Protein AF-0000000068235869 (afdb_homodimer)

Organism: Aspergillus fumigatus (strain ATCC MYA-4609 / CBS 101355 / FGSC A1100 / Af293) (NCBI:txid330879)

pLDDT: mean 75.36, std 24.12, range [16.59, 98.31]

Secondary structure (DSSP, 8-state):
--------HHHHHHHHHHHHHHHHHHHHHHHHHHHH-S--SS----TTTSB-GGGTTT-TTHHHHGGG--SSHHHHHHHHHIIIIIIHHHHHHH-HHHHHHHHHHHHHHHHHHHHHHHHHHHHHTS-TTGGG--B--SHHHHHHHHHHHHHH-TTPEEEETTTTEEEEGGGHHHHHHHHHHHHHHHH--HHHHHHHHHHHHHHHHIIIIIPEEP-SSS--SSSS-EES---GGGSGGGGS-GGGHHHHHHHHHHHHHHHHHTTSSPPPPHHHHHHHHHHHHHHHHH----SS------SHHHHHHHHHHHHHHHHHHHHHHHHHHHHHHHHHHHTSGGGG-------------------------------/--------HHHHHHHHHHHHHHHHHHHHHHHHHHHH-S--SS----TTTSB-GGGTTT-TTHHHHGGG--SSHHHHHHHHHIIIIIIHHHHHHH-HHHHHHHHHHHHHHHHHHHHHHHHHHHHTTS-TTGGG--B--SHHHHHHHHHHHHHH-TTPEEEETTTTEEEEGGGHHHHHHHHHHHHHHHH--HHHHHHHHHHHHHHHHIIIIIPEEP-SSS--SSSS-EES---GGGSGGGGS-GGGHHHHHHHHHHHHHHHHHTTSSPPPPHHHHHHHHHHHHHHHHH----SS------SHHHHHHHHHHHHHHHHHHHHHHHHHHHHHHHHHHHTSGGGG-------------------------------

Solvent-accessible surface area (backbone atoms only — not comparable to full-atom values): 40740 Å² total; per-residue (Å²): 126,80,83,66,79,84,65,51,66,58,41,47,52,50,50,51,45,28,56,52,42,18,50,51,49,53,51,52,48,50,52,54,42,59,72,58,69,50,82,63,92,57,82,82,81,58,57,80,53,22,29,19,39,74,49,29,87,83,31,60,66,13,35,53,50,5,35,32,24,38,93,45,70,68,56,42,51,52,45,46,50,46,39,55,58,51,31,42,51,47,27,71,72,60,32,55,68,57,37,50,51,49,52,50,49,28,26,30,52,27,45,48,51,52,29,50,48,26,38,52,37,30,72,70,60,72,32,86,59,36,26,69,41,74,43,59,29,42,46,17,53,55,31,22,50,37,48,51,43,27,68,72,39,48,83,43,68,45,63,40,83,91,55,77,40,75,41,50,41,34,41,46,43,38,51,54,46,50,52,32,44,51,39,13,48,69,64,65,39,23,66,56,24,49,28,25,53,36,4,33,51,46,36,47,51,39,47,36,61,59,40,65,34,81,54,82,75,67,76,40,85,79,76,73,31,39,71,19,43,53,20,74,76,63,35,76,34,46,42,35,50,76,64,54,20,61,46,41,38,56,52,51,50,52,51,50,50,50,34,37,73,67,65,74,41,80,79,80,48,71,64,47,32,52,52,26,45,50,44,52,55,49,47,65,67,67,50,76,80,59,87,80,62,79,73,72,78,66,64,65,70,57,50,46,50,50,46,46,51,49,44,48,50,50,47,48,50,48,49,50,50,47,49,52,49,49,52,53,54,54,54,58,61,67,65,60,68,74,65,69,71,83,73,79,72,80,71,79,81,72,78,73,78,74,81,78,82,71,88,74,83,87,82,81,83,73,83,74,77,76,132,126,80,84,65,80,85,63,51,66,59,40,46,52,53,51,52,44,28,55,52,43,18,50,52,50,53,51,53,48,51,52,55,44,59,70,58,69,50,83,64,91,58,83,82,81,57,56,80,50,23,29,19,39,74,49,29,86,82,31,60,66,13,34,53,49,4,37,31,26,37,94,46,71,67,56,42,50,51,45,45,50,46,40,55,58,50,32,42,51,48,28,71,72,61,33,54,68,56,38,50,52,50,51,50,50,28,26,30,52,28,45,47,51,52,30,49,47,27,37,50,36,30,71,72,61,72,32,86,58,38,25,68,41,76,43,61,31,42,45,17,55,54,31,22,50,38,47,52,43,28,69,73,40,49,83,45,68,45,62,40,83,93,57,77,40,76,40,50,40,34,41,46,43,39,50,54,46,50,51,34,44,52,40,14,48,69,65,65,38,22,67,55,22,49,26,24,53,36,4,33,51,47,36,46,50,40,46,37,62,59,41,64,34,82,53,84,77,67,75,42,86,78,76,72,28,39,70,19,42,52,19,74,76,64,35,77,34,47,41,34,51,77,65,54,20,61,46,43,38,55,53,51,48,53,52,48,52,51,34,36,73,70,66,75,42,81,78,79,47,74,64,46,30,52,51,25,44,49,45,52,53,50,46,65,68,68,49,75,79,59,89,80,61,78,72,73,81,67,65,63,69,58,50,46,50,51,46,45,49,50,45,48,50,48,48,49,50,47,49,51,50,49,50,53,51,49,51,55,54,56,55,60,63,69,65,60,71,78,66,70,75,84,73,80,74,83,72,79,79,80,74,74,75,75,76,74,85,80,82,83,85,89,73,91,70,91,63,87,88,80,132

Nearest PDB structures (foldseek):
  6pjq-assembly1_A  TM=7.766E-01  e=9.725E-04  Escherichia coli
  3txt-assembly1_A  TM=6.258E-01  e=6.246E-04  Escherichia coli K-12
  4h1d-assembly1_A  TM=6.445E-01  e=9.258E-04  Escherichia coli K-12
  3b44-assembly1_A  TM=6.101E-01  e=1.127E-03  Escherichia coli
  2nrf-assembly1_B  TM=6.160E-01  e=1.372E-03  Escherichia coli

Sequence (742 aa):
MPYRINIPPATRTCLVSLVTLSLLYNIARWRQIDTRGKTPTTTPIVPYLTVVPSQFFFYPWTLLTATFVEQNIFTVLLNAATLFYGGKYLERAWGSREFAKFIVIIAVIPNLVVALVHLLCAAIGASSVSGLTQICGGISIQSSFLVAFKQLVPEHTVTIFKGLVKMRVKHFPALFLLLNTISGLVFGTQVAALLAWLGLLASWSYLRFYKRQPDLTGTSTDGQGIKGDASETFAFACLFPDVMQPPIAFVSDQIYTLLVALKICTPFSEEDIASGNQQVLARGEAGLPSLLSNQRGGGIRGIGKREEAERRRALALKALDQRLQAAAAGRVQSQSSTLSQPGSSHAHHATPTVSTGQNMLGETSYTPDHAMPYRINIPPATRTCLVSLVTLSLLYNIARWRQIDTRGKTPTTTPIVPYLTVVPSQFFFYPWTLLTATFVEQNIFTVLLNAATLFYGGKYLERAWGSREFAKFIVIIAVIPNLVVALVHLLCAAIGASSVSGLTQICGGISIQSSFLVAFKQLVPEHTVTIFKGLVKMRVKHFPALFLLLNTISGLVFGTQVAALLAWLGLLASWSYLRFYKRQPDLTGTSTDGQGIKGDASETFAFACLFPDVMQPPIAFVSDQIYTLLVALKICTPFSEEDIASGNQQVLARGEAGLPSLLSNQRGGGIRGIGKREEAERRRALALKALDQRLQAAAAGRVQSQSSTLSQPGSSHAHHATPTVSTGQNMLGETSYTPDHA

InterPro domains:
  IPR013861 TMEM115/Pdh1/Rbl19 [PF08551] (53-151)
  IPR013861 TMEM115/Pdh1/Rbl19 [PTHR13377] (4-3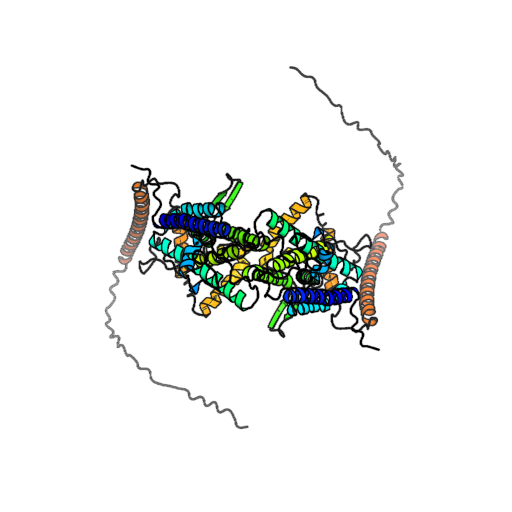42)
  IPR035952 Rhomboid-like superfamily [G3DSA:1.20.1540.10] (3-216)
  IPR035952 Rhomboid-like superfamily [SSF144091] (5-213)

Foldseek 3Di:
DPPPPPFPDLLVVLLVLLVVLQVVVQVVQVVVCVVVVDNPPDRDADVQQWPQLLCCVVRVCNLQSQQSHDPDPVLSVVLSVCSRLLVRQVCVQQNNVLSNVLSRQLRNQLSVVQSVVLVVCCVVVVDVCSRGDTAGYNLLVVLLSLLVCCLLAVADWDQPPNRPDTDTSLAVNVVSLVVLVVCCVPVVNVSSNSSNVRSNVRNLCCQAAADFDQQPPPPDPVNRGQGGALEPCSPPLNSHDPVRSPVVVVVVVVVVVVCVVVVNGDDDDPVRHVSNNVVNVSSVVVDRPPSPPPPPPVPDPVCVVCVVVVVVVVVVVVVVVVVVVVVVVVVVPPPPDPPDDPPDCPPPDCPVCPPDDDPPDDDPPPDDDDD/DPPPPPFDDLLVVLLVLLVVLQVVVQVVQVVVCVVVVDNPPDRDADVQQWPQLLCCVVRVCNLQSQQSHDPDPVLSVVLSVCSRLLVRQVCVQQNNVLSNVLSRQLRNQLSVVQSVVLVVCCVVVVDVCSRGDTAGYNLLVVLLSLLVCCLLAVADWDQPPPRPDTDTSLAVNVVSLVVQVVCCVPVVNVSSNSSNVRSNVRNLCCQAAADFDQQPPPPDPVNRGQGGALEPCSPPLNSHDPVRSPVVVVVVVVVVVVCVVVVVGDDDDPVRHVSNNVVNVSSVVVDRPPSPPPPPPVPDPVCVVCVVVVVVVVVVVVVVVVVVVVVVVVVVVPPPDPPDDPPDCPPPDPPPPPPPDDDDDDDDDPPPDDD

Radius of gyration: 39.33 Å; Cα contacts (8 Å, |Δi|>4): 833; chains: 2; bounding box: 109×103×125 Å

Structure (mmCIF, N/CA/C/O backbone):
data_AF-0000000068235869-model_v1
#
loop_
_entity.id
_entity.type
_entity.pdbx_description
1 polymer 'Rhomboid family protein, putative'
#
loop_
_atom_site.group_PDB
_atom_site.id
_atom_site.type_symbol
_atom_site.label_atom_id
_atom_site.label_alt_id
_atom_site.label_comp_id
_atom_site.label_asym_id
_atom_site.label_entity_id
_atom_site.label_seq_id
_atom_site.pdbx_PDB_ins_code
_atom_site.Cartn_x
_atom_site.Cartn_y
_atom_site.Cartn_z
_atom_site.occupancy
_atom_site.B_iso_or_equiv
_atom_site.auth_seq_id
_atom_site.auth_comp_id
_atom_site.auth_asym_id
_atom_site.auth_atom_id
_atom_site.pdbx_PDB_model_num
ATOM 1 N N . MET A 1 1 ? 9.312 -52.094 0.895 1 28.22 1 MET A N 1
ATOM 2 C CA . MET A 1 1 ? 8.953 -51.219 -0.201 1 28.22 1 MET A CA 1
ATOM 3 C C . MET A 1 1 ? 9.148 -49.75 0.202 1 28.22 1 MET A C 1
ATOM 5 O O . MET A 1 1 ? 8.68 -49.344 1.259 1 28.22 1 MET A O 1
ATOM 9 N N . PRO A 1 2 ? 10.266 -49.094 -0.033 1 35.91 2 PRO A N 1
ATOM 10 C CA . PRO A 1 2 ? 10.633 -47.812 0.596 1 35.91 2 PRO A CA 1
ATOM 11 C C . PRO A 1 2 ? 9.477 -46.812 0.617 1 35.91 2 PRO A C 1
ATOM 13 O O . PRO A 1 2 ? 8.578 -46.875 -0.22 1 35.91 2 PRO A O 1
ATOM 16 N N . TYR A 1 3 ? 8.984 -46.438 1.674 1 39.28 3 TYR A N 1
ATOM 17 C CA . TYR A 1 3 ? 8 -45.375 1.879 1 39.28 3 TYR A CA 1
ATOM 18 C C . TYR A 1 3 ? 8.188 -44.25 0.868 1 39.28 3 TYR A C 1
ATOM 20 O O . TYR A 1 3 ? 9.094 -43.438 1.018 1 39.28 3 TYR A O 1
ATOM 28 N N . ARG A 1 4 ? 8.352 -44.469 -0.423 1 44.19 4 ARG A N 1
ATOM 29 C CA . ARG A 1 4 ? 8.523 -43.469 -1.481 1 44.19 4 ARG A CA 1
ATOM 30 C C . ARG A 1 4 ? 7.578 -42.281 -1.289 1 44.19 4 ARG A C 1
ATOM 32 O O . ARG A 1 4 ? 6.359 -42.469 -1.244 1 44.19 4 ARG A O 1
ATOM 39 N N . ILE A 1 5 ? 7.867 -41.375 -0.402 1 55.62 5 ILE A N 1
ATOM 40 C CA . ILE A 1 5 ? 7.113 -40.125 -0.307 1 55.62 5 ILE A CA 1
ATOM 41 C C . ILE A 1 5 ? 6.582 -39.75 -1.684 1 55.62 5 ILE A C 1
ATOM 43 O O . ILE A 1 5 ? 7.355 -39.5 -2.609 1 55.62 5 ILE A O 1
ATOM 47 N N . ASN A 1 6 ? 5.602 -40.219 -2.223 1 72.94 6 ASN A N 1
ATOM 48 C CA . ASN A 1 6 ? 4.977 -40.094 -3.535 1 72.94 6 ASN A CA 1
ATOM 49 C C . ASN A 1 6 ? 4.699 -38.625 -3.877 1 72.94 6 ASN A C 1
ATOM 51 O O . ASN A 1 6 ? 3.568 -38.156 -3.73 1 72.94 6 ASN A O 1
ATOM 55 N N . ILE A 1 7 ? 5.785 -37.844 -4.023 1 85.69 7 ILE A N 1
ATOM 56 C CA . ILE A 1 7 ? 5.652 -36.469 -4.512 1 85.69 7 ILE A CA 1
ATOM 57 C C . ILE A 1 7 ? 5.547 -36.469 -6.035 1 85.69 7 ILE A C 1
ATOM 59 O O . ILE A 1 7 ? 6.387 -37.062 -6.719 1 85.69 7 ILE A O 1
ATOM 63 N N . PRO A 1 8 ? 4.531 -35.812 -6.473 1 91.12 8 PRO A N 1
ATOM 64 C CA . PRO A 1 8 ? 4.367 -35.75 -7.926 1 91.12 8 PRO A CA 1
ATOM 65 C C . PRO A 1 8 ? 5.578 -35.125 -8.625 1 91.12 8 PRO A C 1
ATOM 67 O O . PRO A 1 8 ? 6.328 -34.375 -8.008 1 91.12 8 PRO A O 1
ATOM 70 N N . PRO A 1 9 ? 5.805 -35.469 -9.82 1 93.56 9 PRO A N 1
ATOM 71 C CA . PRO A 1 9 ? 7.059 -35.156 -10.508 1 93.56 9 PRO A CA 1
ATOM 72 C C . PRO A 1 9 ? 7.273 -33.656 -10.656 1 93.56 9 PRO A C 1
ATOM 74 O O . PRO A 1 9 ? 8.398 -33.156 -10.492 1 93.56 9 PRO A O 1
ATOM 77 N N . ALA A 1 10 ? 6.242 -32.906 -11.117 1 95.19 10 ALA A N 1
ATOM 78 C CA . ALA A 1 10 ? 6.43 -31.469 -11.305 1 95.19 10 ALA A CA 1
ATOM 79 C C . ALA A 1 10 ? 6.781 -30.781 -9.984 1 95.19 10 ALA A C 1
ATOM 81 O O . ALA A 1 10 ? 7.625 -29.891 -9.953 1 95.19 10 ALA A O 1
ATOM 82 N N . THR A 1 11 ? 6.129 -31.172 -8.93 1 96.56 11 THR A N 1
ATOM 83 C CA . THR A 1 11 ? 6.418 -30.625 -7.609 1 96.56 11 THR A CA 1
ATOM 84 C C . THR A 1 11 ? 7.832 -30.984 -7.176 1 96.56 11 THR A C 1
ATOM 86 O O . THR A 1 11 ? 8.547 -30.156 -6.609 1 96.56 11 THR A O 1
ATOM 89 N N . ARG A 1 12 ? 8.266 -32.156 -7.457 1 96.5 12 ARG A N 1
ATOM 90 C CA . ARG A 1 12 ? 9.617 -32.594 -7.133 1 96.5 12 ARG A CA 1
ATOM 91 C C . ARG A 1 12 ? 10.664 -31.766 -7.871 1 96.5 12 ARG A C 1
ATOM 93 O O . ARG A 1 12 ? 11.664 -31.344 -7.285 1 96.5 12 ARG A O 1
ATOM 100 N N . THR A 1 13 ? 10.391 -31.531 -9.125 1 96.44 13 THR A N 1
ATOM 101 C CA . THR A 1 13 ? 11.305 -30.719 -9.922 1 96.44 13 THR A CA 1
ATOM 102 C C . THR A 1 13 ? 11.398 -29.312 -9.367 1 96.44 13 THR A C 1
ATOM 104 O O . THR A 1 13 ? 12.492 -28.734 -9.305 1 96.44 13 THR A O 1
ATOM 107 N N . CYS A 1 14 ? 10.312 -28.734 -8.984 1 97.31 14 CYS A N 1
ATOM 108 C CA . CYS A 1 14 ? 10.297 -27.391 -8.422 1 97.31 14 CYS A CA 1
ATOM 109 C C . CYS A 1 14 ? 11.055 -27.344 -7.102 1 97.31 14 CYS A C 1
ATOM 111 O O . CYS A 1 14 ? 11.812 -26.406 -6.848 1 97.31 14 CYS A O 1
ATOM 113 N N . LEU A 1 15 ? 10.891 -28.391 -6.289 1 97.31 15 LEU A N 1
ATOM 114 C CA . LEU A 1 15 ? 11.547 -28.453 -4.992 1 97.31 15 LEU A CA 1
ATOM 115 C C . LEU A 1 15 ? 13.055 -28.578 -5.152 1 97.31 15 LEU A C 1
ATOM 117 O O . LEU A 1 15 ? 13.82 -27.891 -4.48 1 97.31 15 LEU A O 1
ATOM 121 N N . VAL A 1 16 ? 13.461 -29.391 -6.047 1 96.88 16 VAL A N 1
ATOM 122 C CA . VAL A 1 16 ? 14.883 -29.594 -6.305 1 96.88 16 VAL A CA 1
ATOM 123 C C . VAL A 1 16 ? 15.484 -28.312 -6.867 1 96.88 16 VAL A C 1
ATOM 125 O O . VAL A 1 16 ? 16.594 -27.906 -6.48 1 96.88 16 VAL A O 1
ATOM 128 N N . SER A 1 17 ? 14.758 -27.688 -7.75 1 97.19 17 SER A N 1
ATOM 129 C CA . SER A 1 17 ? 15.227 -26.422 -8.32 1 97.19 17 SER A CA 1
ATOM 130 C C . SER A 1 17 ? 15.352 -25.344 -7.25 1 97.19 17 SER A C 1
ATOM 132 O O . SER A 1 17 ? 16.312 -24.578 -7.254 1 97.19 17 SER A O 1
ATOM 134 N N . LEU A 1 18 ? 14.43 -25.281 -6.352 1 97.75 18 LEU A N 1
ATOM 135 C CA . LEU A 1 18 ? 14.453 -24.297 -5.277 1 97.75 18 LEU A CA 1
ATOM 136 C C . LEU A 1 18 ? 15.688 -24.469 -4.398 1 97.75 18 LEU A C 1
ATOM 138 O O . LEU A 1 18 ? 16.406 -23.5 -4.148 1 97.75 18 LEU A O 1
ATOM 142 N N . VAL A 1 19 ? 15.977 -25.719 -4 1 96.62 19 VAL A N 1
ATOM 143 C CA . VAL A 1 19 ? 17.094 -26 -3.096 1 96.62 19 VAL A CA 1
ATOM 144 C C . VAL A 1 19 ? 18.422 -25.781 -3.818 1 96.62 19 VAL A C 1
ATOM 146 O O . VAL A 1 19 ? 19.312 -25.125 -3.289 1 96.62 19 VAL A O 1
ATOM 149 N N . THR A 1 20 ? 18.5 -26.219 -5.059 1 97 20 THR A N 1
ATOM 150 C CA . THR A 1 20 ? 19.75 -26.141 -5.816 1 97 20 THR A CA 1
ATOM 151 C C . THR A 1 20 ? 20.078 -24.688 -6.172 1 97 20 THR A C 1
ATOM 153 O O . THR A 1 20 ? 21.203 -24.234 -5.965 1 97 20 THR A O 1
ATOM 156 N N . LEU A 1 21 ? 19.094 -23.953 -6.637 1 96.69 21 LEU A N 1
ATOM 157 C CA . LEU A 1 21 ? 19.344 -22.578 -7.078 1 96.69 21 LEU A CA 1
ATOM 158 C C . LEU A 1 21 ? 19.578 -21.656 -5.891 1 96.69 21 LEU A C 1
ATOM 160 O O . LEU A 1 21 ? 20.391 -20.734 -5.965 1 96.69 21 LEU A O 1
ATOM 164 N N . SER A 1 22 ? 18.875 -21.922 -4.812 1 96.19 22 SER A N 1
ATOM 165 C CA . SER A 1 22 ? 19.109 -21.125 -3.609 1 96.19 22 SER A CA 1
ATOM 166 C C . SER A 1 22 ? 20.5 -21.375 -3.041 1 96.19 22 SER A C 1
ATOM 168 O O . SER A 1 22 ? 21.172 -20.453 -2.592 1 96.19 22 SER A O 1
ATOM 170 N N . LEU A 1 23 ? 20.922 -22.625 -3.105 1 94.88 23 LEU A N 1
ATOM 171 C CA . LEU A 1 23 ? 22.266 -22.953 -2.645 1 94.88 23 LEU A CA 1
ATOM 172 C C . LEU A 1 23 ? 23.328 -22.312 -3.537 1 94.88 23 LEU A C 1
ATOM 174 O O . LEU A 1 23 ? 24.312 -21.75 -3.041 1 94.88 23 LEU A O 1
ATOM 178 N N . LEU A 1 24 ? 23.125 -22.391 -4.812 1 93.75 24 LEU A N 1
ATOM 179 C CA . LEU A 1 24 ? 24.062 -21.812 -5.762 1 93.75 24 LEU A CA 1
ATOM 180 C C . LEU A 1 24 ? 24.172 -20.297 -5.559 1 93.75 24 LEU A C 1
ATOM 182 O O . LEU A 1 24 ? 25.266 -19.734 -5.629 1 93.75 24 LEU A O 1
ATOM 186 N N . TYR A 1 25 ? 23.109 -19.672 -5.324 1 92.81 25 TYR A N 1
ATOM 187 C CA . TYR A 1 25 ? 23.078 -18.234 -5.109 1 92.81 25 TYR A CA 1
ATOM 188 C C . TYR A 1 25 ? 23.875 -17.844 -3.857 1 92.81 25 TYR A C 1
ATOM 190 O O . TYR A 1 25 ? 24.672 -16.922 -3.881 1 92.81 25 TYR A O 1
ATOM 198 N N . ASN A 1 26 ? 23.656 -18.609 -2.775 1 89.62 26 ASN A N 1
ATOM 199 C CA . ASN A 1 26 ? 24.312 -18.281 -1.517 1 89.62 26 ASN A CA 1
ATOM 200 C C . ASN A 1 26 ? 25.812 -18.594 -1.563 1 89.62 26 ASN A C 1
ATOM 202 O O . ASN A 1 26 ? 26.609 -17.891 -0.945 1 89.62 26 ASN A O 1
ATOM 206 N N . ILE A 1 27 ? 26.188 -19.516 -2.336 1 89.19 27 ILE A N 1
ATOM 207 C CA . ILE A 1 27 ? 27.594 -19.812 -2.545 1 89.19 27 ILE A CA 1
ATOM 208 C C . ILE A 1 27 ? 28.25 -18.703 -3.365 1 89.19 27 ILE A C 1
ATOM 210 O O . ILE A 1 27 ? 29.359 -18.25 -3.049 1 89.19 27 ILE A O 1
ATOM 214 N N . ALA A 1 28 ? 27.547 -18.266 -4.395 1 87.88 28 ALA A N 1
ATOM 215 C CA . ALA A 1 28 ? 28.062 -17.172 -5.223 1 87.88 28 ALA A CA 1
ATOM 216 C C . ALA A 1 28 ? 28.203 -15.891 -4.418 1 87.88 28 ALA A C 1
ATOM 218 O O . ALA A 1 28 ? 29.188 -15.156 -4.574 1 87.88 28 ALA A O 1
ATOM 219 N N . ARG A 1 29 ? 27.281 -15.672 -3.619 1 84 29 ARG A N 1
ATOM 220 C CA . ARG A 1 29 ? 27.312 -14.492 -2.756 1 84 29 ARG A CA 1
ATOM 221 C C . ARG A 1 29 ? 28.484 -14.562 -1.776 1 84 29 ARG A C 1
ATOM 223 O O . ARG A 1 29 ? 29.172 -13.57 -1.561 1 84 29 ARG A O 1
ATOM 230 N N . TRP A 1 30 ? 28.688 -15.688 -1.188 1 82.44 30 TRP A N 1
ATOM 231 C CA . TRP A 1 30 ? 29.766 -15.898 -0.228 1 82.44 30 TRP A CA 1
ATOM 232 C C . TRP A 1 30 ? 31.125 -15.75 -0.9 1 82.44 30 TRP A C 1
ATOM 234 O O . TRP A 1 30 ? 32.062 -15.148 -0.335 1 82.44 30 TRP A O 1
ATOM 244 N N . ARG A 1 31 ? 31.266 -16.172 -2.049 1 80.56 31 ARG A N 1
ATOM 245 C CA . ARG A 1 31 ? 32.5 -16.078 -2.791 1 80.56 31 ARG A CA 1
ATOM 246 C C . ARG A 1 31 ? 32.844 -14.625 -3.121 1 80.56 31 ARG A C 1
ATOM 248 O O . ARG A 1 31 ? 34.031 -14.234 -3.107 1 80.56 31 ARG A O 1
ATOM 255 N N . GLN A 1 32 ? 31.844 -13.859 -3.414 1 78.56 32 GLN A N 1
ATOM 256 C CA . GLN A 1 32 ? 32.062 -12.453 -3.723 1 78.56 32 GLN A CA 1
ATOM 257 C C . GLN A 1 32 ? 32.469 -11.672 -2.479 1 78.56 32 GLN A C 1
ATOM 259 O O . GLN A 1 32 ? 33.281 -10.742 -2.559 1 78.56 32 GLN A O 1
ATOM 264 N N . ILE A 1 33 ? 31.969 -12.016 -1.383 1 70.88 33 ILE A N 1
ATOM 265 C CA . ILE A 1 33 ? 32.281 -11.328 -0.135 1 70.88 33 ILE A CA 1
ATOM 266 C C . ILE A 1 33 ? 33.719 -11.68 0.289 1 70.88 33 ILE A C 1
ATOM 268 O O . ILE A 1 33 ? 34.469 -10.82 0.764 1 70.88 33 ILE A O 1
ATOM 272 N N . ASP A 1 34 ? 34 -12.875 0.173 1 69.5 34 ASP A N 1
ATOM 273 C CA . ASP A 1 34 ? 35.344 -13.359 0.559 1 69.5 34 ASP A CA 1
ATOM 274 C C . ASP A 1 34 ? 36.406 -12.75 -0.327 1 69.5 34 ASP A C 1
ATOM 276 O O . ASP A 1 34 ? 37.5 -12.375 0.161 1 69.5 34 ASP A O 1
ATOM 280 N N . THR A 1 35 ? 36.188 -12.727 -1.493 1 59.88 35 THR A N 1
ATOM 281 C CA . THR A 1 35 ? 37.219 -12.227 -2.393 1 59.88 35 THR A CA 1
ATOM 282 C C . THR A 1 35 ? 37.438 -10.727 -2.178 1 59.88 35 THR A C 1
ATOM 284 O O . THR A 1 35 ? 38.531 -10.227 -2.365 1 59.88 35 THR A O 1
ATOM 287 N N . ARG A 1 36 ? 36.375 -10.164 -1.904 1 53.31 36 ARG A N 1
ATOM 288 C CA . ARG A 1 36 ? 36.594 -8.727 -1.816 1 53.31 36 ARG A CA 1
ATOM 289 C C . ARG A 1 36 ? 37.031 -8.328 -0.413 1 53.31 36 ARG A C 1
ATOM 291 O O . ARG A 1 36 ? 37.594 -7.246 -0.218 1 53.31 36 ARG A O 1
ATOM 298 N N . GLY A 1 37 ? 37.312 -9.203 0.458 1 48.59 37 GLY A N 1
ATOM 299 C CA . GLY A 1 37 ? 37.844 -8.945 1.793 1 48.59 37 GLY A CA 1
ATOM 300 C C . GLY A 1 37 ? 36.906 -8.062 2.619 1 48.59 37 GLY A C 1
ATOM 301 O O . GLY A 1 37 ? 37.031 -8.016 3.846 1 48.59 37 GLY A O 1
ATOM 302 N N . LYS A 1 38 ? 36.5 -6.828 2.088 1 47.16 38 LYS A N 1
ATOM 303 C CA . LYS A 1 38 ? 35.812 -5.812 2.863 1 47.16 38 LYS A CA 1
ATOM 304 C C . LYS A 1 38 ? 34.281 -5.949 2.707 1 47.16 38 LYS A C 1
ATOM 306 O O . LYS A 1 38 ? 33.812 -6.43 1.68 1 47.16 38 LYS A O 1
ATOM 311 N N . THR A 1 39 ? 33.562 -6.129 3.781 1 48.09 39 THR A N 1
ATOM 312 C CA . THR A 1 39 ? 32.125 -6.176 3.852 1 48.09 39 THR A CA 1
ATOM 313 C C . THR A 1 39 ? 31.5 -5.316 2.756 1 48.09 39 THR A C 1
ATOM 315 O O . THR A 1 39 ? 31.672 -4.098 2.74 1 48.09 39 THR A O 1
ATOM 318 N N . PRO A 1 40 ? 31.25 -5.895 1.63 1 48.75 40 PRO A N 1
ATOM 319 C CA . PRO A 1 40 ? 30.781 -5.074 0.513 1 48.75 40 PRO A CA 1
ATOM 320 C C . PRO A 1 40 ? 29.641 -4.129 0.915 1 48.75 40 PRO A C 1
ATOM 322 O O . PRO A 1 40 ? 28.828 -4.469 1.772 1 48.75 40 PRO A O 1
ATOM 325 N N . THR A 1 41 ? 29.844 -2.877 0.865 1 48.41 41 THR A N 1
ATOM 326 C CA . THR A 1 41 ? 28.891 -1.809 1.135 1 48.41 41 THR A CA 1
ATOM 327 C C . THR A 1 41 ? 27.594 -2.031 0.359 1 48.41 41 THR A C 1
ATOM 329 O O . THR A 1 41 ? 26.531 -1.529 0.747 1 48.41 41 THR A O 1
ATOM 332 N N . THR A 1 42 ? 27.75 -2.752 -0.838 1 54.25 42 THR A N 1
ATOM 333 C CA . THR A 1 42 ? 26.562 -2.932 -1.653 1 54.25 42 THR A CA 1
ATOM 334 C C . THR A 1 42 ? 26.203 -4.41 -1.793 1 54.25 42 THR A C 1
ATOM 336 O O . THR A 1 42 ? 27.094 -5.27 -1.719 1 54.25 42 THR A O 1
ATOM 339 N N . THR A 1 43 ? 25.078 -4.91 -1.529 1 59.31 43 THR A N 1
ATOM 340 C CA . THR A 1 43 ? 24.625 -6.289 -1.675 1 59.31 43 THR A CA 1
ATOM 341 C C . THR A 1 43 ? 25.078 -6.867 -3.01 1 59.31 43 THR A C 1
ATOM 343 O O . THR A 1 43 ? 24.875 -6.258 -4.062 1 59.31 43 THR A O 1
ATOM 346 N N . PRO A 1 44 ? 25.984 -7.852 -2.945 1 71 44 PRO A N 1
ATOM 347 C CA . PRO A 1 44 ? 26.469 -8.484 -4.18 1 71 44 PRO A CA 1
ATOM 348 C C . PRO A 1 44 ? 25.328 -8.898 -5.109 1 71 44 PRO A C 1
ATOM 350 O O . PRO A 1 44 ? 24.312 -9.414 -4.652 1 71 44 PRO A O 1
ATOM 353 N N . ILE A 1 45 ? 25.453 -8.508 -6.367 1 79.5 45 ILE A N 1
ATOM 354 C CA . ILE A 1 45 ? 24.469 -8.805 -7.395 1 79.5 45 ILE A CA 1
ATOM 355 C C . ILE A 1 45 ? 24.875 -10.055 -8.172 1 79.5 45 ILE A C 1
ATOM 357 O O . ILE A 1 45 ? 26.031 -10.18 -8.578 1 79.5 45 ILE A O 1
ATOM 361 N N . VAL A 1 46 ? 24.078 -11.055 -8.219 1 87.88 46 VAL A N 1
ATOM 362 C CA . VAL A 1 46 ? 24.281 -12.258 -9.016 1 87.88 46 VAL A CA 1
ATOM 363 C C . VAL A 1 46 ? 23.312 -12.273 -10.195 1 87.88 46 VAL A C 1
ATOM 365 O O . VAL A 1 46 ? 22.281 -12.953 -10.148 1 87.88 46 VAL A O 1
ATOM 368 N N . PRO A 1 47 ? 23.688 -11.703 -11.312 1 89.19 47 PRO A N 1
ATOM 369 C CA . PRO A 1 47 ? 22.75 -11.453 -12.398 1 89.19 47 PRO A CA 1
ATOM 370 C C . PRO A 1 47 ? 22.391 -12.727 -13.172 1 89.19 47 PRO A C 1
ATOM 372 O O . PRO A 1 47 ? 21.406 -12.742 -13.914 1 89.19 47 PRO A O 1
ATOM 375 N N . TYR A 1 48 ? 23.109 -13.805 -13.016 1 90.94 48 TYR A N 1
ATOM 376 C CA . TYR A 1 48 ? 22.812 -15.016 -13.773 1 90.94 48 TYR A CA 1
ATOM 377 C C . TYR A 1 48 ? 21.797 -15.883 -13.039 1 90.94 48 TYR A C 1
ATOM 379 O O . TYR A 1 48 ? 21.25 -16.828 -13.609 1 90.94 48 TYR A O 1
ATOM 387 N N . LEU A 1 49 ? 21.484 -15.508 -11.797 1 92.81 49 LEU A N 1
ATOM 388 C CA . LEU A 1 49 ? 20.516 -16.312 -11.039 1 92.81 49 LEU A CA 1
ATOM 389 C C . LEU A 1 49 ? 19.312 -15.469 -10.648 1 92.81 49 LEU A C 1
ATOM 391 O O . LEU A 1 49 ? 18.25 -16.016 -10.336 1 92.81 49 LEU A O 1
ATOM 395 N N . THR A 1 50 ? 19.484 -14.188 -10.602 1 94.12 50 THR A N 1
ATOM 396 C CA . THR A 1 50 ? 18.391 -13.273 -10.242 1 94.12 50 THR A CA 1
ATOM 397 C C . THR A 1 50 ? 18.094 -12.32 -11.391 1 94.12 50 THR A C 1
ATOM 399 O O . THR A 1 50 ? 18.922 -12.133 -12.281 1 94.12 50 THR A O 1
ATOM 402 N N . VAL A 1 51 ? 16.906 -11.812 -11.391 1 95.19 51 VAL A N 1
ATOM 403 C CA . VAL A 1 51 ? 16.531 -10.867 -12.438 1 95.19 51 VAL A CA 1
ATOM 404 C C . VAL A 1 51 ? 17.062 -9.477 -12.086 1 95.19 51 VAL A C 1
ATOM 406 O O . VAL A 1 51 ? 16.672 -8.906 -11.055 1 95.19 51 VAL A O 1
ATOM 409 N N . VAL A 1 52 ? 17.984 -9.055 -12.789 1 92.75 52 VAL A N 1
ATOM 410 C CA . VAL A 1 52 ? 18.469 -7.672 -12.719 1 92.75 52 VAL A CA 1
ATOM 411 C C . VAL A 1 52 ? 17.953 -6.891 -13.93 1 92.75 52 VAL A C 1
ATOM 413 O O . VAL A 1 52 ? 18.375 -7.145 -15.062 1 92.75 52 VAL A O 1
ATOM 416 N N . PRO A 1 53 ? 17.078 -5.973 -13.695 1 92.19 53 PRO A N 1
ATOM 417 C CA . PRO A 1 53 ? 16.359 -5.297 -14.789 1 92.19 53 PRO A CA 1
ATOM 418 C C . PRO A 1 53 ? 17.312 -4.781 -15.867 1 92.19 53 PRO A C 1
ATOM 420 O O . PRO A 1 53 ? 17.031 -4.926 -17.062 1 92.19 53 PRO A O 1
ATOM 423 N N . SER A 1 54 ? 18.422 -4.293 -15.578 1 88.69 54 SER A N 1
ATOM 424 C CA . SER A 1 54 ? 19.344 -3.725 -16.562 1 88.69 54 SER A CA 1
ATOM 425 C C . SER A 1 54 ? 20.062 -4.82 -17.328 1 88.69 54 SER A C 1
ATOM 427 O O . SER A 1 54 ? 20.578 -4.574 -18.438 1 88.69 54 SER A O 1
ATOM 429 N N . GLN A 1 55 ? 20.062 -6.062 -16.812 1 90.31 55 GLN A N 1
ATOM 430 C CA . GLN A 1 55 ? 20.875 -7.113 -17.438 1 90.31 55 GLN A CA 1
ATOM 431 C C . GLN A 1 55 ? 20 -8.305 -17.828 1 90.31 55 GLN A C 1
ATOM 433 O O . GLN A 1 55 ? 20.516 -9.352 -18.234 1 90.31 55 GLN A O 1
ATOM 438 N N . PHE A 1 56 ? 18.719 -8.148 -17.672 1 87.62 56 PHE A N 1
ATOM 439 C CA . PHE A 1 56 ? 17.906 -9.352 -17.844 1 87.62 56 PHE A CA 1
ATOM 440 C C . PHE A 1 56 ? 17.891 -9.773 -19.312 1 87.62 56 PHE A C 1
ATOM 442 O O . PHE A 1 56 ? 17.656 -10.945 -19.625 1 87.62 56 PHE A O 1
ATOM 449 N N . PHE A 1 57 ? 18.234 -8.859 -20.281 1 90.31 57 PHE A N 1
ATOM 450 C CA . PHE A 1 57 ? 18.297 -9.195 -21.688 1 90.31 57 PHE A CA 1
ATOM 451 C C . PHE A 1 57 ? 19.438 -10.164 -21.969 1 90.31 57 PHE A C 1
ATOM 453 O O . PHE A 1 57 ? 19.375 -10.961 -22.906 1 90.31 57 PHE A O 1
ATOM 460 N N . PHE A 1 58 ? 20.453 -10.141 -21.156 1 91.81 58 PHE A N 1
ATOM 461 C CA . PHE A 1 58 ? 21.609 -11.023 -21.312 1 91.81 58 PHE A CA 1
ATOM 462 C C . PHE A 1 58 ? 21.328 -12.391 -20.688 1 91.81 58 PHE A C 1
ATOM 464 O O . PHE A 1 58 ? 21.891 -13.398 -21.125 1 91.81 58 PHE A O 1
ATOM 471 N N . TYR A 1 59 ? 20.438 -12.352 -19.703 1 94.56 59 TYR A N 1
ATOM 472 C CA . TYR A 1 59 ? 20.125 -13.594 -19 1 94.56 59 TYR A CA 1
ATOM 473 C C . TYR A 1 59 ? 18.625 -13.797 -18.906 1 94.56 59 TYR A C 1
ATOM 475 O O . TYR A 1 59 ? 18.062 -13.812 -17.812 1 94.56 59 TYR A O 1
ATOM 483 N N . PRO A 1 60 ? 17.953 -14.117 -19.984 1 94.12 60 PRO A N 1
ATOM 484 C CA . PRO A 1 60 ? 16.484 -14.188 -20.016 1 94.12 60 PRO A CA 1
ATOM 485 C C . PRO A 1 60 ? 15.938 -15.375 -19.219 1 94.12 60 PRO A C 1
ATOM 487 O O . PRO A 1 60 ? 14.781 -15.359 -18.797 1 94.12 60 PRO A O 1
ATOM 490 N N . TRP A 1 61 ? 16.797 -16.422 -18.953 1 95.81 61 TRP A N 1
ATOM 491 C CA . TRP A 1 61 ? 16.328 -17.594 -18.219 1 95.81 61 TRP A CA 1
ATOM 492 C C . TRP A 1 61 ? 16.016 -17.25 -16.766 1 95.81 61 TRP A C 1
ATOM 494 O O . TRP A 1 61 ? 15.289 -17.969 -16.078 1 95.81 61 TRP A O 1
ATOM 504 N N . THR A 1 62 ? 16.531 -16.078 -16.359 1 96.38 62 THR A N 1
ATOM 505 C CA . THR A 1 62 ? 16.344 -15.672 -14.977 1 96.38 62 THR A CA 1
ATOM 506 C C . THR A 1 62 ? 14.875 -15.32 -14.719 1 96.38 62 THR A C 1
ATOM 508 O O . THR A 1 62 ? 14.43 -15.312 -13.57 1 96.38 62 THR A O 1
ATOM 511 N N . LEU A 1 63 ? 14.141 -15.07 -15.766 1 96.88 63 LEU A N 1
ATOM 512 C CA . LEU A 1 63 ? 12.719 -14.773 -15.609 1 96.88 63 LEU A CA 1
ATOM 513 C C . LEU A 1 63 ? 11.977 -15.961 -15.023 1 96.88 63 LEU A C 1
ATOM 515 O O . LEU A 1 63 ? 10.977 -15.789 -14.312 1 96.88 63 LEU A O 1
ATOM 519 N N . LEU A 1 64 ? 12.484 -17.109 -15.273 1 96.56 64 LEU A N 1
ATOM 520 C CA . LEU A 1 64 ? 11.875 -18.328 -14.75 1 96.56 64 LEU A CA 1
ATOM 521 C C . LEU A 1 64 ? 12.594 -18.797 -13.492 1 96.56 64 LEU A C 1
ATOM 523 O O . LEU A 1 64 ? 11.961 -19.078 -12.477 1 96.56 64 LEU A O 1
ATOM 527 N N . THR A 1 65 ? 13.914 -18.719 -13.445 1 95.88 65 THR A N 1
ATOM 528 C CA . THR A 1 65 ? 14.711 -19.359 -12.398 1 95.88 65 THR A CA 1
ATOM 529 C C . THR A 1 65 ? 14.734 -18.5 -11.141 1 95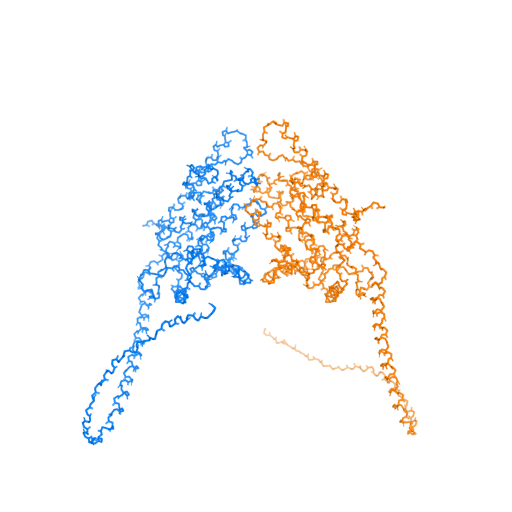.88 65 THR A C 1
ATOM 531 O O . THR A 1 65 ? 14.875 -19.016 -10.023 1 95.88 65 THR A O 1
ATOM 534 N N . ALA A 1 66 ? 14.531 -17.234 -11.32 1 96.75 66 ALA A N 1
ATOM 535 C CA . ALA A 1 66 ? 14.641 -16.312 -10.188 1 96.75 66 ALA A CA 1
ATOM 536 C C . ALA A 1 66 ? 13.578 -16.594 -9.133 1 96.75 66 ALA A C 1
ATOM 538 O O . ALA A 1 66 ? 13.781 -16.328 -7.949 1 96.75 66 ALA A O 1
ATOM 539 N N . THR A 1 67 ? 12.484 -17.141 -9.562 1 97.44 67 THR A N 1
ATOM 540 C CA . THR A 1 67 ? 11.383 -17.453 -8.656 1 97.44 67 THR A CA 1
ATOM 541 C C . THR A 1 67 ? 11.781 -18.562 -7.684 1 97.44 67 THR A C 1
ATOM 543 O O . THR A 1 67 ? 11.195 -18.703 -6.609 1 97.44 67 THR A O 1
ATOM 546 N N . PHE A 1 68 ? 12.867 -19.312 -7.996 1 97.56 68 PHE A N 1
ATOM 547 C CA . PHE A 1 68 ? 13.312 -20.438 -7.188 1 97.56 68 PHE A CA 1
ATOM 548 C C . PHE A 1 68 ? 14.602 -20.094 -6.457 1 97.56 68 PHE A C 1
ATOM 550 O O . PHE A 1 68 ? 15.312 -20.984 -5.996 1 97.56 68 PHE A O 1
ATOM 557 N N . VAL A 1 69 ? 14.93 -18.844 -6.402 1 96.56 69 VAL A N 1
ATOM 558 C CA . VAL A 1 69 ? 16.125 -18.391 -5.711 1 96.56 69 VAL A CA 1
ATOM 559 C C . VAL A 1 69 ? 15.75 -17.594 -4.465 1 96.56 69 VAL A C 1
ATOM 561 O O . VAL A 1 69 ? 15.062 -16.578 -4.555 1 96.56 69 VAL A O 1
ATOM 564 N N . GLU A 1 70 ? 16.141 -18.141 -3.314 1 95.06 70 GLU A N 1
ATOM 565 C CA . GLU A 1 70 ? 15.898 -17.469 -2.041 1 95.06 70 GLU A CA 1
ATOM 566 C C . GLU A 1 70 ? 17.203 -17 -1.403 1 95.06 70 GLU A C 1
ATOM 568 O O . GLU A 1 70 ? 18.25 -17.641 -1.562 1 95.06 70 GLU A O 1
ATOM 573 N N . GLN A 1 71 ? 17.094 -15.898 -0.755 1 87.69 71 GLN A N 1
ATOM 574 C CA . GLN A 1 71 ? 18.281 -15.258 -0.214 1 87.69 71 GLN A CA 1
ATOM 575 C C . GLN A 1 71 ? 18.578 -15.734 1.206 1 87.69 71 GLN A C 1
ATOM 577 O O . GLN A 1 71 ? 19.688 -15.594 1.698 1 87.69 71 GLN A O 1
ATOM 582 N N . ASN A 1 72 ? 17.594 -16.203 1.898 1 87.19 72 ASN A N 1
ATOM 583 C CA . ASN A 1 72 ? 17.781 -16.641 3.277 1 87.19 72 ASN A CA 1
ATOM 584 C C . ASN A 1 72 ? 17.125 -18 3.52 1 87.19 72 ASN A C 1
ATOM 586 O O . ASN A 1 72 ? 16.297 -18.438 2.723 1 87.19 72 ASN A O 1
ATOM 590 N N . ILE A 1 73 ? 17.562 -18.625 4.613 1 91.38 73 ILE A N 1
ATOM 591 C CA . ILE A 1 73 ? 17.141 -19.984 4.914 1 91.38 73 ILE A CA 1
ATOM 592 C C . ILE A 1 73 ? 15.672 -20 5.301 1 91.38 73 ILE A C 1
ATOM 594 O O . ILE A 1 73 ? 14.953 -20.969 4.996 1 91.38 73 ILE A O 1
ATOM 598 N N . PHE A 1 74 ? 15.211 -18.938 5.938 1 90.69 74 PHE A N 1
ATOM 599 C CA . PHE A 1 74 ? 13.812 -18.906 6.367 1 90.69 74 PHE A CA 1
ATOM 600 C C . PHE A 1 74 ? 12.883 -18.844 5.168 1 90.69 74 PHE A C 1
ATOM 602 O O . PHE A 1 74 ? 11.859 -19.531 5.141 1 90.69 74 PHE A O 1
ATOM 609 N N . THR A 1 75 ? 13.266 -18.078 4.203 1 93 75 THR A N 1
ATOM 610 C CA . THR A 1 75 ? 12.422 -17.969 3.018 1 93 75 THR A CA 1
ATOM 611 C C . THR A 1 75 ? 12.492 -19.25 2.184 1 93 75 THR A C 1
ATOM 613 O O . THR A 1 75 ? 11.523 -19.625 1.519 1 93 75 THR A O 1
ATOM 616 N N . VAL A 1 76 ? 13.602 -19.938 2.227 1 95.56 76 VAL A N 1
ATOM 617 C CA . VAL A 1 76 ? 13.719 -21.219 1.547 1 95.56 76 VAL A CA 1
ATOM 618 C C . VAL A 1 76 ? 12.742 -22.219 2.166 1 95.56 76 VAL A C 1
ATOM 620 O O . VAL A 1 76 ? 12.016 -22.922 1.448 1 95.56 76 VAL A O 1
ATOM 623 N N . LEU A 1 77 ? 12.75 -22.203 3.467 1 95.69 77 LEU A N 1
ATOM 624 C CA . LEU A 1 77 ? 11.891 -23.141 4.172 1 95.69 77 LEU A CA 1
ATOM 625 C C . LEU A 1 77 ? 10.422 -22.844 3.91 1 95.69 77 LEU A C 1
ATOM 627 O O . LEU A 1 77 ? 9.617 -23.766 3.701 1 95.69 77 LEU A O 1
ATOM 631 N N . LEU A 1 78 ? 10.125 -21.594 3.875 1 94.62 78 LEU A N 1
ATOM 632 C CA . LEU A 1 78 ? 8.742 -21.188 3.641 1 94.62 78 LEU A CA 1
ATOM 633 C C . LEU A 1 78 ? 8.305 -21.547 2.223 1 94.62 78 LEU A C 1
ATOM 635 O O . LEU A 1 78 ? 7.215 -22.094 2.023 1 94.62 78 LEU A O 1
ATOM 639 N N . ASN A 1 79 ? 9.133 -21.281 1.294 1 96.75 79 ASN A N 1
ATOM 640 C CA . ASN A 1 79 ? 8.805 -21.594 -0.093 1 96.75 79 ASN A CA 1
ATOM 641 C C . ASN A 1 79 ? 8.789 -23.094 -0.337 1 96.75 79 ASN A C 1
ATOM 643 O O . ASN A 1 79 ? 7.977 -23.594 -1.115 1 96.75 79 ASN A O 1
ATOM 647 N N . ALA A 1 80 ? 9.664 -23.781 0.347 1 96.94 80 ALA A N 1
ATOM 648 C CA . ALA A 1 80 ? 9.688 -25.234 0.238 1 96.94 80 ALA A CA 1
ATOM 649 C C . ALA A 1 80 ? 8.398 -25.844 0.793 1 96.94 80 ALA A C 1
ATOM 651 O O . ALA A 1 80 ? 7.824 -26.75 0.19 1 96.94 80 ALA A O 1
ATOM 652 N N . ALA A 1 81 ? 7.984 -25.297 1.872 1 95.56 81 ALA A N 1
ATOM 653 C CA . ALA A 1 81 ? 6.738 -25.781 2.469 1 95.56 81 ALA A CA 1
ATOM 654 C C . ALA A 1 81 ? 5.547 -25.5 1.555 1 95.56 81 ALA A C 1
ATOM 656 O O . ALA A 1 81 ? 4.676 -26.344 1.383 1 95.56 81 ALA A O 1
ATOM 657 N N . THR A 1 82 ? 5.547 -24.344 0.979 1 95.75 82 THR A N 1
ATOM 658 C CA . THR A 1 82 ? 4.473 -23.969 0.068 1 95.75 82 THR A CA 1
ATOM 659 C C . THR A 1 82 ? 4.445 -24.891 -1.148 1 95.75 82 THR A C 1
ATOM 661 O O . THR A 1 82 ? 3.383 -25.375 -1.536 1 95.75 82 THR A O 1
ATOM 664 N N . LEU A 1 83 ? 5.566 -25.141 -1.687 1 96.69 83 LEU A N 1
ATOM 665 C CA . LEU A 1 83 ? 5.66 -26 -2.861 1 96.69 83 LEU A CA 1
ATOM 666 C C . LEU A 1 83 ? 5.328 -27.453 -2.506 1 96.69 83 LEU A C 1
ATOM 668 O O . LEU A 1 83 ? 4.676 -28.141 -3.281 1 96.69 83 LEU A O 1
ATOM 672 N N . PHE A 1 84 ? 5.801 -27.812 -1.376 1 95.56 84 PHE A N 1
ATOM 673 C CA . PHE A 1 84 ? 5.582 -29.188 -0.979 1 95.56 84 PHE A CA 1
ATOM 674 C C . PHE A 1 84 ? 4.098 -29.469 -0.753 1 95.56 84 PHE A C 1
ATOM 676 O O . PHE A 1 84 ? 3.523 -30.359 -1.374 1 95.56 84 PHE A O 1
ATOM 683 N N . TYR A 1 85 ? 3.455 -28.656 0.1 1 92.06 85 TYR A N 1
ATOM 684 C CA . TYR A 1 85 ? 2.055 -28.891 0.433 1 92.06 85 TYR A CA 1
ATOM 685 C C . TYR A 1 85 ? 1.137 -28.375 -0.669 1 92.06 85 TYR A C 1
ATOM 687 O O . TYR A 1 85 ? 0.241 -29.094 -1.125 1 92.06 85 TYR A O 1
ATOM 695 N N . GLY A 1 86 ? 1.358 -27.219 -1.11 1 93.75 86 GLY A N 1
ATOM 696 C CA . GLY A 1 86 ? 0.513 -26.625 -2.135 1 93.75 86 GLY A CA 1
ATOM 697 C C . GLY A 1 86 ? 0.727 -27.234 -3.508 1 93.75 86 GLY A C 1
ATOM 698 O O . GLY A 1 86 ? -0.233 -27.484 -4.242 1 93.75 86 GLY A O 1
ATOM 699 N N . GLY A 1 87 ? 1.965 -27.422 -3.836 1 95.44 87 GLY A N 1
ATOM 700 C CA . GLY A 1 87 ? 2.27 -28.016 -5.129 1 95.44 87 GLY A CA 1
ATOM 701 C C . GLY A 1 87 ? 1.73 -29.422 -5.281 1 95.44 87 GLY A C 1
ATOM 702 O O . GLY A 1 87 ? 1.174 -29.766 -6.324 1 95.44 87 GLY A O 1
ATOM 703 N N . LYS A 1 88 ? 1.914 -30.172 -4.227 1 94.06 88 LYS A N 1
ATOM 704 C CA . LYS A 1 88 ? 1.396 -31.531 -4.238 1 94.06 88 LYS A CA 1
ATOM 705 C C . LYS A 1 88 ? -0.116 -31.547 -4.449 1 94.06 88 LYS A C 1
ATOM 707 O O . LYS A 1 88 ? -0.626 -32.281 -5.285 1 94.06 88 LYS A O 1
ATOM 712 N N . TYR A 1 89 ? -0.816 -30.703 -3.797 1 90.69 89 TYR A N 1
ATOM 713 C CA . TYR A 1 89 ? -2.27 -30.609 -3.875 1 90.69 89 TYR A CA 1
ATOM 714 C C . TYR A 1 89 ? -2.715 -30.156 -5.258 1 90.69 89 TYR A C 1
ATOM 716 O O . TYR A 1 89 ? -3.586 -30.781 -5.875 1 90.69 89 TYR A O 1
ATOM 724 N N . LEU A 1 90 ? -2.148 -29.156 -5.773 1 94.06 90 LEU A N 1
ATOM 725 C CA . LEU A 1 90 ? -2.557 -28.578 -7.047 1 94.06 90 LEU A CA 1
ATOM 726 C C . LEU A 1 90 ? -2.215 -29.516 -8.203 1 94.06 90 LEU A C 1
ATOM 728 O O . LEU A 1 90 ? -2.992 -29.656 -9.156 1 94.06 90 LEU A O 1
ATOM 732 N N . GLU A 1 91 ? -1.068 -30.156 -8.094 1 95.06 91 GLU A N 1
ATOM 733 C CA . GLU A 1 91 ? -0.681 -31.078 -9.156 1 95.06 91 GLU A CA 1
ATOM 734 C C . GLU A 1 91 ? -1.605 -32.281 -9.188 1 95.06 91 GLU A C 1
ATOM 736 O O . GLU A 1 91 ? -1.933 -32.812 -10.258 1 95.06 91 GLU A O 1
ATOM 741 N N . ARG A 1 92 ? -1.987 -32.75 -8.07 1 91 92 ARG A N 1
ATOM 742 C CA . ARG A 1 92 ? -2.922 -33.844 -8.008 1 91 92 ARG A CA 1
ATOM 743 C C . ARG A 1 92 ? -4.293 -33.438 -8.539 1 91 92 ARG A C 1
ATOM 745 O O . ARG A 1 92 ? -4.977 -34.25 -9.18 1 91 92 ARG A O 1
ATOM 752 N N . ALA A 1 93 ? -4.625 -32.281 -8.336 1 87.31 93 ALA A N 1
ATOM 753 C CA . ALA A 1 93 ? -5.934 -31.781 -8.758 1 87.31 93 ALA A CA 1
ATOM 754 C C . ALA A 1 93 ? -5.953 -31.5 -10.258 1 87.31 93 ALA A C 1
ATOM 756 O O . ALA A 1 93 ? -6.949 -31.75 -10.938 1 87.31 93 ALA A O 1
ATOM 757 N N . TRP A 1 94 ? -4.906 -30.938 -10.766 1 91 94 TRP A N 1
ATOM 758 C CA . TRP A 1 94 ? -4.914 -30.438 -12.133 1 91 94 TRP A CA 1
ATOM 759 C C . TRP A 1 94 ? -4.176 -31.391 -13.062 1 91 94 TRP A C 1
ATOM 761 O O . TRP A 1 94 ? -4.363 -31.344 -14.281 1 91 94 TRP A O 1
ATOM 771 N N . GLY A 1 95 ? -3.242 -32.188 -12.539 1 91.25 95 GLY A N 1
ATOM 772 C CA . GLY A 1 95 ? -2.301 -32.938 -13.359 1 91.25 95 GLY A CA 1
ATOM 773 C C . GLY A 1 95 ? -0.969 -32.219 -13.531 1 91.25 95 GLY A C 1
ATOM 774 O O . GLY A 1 95 ? -0.871 -31.016 -13.32 1 91.25 95 GLY A O 1
ATOM 775 N N . SER A 1 96 ? 0.056 -32.906 -13.969 1 94.44 96 SER A N 1
ATOM 776 C CA . SER A 1 96 ? 1.425 -32.375 -14.023 1 94.44 96 SER A CA 1
ATOM 777 C C . SER A 1 96 ? 1.586 -31.344 -15.133 1 94.44 96 SER A C 1
ATOM 779 O O . SER A 1 96 ? 2.281 -30.344 -14.953 1 94.44 96 SER A O 1
ATOM 781 N N . ARG A 1 97 ? 0.934 -31.547 -16.234 1 94.81 97 ARG A N 1
ATOM 782 C CA . ARG A 1 97 ? 1.099 -30.641 -17.359 1 94.81 97 ARG A CA 1
ATOM 783 C C . ARG A 1 97 ? 0.492 -29.281 -17.078 1 94.81 97 ARG A C 1
ATOM 785 O O . ARG A 1 97 ? 1.144 -28.25 -17.266 1 94.81 97 ARG A O 1
ATOM 792 N N . GLU A 1 98 ? -0.739 -29.281 -16.578 1 94.62 98 GLU A N 1
ATOM 793 C CA . GLU A 1 98 ? -1.412 -28.031 -16.266 1 94.62 98 GLU A CA 1
ATOM 794 C C . GLU A 1 98 ? -0.728 -27.297 -15.117 1 94.62 98 GLU A C 1
ATOM 796 O O . GLU A 1 98 ? -0.651 -26.062 -15.109 1 94.62 98 GLU A O 1
ATOM 801 N N . PHE A 1 99 ? -0.291 -28.078 -14.219 1 96.38 99 PHE A N 1
ATOM 802 C CA . PHE A 1 99 ? 0.421 -27.5 -13.086 1 96.38 99 PHE A CA 1
ATOM 803 C C . PHE A 1 99 ? 1.717 -26.844 -13.539 1 96.38 99 PHE A C 1
ATOM 805 O O . PHE A 1 99 ? 2.041 -25.734 -13.109 1 96.38 99 PHE A O 1
ATOM 812 N N . ALA A 1 100 ? 2.451 -27.484 -14.422 1 96.81 100 ALA A N 1
ATOM 813 C CA . ALA A 1 100 ? 3.701 -26.938 -14.938 1 96.81 100 ALA A CA 1
ATOM 814 C C . ALA A 1 100 ? 3.455 -25.641 -15.703 1 96.81 100 ALA A C 1
ATOM 816 O O . ALA A 1 100 ? 4.219 -24.672 -15.57 1 96.81 100 ALA A O 1
ATOM 817 N N . LYS A 1 101 ? 2.42 -25.625 -16.484 1 96.94 101 LYS A N 1
ATOM 818 C CA . LYS A 1 101 ? 2.061 -24.391 -17.188 1 96.94 101 LYS A CA 1
ATOM 819 C C . LYS A 1 101 ? 1.769 -23.266 -16.219 1 96.94 101 LYS A C 1
ATOM 821 O O . LYS A 1 101 ? 2.197 -22.125 -16.438 1 96.94 101 LYS A O 1
ATOM 826 N N . PHE A 1 102 ? 1.026 -23.656 -15.234 1 97.81 102 PHE A N 1
ATOM 827 C CA . PHE A 1 102 ? 0.667 -22.688 -14.211 1 97.81 102 PHE A CA 1
ATOM 828 C C . PHE A 1 102 ? 1.915 -22.109 -13.555 1 97.81 102 PHE A C 1
ATOM 830 O O . PHE A 1 102 ? 2.031 -20.891 -13.391 1 97.81 102 PHE A O 1
ATOM 837 N N . ILE A 1 103 ? 2.902 -22.891 -13.234 1 98.19 103 ILE A N 1
ATOM 838 C CA . ILE A 1 103 ? 4.137 -22.484 -12.578 1 98.19 103 ILE A CA 1
ATOM 839 C C . ILE A 1 103 ? 4.922 -21.547 -13.5 1 98.19 103 ILE A C 1
ATOM 841 O O . ILE A 1 103 ? 5.445 -20.531 -13.062 1 98.19 103 ILE A O 1
ATOM 845 N N . VAL A 1 104 ? 4.965 -21.875 -14.75 1 98 104 VAL A N 1
ATOM 846 C CA . VAL A 1 104 ? 5.699 -21.062 -15.711 1 98 104 VAL A CA 1
ATOM 847 C C . VAL A 1 104 ? 5.062 -19.688 -15.812 1 98 104 VAL A C 1
ATOM 849 O O . VAL A 1 104 ? 5.766 -18.672 -15.805 1 98 104 VAL A O 1
ATOM 852 N N . ILE A 1 105 ? 3.789 -19.609 -15.828 1 98.12 105 ILE A N 1
ATOM 853 C CA . ILE A 1 105 ? 3.053 -18.359 -15.984 1 98.12 105 ILE A CA 1
ATOM 854 C C . ILE A 1 105 ? 3.266 -17.484 -14.758 1 98.12 105 ILE A C 1
ATOM 856 O O . ILE A 1 105 ? 3.553 -16.281 -14.883 1 98.12 105 ILE A O 1
ATOM 860 N N . ILE A 1 106 ? 3.211 -18.078 -13.578 1 98.12 106 ILE A N 1
ATOM 861 C CA . ILE A 1 106 ? 3.248 -17.281 -12.352 1 98.12 106 ILE A CA 1
ATOM 862 C C . ILE A 1 106 ? 4.691 -16.922 -12.016 1 98.12 106 ILE A C 1
ATOM 864 O O . ILE A 1 106 ? 4.945 -16.078 -11.156 1 98.12 106 ILE A O 1
ATOM 868 N N . ALA A 1 107 ? 5.621 -17.578 -12.688 1 97.94 107 ALA A N 1
ATOM 869 C CA . ALA A 1 107 ? 7.027 -17.234 -12.508 1 97.94 107 ALA A CA 1
ATOM 870 C C . ALA A 1 107 ? 7.453 -16.141 -13.492 1 97.94 107 ALA A C 1
ATOM 872 O O . ALA A 1 107 ? 8.008 -15.117 -13.094 1 97.94 107 ALA A O 1
ATOM 873 N N . VAL A 1 108 ? 7.09 -16.266 -14.727 1 98.06 108 VAL A N 1
ATOM 874 C CA . VAL A 1 108 ? 7.629 -15.445 -15.812 1 98.06 108 VAL A CA 1
ATOM 875 C C . VAL A 1 108 ? 6.91 -14.102 -15.852 1 98.06 108 VAL A C 1
ATOM 877 O O . VAL A 1 108 ? 7.551 -13.047 -15.891 1 98.06 108 VAL A O 1
ATOM 880 N N . ILE A 1 109 ? 5.637 -14.086 -15.75 1 98.06 109 ILE A N 1
ATOM 881 C CA . ILE A 1 109 ? 4.867 -12.867 -15.977 1 98.06 109 ILE A CA 1
ATOM 882 C C . ILE A 1 109 ? 5.164 -11.852 -14.875 1 98.06 109 ILE A C 1
ATOM 884 O O . ILE A 1 109 ? 5.516 -10.703 -15.156 1 98.06 109 ILE A O 1
ATOM 888 N N . PRO A 1 110 ? 5.086 -12.258 -13.602 1 98.31 110 PRO A N 1
ATOM 889 C CA . PRO A 1 110 ? 5.379 -11.273 -12.555 1 98.31 110 PRO A CA 1
ATOM 890 C C . PRO A 1 110 ? 6.812 -10.75 -12.625 1 98.31 110 PRO A C 1
ATOM 892 O O . PRO A 1 110 ? 7.039 -9.547 -12.5 1 98.31 110 PRO A O 1
ATOM 895 N N . ASN A 1 111 ? 7.781 -11.633 -12.875 1 97.94 111 ASN A N 1
ATOM 896 C CA . ASN A 1 111 ? 9.18 -11.219 -12.969 1 97.94 111 ASN A CA 1
ATOM 897 C C . ASN A 1 111 ? 9.406 -10.266 -14.133 1 97.94 111 ASN A C 1
ATOM 899 O O . ASN A 1 111 ? 10.148 -9.297 -14.016 1 97.94 111 ASN A O 1
ATOM 903 N N . LEU A 1 112 ? 8.766 -10.531 -15.195 1 97.38 112 LEU A N 1
ATOM 904 C CA . LEU A 1 112 ? 8.906 -9.688 -16.375 1 97.38 112 LEU A CA 1
ATOM 905 C C . LEU A 1 112 ? 8.336 -8.297 -16.109 1 97.38 112 LEU A C 1
ATOM 907 O O . LEU A 1 112 ? 8.984 -7.289 -16.422 1 97.38 112 LEU A O 1
ATOM 911 N N . VAL A 1 113 ? 7.184 -8.266 -15.57 1 97.06 113 VAL A N 1
ATOM 912 C CA . VAL A 1 113 ? 6.516 -6.988 -15.328 1 97.06 113 VAL A CA 1
ATOM 913 C C . VAL A 1 113 ? 7.312 -6.172 -14.312 1 97.06 113 VAL A C 1
ATOM 915 O O . VAL A 1 113 ? 7.52 -4.973 -14.492 1 97.06 113 VAL A O 1
ATOM 918 N N . VAL A 1 114 ? 7.758 -6.785 -13.242 1 95.88 114 VAL A N 1
ATOM 919 C CA . VAL A 1 114 ? 8.523 -6.074 -12.219 1 95.88 114 VAL A CA 1
ATOM 920 C C . VAL A 1 114 ? 9.828 -5.551 -12.828 1 95.88 114 VAL A C 1
ATOM 922 O O . VAL A 1 114 ? 10.242 -4.426 -12.539 1 95.88 114 VAL A O 1
ATOM 925 N N . ALA A 1 115 ? 10.461 -6.359 -13.648 1 94.56 115 ALA A N 1
ATOM 926 C CA . ALA A 1 115 ? 11.688 -5.934 -14.32 1 94.56 115 ALA A CA 1
ATOM 927 C C . ALA A 1 115 ? 11.445 -4.711 -15.195 1 94.56 115 ALA A C 1
ATOM 929 O O . ALA A 1 115 ? 12.227 -3.76 -15.18 1 94.56 115 ALA A O 1
ATOM 930 N N . LEU A 1 116 ? 10.398 -4.711 -15.898 1 93.88 116 LEU A N 1
ATOM 931 C CA . LEU A 1 116 ? 10.07 -3.598 -16.781 1 93.88 116 LEU A CA 1
ATOM 932 C C . LEU A 1 116 ? 9.75 -2.34 -15.984 1 93.88 116 LEU A C 1
ATOM 934 O O . LEU A 1 116 ? 10.133 -1.236 -16.375 1 93.88 116 LEU A O 1
ATOM 938 N N . VAL A 1 117 ? 9.039 -2.564 -14.898 1 92.44 117 VAL A N 1
ATOM 939 C CA . VAL A 1 117 ? 8.703 -1.43 -14.047 1 92.44 117 VAL A CA 1
ATOM 940 C C . VAL A 1 117 ? 9.977 -0.796 -13.5 1 92.44 117 VAL A C 1
ATOM 942 O O . VAL A 1 117 ? 10.133 0.427 -13.523 1 92.44 117 VAL A O 1
ATOM 945 N N . HIS A 1 118 ? 10.914 -1.551 -13.031 1 91.19 118 HIS A N 1
ATOM 946 C CA . HIS A 1 118 ? 12.156 -1.026 -12.477 1 91.19 118 HIS A CA 1
ATOM 947 C C . HIS A 1 118 ? 13.031 -0.42 -13.57 1 91.19 118 HIS A C 1
ATOM 949 O O . HIS A 1 118 ? 13.766 0.542 -13.32 1 91.19 118 HIS A O 1
ATOM 955 N N . LEU A 1 119 ? 12.953 -0.965 -14.758 1 89.88 119 LEU A N 1
ATOM 956 C CA . LEU A 1 119 ? 13.68 -0.393 -15.883 1 89.88 119 LEU A CA 1
ATOM 957 C C . LEU A 1 119 ? 13.125 0.977 -16.25 1 89.88 119 LEU A C 1
ATOM 959 O O . LEU A 1 119 ? 13.883 1.907 -16.531 1 89.88 119 LEU A O 1
ATOM 963 N N . LEU A 1 120 ? 11.844 1.056 -16.25 1 88.12 120 LEU A N 1
ATOM 964 C CA . LEU A 1 120 ? 11.195 2.326 -16.547 1 88.12 120 LEU A CA 1
ATOM 965 C C . LEU A 1 120 ? 11.508 3.365 -15.477 1 88.12 120 LEU A C 1
ATOM 967 O O . LEU A 1 120 ? 11.742 4.535 -15.789 1 88.12 120 LEU A O 1
ATOM 971 N N . CYS A 1 121 ? 11.492 2.895 -14.258 1 84.62 121 CYS A N 1
ATOM 972 C CA . CYS A 1 121 ? 11.828 3.795 -13.156 1 84.62 121 CYS A CA 1
ATOM 973 C C . CYS A 1 121 ? 13.266 4.293 -13.281 1 84.62 121 CYS A C 1
ATOM 975 O O . CYS A 1 121 ? 13.547 5.461 -13.008 1 84.62 121 CYS A O 1
ATOM 977 N N . ALA A 1 122 ? 14.156 3.436 -13.672 1 81.75 122 ALA A N 1
ATOM 978 C CA . ALA A 1 122 ? 15.555 3.818 -13.891 1 81.75 122 ALA A CA 1
ATOM 979 C C . ALA A 1 122 ? 15.672 4.805 -15.047 1 81.75 122 ALA A C 1
ATOM 981 O O . ALA A 1 122 ? 16.469 5.75 -14.984 1 81.75 122 ALA A O 1
ATOM 982 N N . ALA A 1 123 ? 14.875 4.684 -15.984 1 81.88 123 ALA A N 1
ATOM 983 C CA . ALA A 1 123 ? 14.93 5.523 -17.188 1 81.88 123 ALA A CA 1
ATOM 984 C C . ALA A 1 123 ? 14.43 6.934 -16.891 1 81.88 123 ALA A C 1
ATOM 986 O O . ALA A 1 123 ? 14.945 7.91 -17.438 1 81.88 123 ALA A O 1
ATOM 987 N N . ILE A 1 124 ? 13.484 7.023 -15.969 1 76.38 124 ILE A N 1
ATOM 988 C CA . ILE A 1 124 ? 12.914 8.336 -15.672 1 76.38 124 ILE A CA 1
ATOM 989 C C . ILE A 1 124 ? 13.695 9.008 -14.555 1 76.38 124 ILE A C 1
ATOM 991 O O . ILE A 1 124 ? 13.445 10.164 -14.219 1 76.38 124 ILE A O 1
ATOM 995 N N . GLY A 1 125 ? 14.742 8.375 -14.094 1 65.69 125 GLY A N 1
ATOM 996 C CA . GLY A 1 125 ? 15.617 8.984 -13.109 1 65.69 125 GLY A CA 1
ATOM 997 C C . GLY A 1 125 ? 15.062 8.922 -11.703 1 65.69 125 GLY A C 1
ATOM 998 O O . GLY A 1 125 ? 15.461 9.703 -10.836 1 65.69 125 GLY A O 1
ATOM 999 N N . ALA A 1 126 ? 14.086 8.172 -11.469 1 58.16 126 ALA A N 1
ATOM 1000 C CA . ALA A 1 126 ? 13.484 8.109 -10.141 1 58.16 126 ALA A CA 1
ATOM 1001 C C . ALA A 1 126 ? 14.469 7.543 -9.117 1 58.16 126 ALA A C 1
ATOM 1003 O O . ALA A 1 126 ? 14.508 7.988 -7.969 1 58.16 126 ALA A O 1
ATOM 1004 N N . SER A 1 127 ? 15.195 6.555 -9.477 1 61.44 127 SER A N 1
ATOM 1005 C CA . SER A 1 127 ? 16.219 5.961 -8.617 1 61.44 127 SER A CA 1
ATOM 1006 C C . SER A 1 127 ? 17.344 5.348 -9.438 1 61.44 127 SER A C 1
ATOM 1008 O O . SER A 1 127 ? 17.094 4.578 -10.367 1 61.44 127 SER A O 1
ATOM 1010 N N . SER A 1 128 ? 18.453 5.848 -9.344 1 60.44 128 SER A N 1
ATOM 1011 C CA . SER A 1 128 ? 19.578 5.324 -10.094 1 60.44 128 SER A CA 1
ATOM 1012 C C . SER A 1 128 ? 19.844 3.863 -9.742 1 60.44 128 SER A C 1
ATOM 1014 O O . SER A 1 128 ? 20.422 3.121 -10.547 1 60.44 128 SER A O 1
ATOM 1016 N N . VAL A 1 129 ? 19.25 3.502 -8.664 1 68.25 129 VAL A N 1
ATOM 1017 C CA . VAL A 1 129 ? 19.578 2.166 -8.188 1 68.25 129 VAL A CA 1
ATOM 1018 C C . VAL A 1 129 ? 18.469 1.185 -8.562 1 68.25 129 VAL A C 1
ATOM 1020 O O . VAL A 1 129 ? 18.656 -0.031 -8.453 1 68.25 129 VAL A O 1
ATOM 1023 N N . SER A 1 130 ? 17.484 1.731 -9.289 1 76.31 130 SER A N 1
ATOM 1024 C CA . SER A 1 130 ? 16.328 0.877 -9.594 1 76.31 130 SER A CA 1
ATOM 1025 C C . SER A 1 130 ? 16.688 -0.171 -10.648 1 76.31 130 SER A C 1
ATOM 1027 O O . SER A 1 130 ? 16.172 -1.29 -10.617 1 76.31 130 SER A O 1
ATOM 1029 N N . GLY A 1 131 ? 17.641 0.125 -11.461 1 79 131 GLY A N 1
ATOM 1030 C CA . GLY A 1 131 ? 18.031 -0.796 -12.516 1 79 131 GLY A CA 1
ATOM 1031 C C . GLY A 1 131 ? 18.875 -1.954 -12.008 1 79 131 GLY A C 1
ATOM 1032 O O . GLY A 1 131 ? 19.016 -2.971 -12.688 1 79 131 GLY A O 1
ATOM 1033 N N . LEU A 1 132 ? 19.391 -1.824 -10.805 1 81.25 132 LEU A N 1
ATOM 1034 C CA . LEU A 1 132 ? 20.297 -2.84 -10.281 1 81.25 132 LEU A CA 1
ATOM 1035 C C . LEU A 1 132 ? 19.625 -3.633 -9.164 1 81.25 132 LEU A C 1
ATOM 1037 O O . LEU A 1 132 ? 20.266 -4.453 -8.508 1 81.25 132 LEU A O 1
ATOM 1041 N N . THR A 1 133 ? 18.375 -3.398 -9.047 1 85.62 133 THR A N 1
ATOM 1042 C CA . THR A 1 133 ? 17.641 -4.137 -8.031 1 85.62 133 THR A CA 1
ATOM 1043 C C . THR A 1 133 ? 17.547 -5.617 -8.398 1 85.62 133 THR A C 1
ATOM 1045 O O . THR A 1 133 ? 17.359 -5.961 -9.57 1 85.62 133 THR A O 1
ATOM 1048 N N . GLN A 1 134 ? 17.781 -6.457 -7.449 1 89.81 134 GLN A N 1
ATOM 1049 C CA . GLN A 1 134 ? 17.703 -7.895 -7.684 1 89.81 134 GLN A CA 1
ATOM 1050 C C . GLN A 1 134 ? 16.312 -8.445 -7.367 1 89.81 134 GLN A C 1
ATOM 1052 O O . GLN A 1 134 ? 15.812 -8.258 -6.258 1 89.81 134 GLN A O 1
ATOM 1057 N N . ILE A 1 135 ? 15.758 -9.031 -8.359 1 94.31 135 ILE A N 1
ATOM 1058 C CA . ILE A 1 135 ? 14.422 -9.609 -8.219 1 94.31 135 ILE A CA 1
ATOM 1059 C C . ILE A 1 135 ? 14.523 -11.125 -8.109 1 94.31 135 ILE A C 1
ATOM 1061 O O . ILE A 1 135 ? 15.023 -11.789 -9.023 1 94.31 135 ILE A O 1
ATOM 1065 N N . CYS A 1 136 ? 14.117 -11.656 -6.988 1 94 136 CYS A N 1
ATOM 1066 C CA . CYS A 1 136 ? 14.109 -13.094 -6.785 1 94 136 CYS A CA 1
ATOM 1067 C C . CYS A 1 136 ? 13.164 -13.477 -5.652 1 94 136 CYS A C 1
ATOM 1069 O O . CYS A 1 136 ? 12.625 -12.609 -4.965 1 94 136 CYS A O 1
ATOM 1071 N N . GLY A 1 137 ? 12.852 -14.75 -5.547 1 94.5 137 GLY A N 1
ATOM 1072 C CA . GLY A 1 137 ? 12.023 -15.242 -4.461 1 94.5 137 GLY A CA 1
ATOM 1073 C C . GLY A 1 137 ? 10.719 -15.859 -4.938 1 94.5 137 GLY A C 1
ATOM 1074 O O . GLY A 1 137 ? 10.25 -15.562 -6.043 1 94.5 137 GLY A O 1
ATOM 1075 N N . GLY A 1 138 ? 10.148 -16.562 -4.074 1 96.44 138 GLY A N 1
ATOM 1076 C CA . GLY A 1 138 ? 8.953 -17.328 -4.43 1 96.44 138 GLY A CA 1
ATOM 1077 C C . GLY A 1 138 ? 7.672 -16.688 -3.938 1 96.44 138 GLY A C 1
ATOM 1078 O O . GLY A 1 138 ? 6.68 -17.375 -3.693 1 96.44 138 GLY A O 1
ATOM 1079 N N . ILE A 1 139 ? 7.664 -15.398 -3.744 1 97.56 139 ILE A N 1
ATOM 1080 C CA . ILE A 1 139 ? 6.473 -14.719 -3.25 1 97.56 139 ILE A CA 1
ATOM 1081 C C . ILE A 1 139 ? 5.344 -14.844 -4.27 1 97.56 139 ILE A C 1
ATOM 1083 O O . ILE A 1 139 ? 4.176 -14.992 -3.896 1 97.56 139 ILE A O 1
ATOM 1087 N N . SER A 1 140 ? 5.715 -14.773 -5.527 1 98 140 SER A N 1
ATOM 1088 C CA . SER A 1 140 ? 4.719 -14.945 -6.582 1 98 140 SER A CA 1
ATOM 1089 C C . SER A 1 140 ? 4.055 -16.312 -6.504 1 98 140 SER A C 1
ATOM 1091 O O . SER A 1 140 ? 2.846 -16.438 -6.703 1 98 140 SER A O 1
ATOM 1093 N N . ILE A 1 141 ? 4.812 -17.328 -6.207 1 98.06 141 ILE A N 1
ATOM 1094 C CA . ILE A 1 141 ? 4.281 -18.688 -6.062 1 98.06 141 ILE A CA 1
ATOM 1095 C C . ILE A 1 141 ? 3.309 -18.734 -4.883 1 98.06 141 ILE A C 1
ATOM 1097 O O . ILE A 1 141 ? 2.207 -19.281 -5 1 98.06 141 ILE A O 1
ATOM 1101 N N . GLN A 1 142 ? 3.699 -18.125 -3.824 1 97.56 142 GLN A N 1
ATOM 1102 C CA . GLN A 1 142 ? 2.885 -18.141 -2.613 1 97.56 142 GLN A CA 1
ATOM 1103 C C . GLN A 1 142 ? 1.543 -17.453 -2.842 1 97.56 142 GLN A C 1
ATOM 1105 O O . GLN A 1 142 ? 0.492 -18 -2.502 1 97.56 142 GLN A O 1
ATOM 1110 N N . SER A 1 143 ? 1.644 -16.312 -3.42 1 97.75 143 SER A N 1
ATOM 1111 C CA . SER A 1 143 ? 0.405 -15.586 -3.68 1 97.75 143 SER A CA 1
ATOM 1112 C C . SER A 1 143 ? -0.475 -16.328 -4.676 1 97.75 143 SER A C 1
ATOM 1114 O O . SER A 1 143 ? -1.693 -16.406 -4.508 1 97.75 143 SER A O 1
ATOM 1116 N N . SER A 1 144 ? 0.081 -16.891 -5.676 1 98.31 144 SER A N 1
ATOM 1117 C CA . SER A 1 144 ? -0.648 -17.578 -6.73 1 98.31 144 SER A CA 1
ATOM 1118 C C . SER A 1 144 ? -1.293 -18.859 -6.199 1 98.31 144 SER A C 1
ATOM 1120 O O . SER A 1 144 ? -2.412 -19.203 -6.586 1 98.31 144 SER A O 1
ATOM 1122 N N . PHE A 1 145 ? -0.588 -19.562 -5.355 1 97.44 145 PHE A N 1
ATOM 1123 C CA . PHE A 1 145 ? -1.13 -20.797 -4.777 1 97.44 145 PHE A CA 1
ATOM 1124 C C . PHE A 1 145 ? -2.355 -20.484 -3.922 1 97.44 145 PHE A C 1
ATOM 1126 O O . PHE A 1 145 ? -3.314 -21.266 -3.906 1 97.44 145 PHE A O 1
ATOM 1133 N N . LEU A 1 146 ? -2.316 -19.375 -3.252 1 95.5 146 LEU A N 1
ATOM 1134 C CA . LEU A 1 146 ? -3.465 -18.984 -2.443 1 95.5 146 LEU A CA 1
ATOM 1135 C C . LEU A 1 146 ? -4.688 -18.734 -3.318 1 95.5 146 LEU A C 1
ATOM 1137 O O . LEU A 1 146 ? -5.809 -19.094 -2.943 1 95.5 146 LEU A O 1
ATOM 1141 N N . VAL A 1 147 ? -4.457 -18.141 -4.461 1 96.19 147 VAL A N 1
ATOM 1142 C CA . VAL A 1 147 ? -5.543 -17.891 -5.402 1 96.19 147 VAL A CA 1
ATOM 1143 C C . VAL A 1 147 ? -6.094 -19.219 -5.914 1 96.19 147 VAL A C 1
ATOM 1145 O O . VAL A 1 147 ? -7.312 -19.406 -6.004 1 96.19 147 VAL A O 1
ATOM 1148 N N . ALA A 1 148 ? -5.227 -20.094 -6.227 1 95 148 ALA A N 1
ATOM 1149 C CA . ALA A 1 148 ? -5.645 -21.406 -6.711 1 95 148 ALA A CA 1
ATOM 1150 C C . ALA A 1 148 ? -6.434 -22.156 -5.645 1 95 148 ALA A C 1
ATOM 1152 O O . ALA A 1 148 ? -7.438 -22.812 -5.949 1 95 148 ALA A O 1
ATOM 1153 N N . PHE A 1 149 ? -6.031 -22.031 -4.465 1 91.56 149 PHE A N 1
ATOM 1154 C CA . PHE A 1 149 ? -6.734 -22.688 -3.365 1 91.56 149 PHE A CA 1
ATOM 1155 C C . PHE A 1 149 ? -8.125 -22.094 -3.18 1 91.56 149 PHE A C 1
ATOM 1157 O O . PHE A 1 149 ? -9.086 -22.812 -2.896 1 91.56 149 PHE A O 1
ATOM 1164 N N . LYS A 1 150 ? -8.164 -20.875 -3.273 1 90.69 150 LYS A N 1
ATOM 1165 C CA . LYS A 1 150 ? -9.461 -20.219 -3.16 1 90.69 150 LYS A CA 1
ATOM 1166 C C . LYS A 1 150 ? -10.414 -20.703 -4.246 1 90.69 150 LYS A C 1
ATOM 1168 O O . LYS A 1 150 ? -11.617 -20.844 -4.008 1 90.69 150 LYS A O 1
ATOM 1173 N N . GLN A 1 151 ? -9.906 -20.891 -5.402 1 90 151 GLN A N 1
ATOM 1174 C CA . GLN A 1 151 ? -10.734 -21.391 -6.496 1 90 151 GLN A CA 1
ATOM 1175 C C . GLN A 1 151 ? -11.234 -22.797 -6.211 1 90 151 GLN A C 1
ATOM 1177 O O . GLN A 1 151 ? -12.406 -23.109 -6.453 1 90 151 GLN A O 1
ATOM 1182 N N . LEU A 1 152 ? -10.398 -23.625 -5.66 1 86.12 152 LEU A N 1
ATOM 1183 C CA . LEU A 1 152 ? -10.703 -25.047 -5.508 1 86.12 152 LEU A CA 1
ATOM 1184 C C . LEU A 1 152 ? -11.516 -25.297 -4.242 1 86.12 152 LEU A C 1
ATOM 1186 O O . LEU A 1 152 ? -12.398 -26.156 -4.227 1 86.12 152 LEU A O 1
ATOM 1190 N N . VAL A 1 153 ? -11.148 -24.484 -3.186 1 80.06 153 VAL A N 1
ATOM 1191 C CA . VAL A 1 153 ? -11.82 -24.719 -1.908 1 80.06 153 VAL A CA 1
ATOM 1192 C C . VAL A 1 153 ? -12.25 -23.391 -1.295 1 80.06 153 VAL A C 1
ATOM 1194 O O . VAL A 1 153 ? -11.781 -23.016 -0.216 1 80.06 153 VAL A O 1
ATOM 1197 N N . PRO A 1 154 ? -13.227 -22.766 -1.838 1 74.19 154 PRO A N 1
ATOM 1198 C CA . PRO A 1 154 ? -13.594 -21.438 -1.358 1 74.19 154 PRO A CA 1
ATOM 1199 C C . PRO A 1 154 ? -14.211 -21.453 0.038 1 74.19 154 PRO A C 1
ATOM 1201 O O . PRO A 1 154 ? -14.078 -20.484 0.792 1 74.19 154 PRO A O 1
ATOM 1204 N N . GLU A 1 155 ? -14.836 -22.547 0.405 1 73.81 155 GLU A N 1
ATOM 1205 C CA . GLU A 1 155 ? -15.578 -22.547 1.659 1 73.81 155 GLU A CA 1
ATOM 1206 C C . GLU A 1 155 ? -14.836 -23.328 2.74 1 73.81 155 GLU A C 1
ATOM 1208 O O . GLU A 1 155 ? -15.344 -23.484 3.854 1 73.81 155 GLU A O 1
ATOM 1213 N N . HIS A 1 156 ? -13.641 -23.672 2.479 1 75.12 156 HIS A N 1
ATOM 1214 C CA . HIS A 1 156 ? -12.891 -24.422 3.48 1 75.12 156 HIS A CA 1
ATOM 1215 C C . HIS A 1 156 ? -12.344 -23.5 4.566 1 75.12 156 HIS A C 1
ATOM 1217 O O . HIS A 1 156 ? -11.852 -22.406 4.266 1 75.12 156 HIS A O 1
ATOM 1223 N N . THR A 1 157 ? -12.664 -23.875 5.777 1 76.25 157 THR A N 1
ATOM 1224 C CA . THR A 1 157 ? -12.188 -23.109 6.918 1 76.25 157 THR A CA 1
ATOM 1225 C C . THR A 1 157 ? -10.945 -23.75 7.523 1 76.25 157 THR A C 1
ATOM 1227 O O . THR A 1 157 ? -10.891 -24.984 7.664 1 76.25 157 THR A O 1
ATOM 1230 N N . VAL A 1 158 ? -9.914 -22.984 7.672 1 71.94 158 VAL A N 1
ATOM 1231 C CA . VAL A 1 158 ? -8.688 -23.484 8.289 1 71.94 158 VAL A CA 1
ATOM 1232 C C . VAL A 1 158 ? -8.586 -22.969 9.727 1 71.94 158 VAL A C 1
ATOM 1234 O O . VAL A 1 158 ? -8.906 -21.812 10.008 1 71.94 158 VAL A O 1
ATOM 1237 N N . THR A 1 159 ? -8.414 -23.891 10.594 1 69.44 159 THR A N 1
ATOM 1238 C CA . THR A 1 159 ? -8.188 -23.531 11.984 1 69.44 159 THR A CA 1
ATOM 1239 C C . THR A 1 159 ? -6.699 -23.359 12.266 1 69.44 159 THR A C 1
ATOM 1241 O O . THR A 1 159 ? -5.902 -24.25 11.984 1 69.44 159 THR A O 1
ATOM 1244 N N . ILE A 1 160 ? -6.34 -22.156 12.508 1 62.84 160 ILE A N 1
ATOM 1245 C CA . ILE A 1 160 ? -4.945 -21.875 12.828 1 62.84 160 ILE A CA 1
ATOM 1246 C C . ILE A 1 160 ? -4.773 -21.797 14.344 1 62.84 160 ILE A C 1
ATOM 1248 O O . ILE A 1 160 ? -5.664 -21.328 15.055 1 62.84 160 ILE A O 1
ATOM 1252 N N . PHE A 1 161 ? -3.502 -22.125 14.75 1 58.34 161 PHE A N 1
ATOM 1253 C CA . PHE A 1 161 ? -3.1 -22.047 16.156 1 58.34 161 PHE A CA 1
ATOM 1254 C C . PHE A 1 161 ? -4.039 -22.875 17.031 1 58.34 161 PHE A C 1
ATOM 1256 O O . PHE A 1 161 ? -4.531 -22.391 18.047 1 58.34 161 PHE A O 1
ATOM 1263 N N . LYS A 1 162 ? -4.281 -24.094 16.672 1 58.53 162 LYS A N 1
ATOM 1264 C CA . LYS A 1 162 ? -5.035 -25.078 17.438 1 58.53 162 LYS A CA 1
ATOM 1265 C C . LYS A 1 162 ? -6.465 -24.609 17.688 1 58.53 162 LYS A C 1
ATOM 1267 O O . LYS A 1 162 ? -6.984 -24.734 18.797 1 58.53 162 LYS A O 1
ATOM 1272 N N . GLY A 1 163 ? -6.922 -23.797 16.75 1 59.69 163 GLY A N 1
ATOM 1273 C CA . GLY A 1 163 ? -8.344 -23.516 16.844 1 59.69 163 GLY A CA 1
ATOM 1274 C C . GLY A 1 163 ? -8.641 -22.109 17.297 1 59.69 163 GLY A C 1
ATOM 1275 O O . GLY A 1 163 ? -9.805 -21.703 17.391 1 59.69 163 GLY A O 1
ATOM 1276 N N . LEU A 1 164 ? -7.648 -21.359 17.609 1 58.94 164 LEU A N 1
ATOM 1277 C CA . LEU A 1 164 ? -7.898 -20.031 18.156 1 58.94 164 LEU A CA 1
ATOM 1278 C C . LEU A 1 164 ? -8.414 -19.094 17.062 1 58.94 164 LEU A C 1
ATOM 1280 O O . LEU A 1 164 ? -9.25 -18.219 17.328 1 58.94 164 LEU A O 1
ATOM 1284 N N . VAL A 1 165 ? -7.902 -19.438 15.836 1 62.28 165 VAL A N 1
ATOM 1285 C CA . VAL A 1 165 ? -8.359 -18.547 14.773 1 62.28 165 VAL A CA 1
ATOM 1286 C C . VAL A 1 165 ? -8.945 -19.375 13.625 1 62.28 165 VAL A C 1
ATOM 1288 O O . VAL A 1 165 ? -8.258 -20.219 13.055 1 62.28 165 VAL A O 1
ATOM 1291 N N . LYS A 1 166 ? -10.195 -19.312 13.492 1 70.44 166 LYS A N 1
ATOM 1292 C CA . LYS A 1 166 ? -10.875 -19.922 12.352 1 70.44 166 LYS A CA 1
ATOM 1293 C C . LYS A 1 166 ? -11.016 -18.922 11.203 1 70.44 166 LYS A C 1
ATOM 1295 O O . LYS A 1 166 ? -11.602 -17.859 11.367 1 70.44 166 LYS A O 1
ATOM 1300 N N . MET A 1 167 ? -10.18 -19.203 10.227 1 73.62 167 MET A N 1
ATOM 1301 C CA . MET A 1 167 ? -10.273 -18.297 9.078 1 73.62 167 MET A CA 1
ATOM 1302 C C . MET A 1 167 ? -10.617 -19.062 7.812 1 73.62 167 MET A C 1
ATOM 1304 O O . MET A 1 167 ? -10.109 -20.172 7.594 1 73.62 167 MET A O 1
ATOM 1308 N N . ARG A 1 168 ? -11.477 -18.438 7.105 1 77.81 168 ARG A N 1
ATOM 1309 C CA . ARG A 1 168 ? -11.828 -19.016 5.812 1 77.81 168 ARG A CA 1
ATOM 1310 C C . ARG A 1 168 ? -10.727 -18.781 4.785 1 77.81 168 ARG A C 1
ATOM 1312 O O . ARG A 1 168 ? -10.055 -17.75 4.82 1 77.81 168 ARG A O 1
ATOM 1319 N N . VAL A 1 169 ? -10.492 -19.75 3.936 1 78.19 169 VAL A N 1
ATOM 1320 C CA . VAL A 1 169 ? -9.445 -19.734 2.92 1 78.19 169 VAL A CA 1
ATOM 1321 C C . VAL A 1 169 ? -9.617 -18.516 2.008 1 78.19 169 VAL A C 1
ATOM 1323 O O . VAL A 1 169 ? -8.648 -18 1.461 1 78.19 169 VAL A O 1
ATOM 1326 N N . LYS A 1 170 ? -10.82 -18.047 1.986 1 79 170 LYS A N 1
ATOM 1327 C CA . LYS A 1 170 ? -11.117 -16.969 1.038 1 79 170 LYS A CA 1
ATOM 1328 C C . LYS A 1 170 ? -10.461 -15.664 1.461 1 79 170 LYS A C 1
ATOM 1330 O O . LYS A 1 170 ? -10.305 -14.75 0.648 1 79 170 LYS A O 1
ATOM 1335 N N . HIS A 1 171 ? -9.977 -15.578 2.68 1 84.06 171 HIS A N 1
ATOM 1336 C CA . HIS A 1 171 ? -9.391 -14.336 3.166 1 84.06 171 HIS A CA 1
ATOM 1337 C C . HIS A 1 171 ? -7.867 -14.375 3.072 1 84.06 171 HIS A C 1
ATOM 1339 O O . HIS A 1 171 ? -7.203 -13.344 3.24 1 84.06 171 HIS A O 1
ATOM 1345 N N . PHE A 1 172 ? -7.344 -15.461 2.674 1 89.12 172 PHE A N 1
ATOM 1346 C CA . PHE A 1 172 ? -5.898 -15.641 2.744 1 89.12 172 PHE A CA 1
ATOM 1347 C C . PHE A 1 172 ? -5.191 -14.797 1.693 1 89.12 172 PHE A C 1
ATOM 1349 O O . PHE A 1 172 ? -4.207 -14.117 1.992 1 89.12 172 PHE A O 1
ATOM 1356 N N . PRO A 1 173 ? -5.762 -14.844 0.49 1 92.5 173 PRO A N 1
ATOM 1357 C CA . PRO A 1 173 ? -5.09 -14.023 -0.52 1 92.5 173 PRO A CA 1
ATOM 1358 C C . PRO A 1 173 ? -5.039 -12.547 -0.143 1 92.5 173 PRO A C 1
ATOM 1360 O O . PRO A 1 173 ? -3.994 -11.906 -0.274 1 92.5 173 PRO A O 1
ATOM 1363 N N . ALA A 1 174 ? -6.105 -12.039 0.387 1 92.75 174 ALA A N 1
ATOM 1364 C CA . ALA A 1 174 ? -6.176 -10.633 0.775 1 92.75 174 ALA A CA 1
ATOM 1365 C C . ALA A 1 174 ? -5.219 -10.328 1.925 1 92.75 174 ALA A C 1
ATOM 1367 O O . ALA A 1 174 ? -4.539 -9.305 1.926 1 92.75 174 ALA A O 1
ATOM 1368 N N . LEU A 1 175 ? -5.223 -11.172 2.873 1 92 175 LEU A N 1
ATOM 1369 C CA . LEU A 1 175 ? -4.34 -11 4.023 1 92 175 LEU A CA 1
ATOM 1370 C C . LEU A 1 175 ? -2.875 -11.031 3.592 1 92 175 LEU A C 1
ATOM 1372 O O . LEU A 1 175 ? -2.066 -10.234 4.07 1 92 175 LEU A O 1
ATOM 1376 N N . PHE A 1 176 ? -2.562 -11.977 2.771 1 95.75 176 PHE A N 1
ATOM 1377 C CA . PHE A 1 176 ? -1.203 -12.102 2.256 1 95.75 176 PHE A CA 1
ATOM 1378 C C . PHE A 1 176 ? -0.783 -10.836 1.522 1 95.75 176 PHE A C 1
ATOM 1380 O O . PHE A 1 176 ? 0.336 -10.352 1.702 1 95.75 176 PHE A O 1
ATOM 1387 N N . LEU A 1 177 ? -1.657 -10.266 0.693 1 95.75 177 LEU A N 1
ATOM 1388 C CA . LEU A 1 177 ? -1.381 -9.031 -0.031 1 95.75 177 LEU A CA 1
ATOM 1389 C C . LEU A 1 177 ? -1.18 -7.871 0.935 1 95.75 177 LEU A C 1
ATOM 1391 O O . LEU A 1 177 ? -0.262 -7.066 0.761 1 95.75 177 LEU A O 1
ATOM 1395 N N . LEU A 1 178 ? -2.025 -7.797 1.913 1 93.44 178 LEU A N 1
ATOM 1396 C CA . LEU A 1 178 ? -1.959 -6.719 2.893 1 93.44 178 LEU A CA 1
ATOM 1397 C C . LEU A 1 178 ? -0.64 -6.762 3.658 1 93.44 178 LEU A C 1
ATOM 1399 O O . LEU A 1 178 ? 0.025 -5.734 3.814 1 93.44 178 LEU A O 1
ATOM 1403 N N . LEU A 1 179 ? -0.257 -7.918 4.039 1 94.38 179 LEU A N 1
ATOM 1404 C CA . LEU A 1 179 ? 0.964 -8.078 4.824 1 94.38 179 LEU A CA 1
ATOM 1405 C C . LEU A 1 179 ? 2.193 -7.723 3.99 1 94.38 179 LEU A C 1
ATOM 1407 O O . LEU A 1 179 ? 3.117 -7.07 4.484 1 94.38 179 LEU A O 1
ATOM 1411 N N . ASN A 1 180 ? 2.174 -8.164 2.758 1 95.38 180 ASN A N 1
ATOM 1412 C CA . ASN A 1 180 ? 3.309 -7.844 1.901 1 95.38 180 ASN A CA 1
ATOM 1413 C C . ASN A 1 180 ? 3.352 -6.355 1.561 1 95.38 180 ASN A C 1
ATOM 1415 O O . ASN A 1 180 ? 4.43 -5.777 1.414 1 95.38 180 ASN A O 1
ATOM 1419 N N . THR A 1 181 ? 2.197 -5.746 1.419 1 94.38 181 THR A N 1
ATOM 1420 C CA . THR A 1 181 ? 2.141 -4.316 1.149 1 94.38 181 THR A CA 1
ATOM 1421 C C . THR A 1 181 ? 2.676 -3.52 2.336 1 94.38 181 THR A C 1
ATOM 1423 O O . THR A 1 181 ? 3.484 -2.605 2.164 1 94.38 181 THR A O 1
ATOM 1426 N N . ILE A 1 182 ? 2.262 -3.854 3.518 1 91.75 182 ILE A N 1
ATOM 1427 C CA . ILE A 1 182 ? 2.734 -3.184 4.723 1 91.75 182 ILE A CA 1
ATOM 1428 C C . ILE A 1 182 ? 4.238 -3.396 4.875 1 91.75 182 ILE A C 1
ATOM 1430 O O . ILE A 1 182 ? 4.977 -2.461 5.195 1 91.75 182 ILE A O 1
ATOM 1434 N N . SER A 1 183 ? 4.637 -4.609 4.59 1 90.81 183 SER A N 1
ATOM 1435 C CA . SER A 1 183 ? 6.059 -4.914 4.68 1 90.81 183 SER A CA 1
ATOM 1436 C C . SER A 1 183 ? 6.867 -4.082 3.688 1 90.81 183 SER A C 1
ATOM 1438 O O . SER A 1 183 ? 7.961 -3.617 4.008 1 90.81 183 SER A O 1
ATOM 1440 N N . GLY A 1 184 ? 6.273 -3.951 2.475 1 89.81 184 GLY A N 1
ATOM 1441 C CA . GLY A 1 184 ? 6.93 -3.127 1.472 1 89.81 184 GLY A CA 1
ATOM 1442 C C . GLY A 1 184 ? 7.074 -1.677 1.892 1 89.81 184 GLY A C 1
ATOM 1443 O O . GLY A 1 184 ? 8.117 -1.06 1.664 1 89.81 184 GLY A O 1
ATOM 1444 N N . LEU A 1 185 ? 6.156 -1.198 2.576 1 87.5 185 LEU A N 1
ATOM 1445 C CA . LEU A 1 185 ? 6.141 0.203 2.979 1 87.5 185 LEU A CA 1
ATOM 1446 C C . LEU A 1 185 ? 7.008 0.424 4.215 1 87.5 185 LEU A C 1
ATOM 1448 O O . LEU A 1 185 ? 7.707 1.436 4.312 1 87.5 185 LEU A O 1
ATOM 1452 N N . VAL A 1 186 ? 7.012 -0.526 5.086 1 84.75 186 VAL A N 1
ATOM 1453 C CA . VAL A 1 186 ? 7.664 -0.341 6.379 1 84.75 186 VAL A CA 1
ATOM 1454 C C . VAL A 1 186 ? 9.117 -0.787 6.297 1 84.75 186 VAL A C 1
ATOM 1456 O O . VAL A 1 186 ? 10.016 -0.099 6.789 1 84.75 186 VAL A O 1
ATOM 1459 N N . PHE A 1 187 ? 9.344 -1.871 5.539 1 83.56 187 PHE A N 1
ATOM 1460 C CA . PHE A 1 187 ? 10.68 -2.457 5.559 1 83.56 187 PHE A CA 1
ATOM 1461 C C . PHE A 1 187 ? 11.406 -2.205 4.238 1 83.56 187 PHE A C 1
ATOM 1463 O O . PHE A 1 187 ? 12.57 -2.562 4.09 1 83.56 187 PHE A O 1
ATOM 1470 N N . GLY A 1 188 ? 10.719 -1.714 3.346 1 81.94 188 GLY A N 1
ATOM 1471 C CA . GLY A 1 188 ? 11.352 -1.45 2.064 1 81.94 188 GLY A CA 1
ATOM 1472 C C . GLY A 1 188 ? 11.422 -2.674 1.171 1 81.94 188 GLY A C 1
ATOM 1473 O O . GLY A 1 188 ? 12.359 -2.816 0.378 1 81.94 188 GLY A O 1
ATOM 1474 N N . THR A 1 189 ? 10.547 -3.631 1.381 1 88.56 189 THR A N 1
ATOM 1475 C CA . THR A 1 189 ? 10.461 -4.82 0.539 1 88.56 189 THR A CA 1
ATOM 1476 C C . THR A 1 189 ? 9.43 -4.629 -0.568 1 88.56 189 THR A C 1
ATOM 1478 O O . THR A 1 189 ? 8.516 -5.441 -0.716 1 88.56 189 THR A O 1
ATOM 1481 N N . GLN A 1 190 ? 9.672 -3.629 -1.348 1 89.62 190 GLN A N 1
ATOM 1482 C CA . GLN A 1 190 ? 8.688 -3.285 -2.371 1 89.62 190 GLN A CA 1
ATOM 1483 C C . GLN A 1 190 ? 8.664 -4.328 -3.484 1 89.62 190 GLN A C 1
ATOM 1485 O O . GLN A 1 190 ? 7.621 -4.578 -4.09 1 89.62 190 GLN A O 1
ATOM 1490 N N . VAL A 1 191 ? 9.789 -4.965 -3.771 1 92.19 191 VAL A N 1
ATOM 1491 C CA . VAL A 1 191 ? 9.844 -5.984 -4.812 1 92.19 191 VAL A CA 1
ATOM 1492 C C . VAL A 1 191 ? 8.938 -7.156 -4.441 1 92.19 191 VAL A C 1
ATOM 1494 O O . VAL A 1 191 ? 8.148 -7.625 -5.266 1 92.19 191 VAL A O 1
ATOM 1497 N N . ALA A 1 192 ? 9.078 -7.559 -3.193 1 93.94 192 ALA A N 1
ATOM 1498 C CA . ALA A 1 192 ? 8.227 -8.648 -2.715 1 93.94 192 ALA A CA 1
ATOM 1499 C C . ALA A 1 192 ? 6.754 -8.273 -2.803 1 93.94 192 ALA A C 1
ATOM 1501 O O . ALA A 1 192 ? 5.918 -9.094 -3.195 1 93.94 192 ALA A O 1
ATOM 1502 N N . ALA A 1 193 ? 6.52 -7.074 -2.443 1 95.75 193 ALA A N 1
ATOM 1503 C CA . ALA A 1 193 ? 5.133 -6.609 -2.502 1 95.75 193 ALA A CA 1
ATOM 1504 C C . ALA A 1 193 ? 4.613 -6.617 -3.936 1 95.75 193 ALA A C 1
ATOM 1506 O O . ALA A 1 193 ? 3.488 -7.051 -4.191 1 95.75 193 ALA A O 1
ATOM 1507 N N . LEU A 1 194 ? 5.371 -6.152 -4.832 1 96.44 194 LEU A N 1
ATOM 1508 C CA . LEU A 1 194 ? 4.969 -6.133 -6.234 1 96.44 194 LEU A CA 1
ATOM 1509 C C . LEU A 1 194 ? 4.777 -7.547 -6.77 1 96.44 194 LEU A C 1
ATOM 1511 O O . LEU A 1 194 ? 3.816 -7.816 -7.492 1 96.44 194 LEU A O 1
ATOM 1515 N N . LEU A 1 195 ? 5.676 -8.398 -6.391 1 97.81 195 LEU A N 1
ATOM 1516 C CA . LEU A 1 195 ? 5.57 -9.781 -6.836 1 97.81 195 LEU A CA 1
ATOM 1517 C C . LEU A 1 195 ? 4.312 -10.438 -6.277 1 97.81 195 LEU A C 1
ATOM 1519 O O . LEU A 1 195 ? 3.688 -11.266 -6.945 1 97.81 195 LEU A O 1
ATOM 1523 N N . ALA A 1 196 ? 3.969 -10.094 -5.055 1 97.94 196 ALA A N 1
ATOM 1524 C CA . ALA A 1 196 ? 2.75 -10.641 -4.461 1 97.94 196 ALA A CA 1
ATOM 1525 C C . ALA A 1 196 ? 1.518 -10.219 -5.258 1 97.94 196 ALA A C 1
ATOM 1527 O O . ALA A 1 196 ? 0.677 -11.047 -5.598 1 97.94 196 ALA A O 1
ATOM 1528 N N . TRP A 1 197 ? 1.45 -8.945 -5.551 1 97.5 197 TRP A N 1
ATOM 1529 C CA . TRP A 1 197 ? 0.308 -8.422 -6.293 1 97.5 197 TRP A CA 1
ATOM 1530 C C . TRP A 1 197 ? 0.275 -8.992 -7.707 1 97.5 197 TRP A C 1
ATOM 1532 O O . TRP A 1 197 ? -0.779 -9.406 -8.195 1 97.5 197 TRP A O 1
ATOM 1542 N N . LEU A 1 198 ? 1.369 -9.016 -8.359 1 97.88 198 LEU A N 1
ATOM 1543 C CA . LEU A 1 198 ? 1.429 -9.477 -9.742 1 97.88 198 LEU A CA 1
ATOM 1544 C C . LEU A 1 198 ? 1.228 -10.984 -9.82 1 97.88 198 LEU A C 1
ATOM 1546 O O . LEU A 1 198 ? 0.654 -11.492 -10.797 1 97.88 198 LEU A O 1
ATOM 1550 N N . GLY A 1 199 ? 1.747 -11.68 -8.805 1 98.25 199 GLY A N 1
ATOM 1551 C CA . GLY A 1 199 ? 1.465 -13.102 -8.75 1 98.25 199 GLY A CA 1
ATOM 1552 C C . GLY A 1 199 ? -0.016 -13.414 -8.641 1 98.25 199 GLY A C 1
ATOM 1553 O O . GLY A 1 199 ? -0.522 -14.305 -9.328 1 98.25 199 GLY A O 1
ATOM 1554 N N . LEU A 1 200 ? -0.634 -12.672 -7.781 1 98.06 200 LEU A N 1
ATOM 1555 C CA . LEU A 1 200 ? -2.072 -12.852 -7.621 1 98.06 200 LEU A CA 1
ATOM 1556 C C . LEU A 1 200 ? -2.811 -12.539 -8.914 1 98.06 200 LEU A C 1
ATOM 1558 O O . LEU A 1 200 ? -3.67 -13.305 -9.352 1 98.06 200 LEU A O 1
ATOM 1562 N N . LEU A 1 201 ? -2.457 -11.469 -9.578 1 97.31 201 LEU A N 1
ATOM 1563 C CA . LEU A 1 201 ? -3.135 -11.023 -10.789 1 97.31 201 LEU A CA 1
ATOM 1564 C C . LEU A 1 201 ? -2.891 -12 -11.938 1 97.31 201 LEU A C 1
ATOM 1566 O O . LEU A 1 201 ? -3.812 -12.336 -12.68 1 97.31 201 LEU A O 1
ATOM 1570 N N . ALA A 1 202 ? -1.698 -12.445 -12.031 1 97.94 202 ALA A N 1
ATOM 1571 C CA . ALA A 1 202 ? -1.36 -13.383 -13.109 1 97.94 202 ALA A CA 1
ATOM 1572 C C . ALA A 1 202 ? -2.084 -14.711 -12.922 1 97.94 202 ALA A C 1
ATOM 1574 O O . ALA A 1 202 ? -2.654 -15.25 -13.875 1 97.94 202 ALA A O 1
ATOM 1575 N N . SER A 1 203 ? -2.016 -15.195 -11.711 1 98.19 203 SER A N 1
ATOM 1576 C CA . SER A 1 203 ? -2.668 -16.484 -11.461 1 98.19 203 SER A CA 1
ATOM 1577 C C . SER A 1 203 ? -4.18 -16.359 -11.602 1 98.19 203 SER A C 1
ATOM 1579 O O . SER A 1 203 ? -4.816 -17.219 -12.219 1 98.19 203 SER A O 1
ATOM 1581 N N . TRP A 1 204 ? -4.77 -15.312 -11.047 1 97.25 204 TRP A N 1
ATOM 1582 C CA . TRP A 1 204 ? -6.215 -15.117 -11.148 1 97.25 204 TRP A CA 1
ATOM 1583 C C . TRP A 1 204 ? -6.648 -14.984 -12.602 1 97.25 204 TRP A C 1
ATOM 1585 O O . TRP A 1 204 ? -7.633 -15.594 -13.016 1 97.25 204 TRP A O 1
ATOM 1595 N N . SER A 1 205 ? -5.953 -14.188 -13.359 1 96.25 205 SER A N 1
ATOM 1596 C CA . SER A 1 205 ? -6.293 -13.984 -14.766 1 96.25 205 SER A CA 1
ATOM 1597 C C . SER A 1 205 ? -6.191 -15.281 -15.555 1 96.25 205 SER A C 1
ATOM 1599 O O . SER A 1 205 ? -7.051 -15.578 -16.391 1 96.25 205 SER A O 1
ATOM 1601 N N . TYR A 1 206 ? -5.188 -16.016 -15.305 1 96.88 206 TYR A N 1
ATOM 1602 C CA . TYR A 1 206 ? -4.996 -17.266 -16.016 1 96.88 206 TYR A CA 1
ATOM 1603 C C . TYR A 1 206 ? -6.102 -18.266 -15.68 1 96.88 206 TYR A C 1
ATOM 1605 O O . TYR A 1 206 ? -6.668 -18.891 -16.578 1 96.88 206 TYR A O 1
ATOM 1613 N N . LEU A 1 207 ? -6.406 -18.375 -14.391 1 95.25 207 LEU A N 1
ATOM 1614 C CA . LEU A 1 207 ? -7.406 -19.344 -13.945 1 95.25 207 LEU A CA 1
ATOM 1615 C C . LEU A 1 207 ? -8.805 -18.891 -14.359 1 95.25 207 LEU A C 1
ATOM 1617 O O . LEU A 1 207 ? -9.656 -19.734 -14.672 1 95.25 207 LEU A O 1
ATOM 1621 N N . ARG A 1 208 ? -9 -17.656 -14.336 1 94.19 208 ARG A N 1
ATOM 1622 C CA . ARG A 1 208 ? -10.336 -17.125 -14.602 1 94.19 208 ARG A CA 1
ATOM 1623 C C . ARG A 1 208 ? -10.656 -17.156 -16.094 1 94.19 208 ARG A C 1
ATOM 1625 O O . ARG A 1 208 ? -11.781 -17.469 -16.484 1 94.19 208 ARG A O 1
ATOM 1632 N N . PHE A 1 209 ? -9.648 -16.984 -16.938 1 93.31 209 PHE A N 1
ATOM 1633 C CA . PHE A 1 209 ? -10 -16.75 -18.344 1 93.31 209 PHE A CA 1
ATOM 1634 C C . PHE A 1 209 ? -9.359 -17.781 -19.25 1 93.31 209 PHE A C 1
ATOM 1636 O O . PHE A 1 209 ? -9.82 -18.016 -20.359 1 93.31 209 PHE A O 1
ATOM 1643 N N . TYR A 1 210 ? -8.312 -18.484 -18.844 1 92.56 210 TYR A N 1
ATOM 1644 C CA . TYR A 1 210 ? -7.547 -19.219 -19.844 1 92.56 210 TYR A CA 1
ATOM 1645 C C . TYR A 1 210 ? -7.516 -20.703 -19.516 1 92.56 210 TYR A C 1
ATOM 1647 O O . TYR A 1 210 ? -7.672 -21.547 -20.406 1 92.56 210 TYR A O 1
ATOM 1655 N N . LYS A 1 211 ? -7.355 -21.047 -18.281 1 92.12 211 LYS A N 1
ATOM 1656 C CA . LYS A 1 211 ? -7.184 -22.453 -17.938 1 92.12 211 LYS A CA 1
ATOM 1657 C C . LYS A 1 211 ? -8.461 -23.25 -18.203 1 92.12 211 LYS A C 1
ATOM 1659 O O . LYS A 1 211 ? -9.562 -22.797 -17.875 1 92.12 211 LYS A O 1
ATOM 1664 N N . ARG A 1 212 ? -8.281 -24.359 -18.75 1 87.44 212 ARG A N 1
ATOM 1665 C CA . ARG A 1 212 ? -9.406 -25.25 -19.031 1 87.44 212 ARG A CA 1
ATOM 1666 C C . ARG A 1 212 ? -9.695 -26.156 -17.844 1 87.44 212 ARG A C 1
ATOM 1668 O O . ARG A 1 212 ? -8.773 -26.734 -17.25 1 87.44 212 ARG A O 1
ATOM 1675 N N . GLN A 1 213 ? -10.938 -26.109 -17.469 1 81.44 213 GLN A N 1
ATOM 1676 C CA . GLN A 1 213 ? -11.359 -26.922 -16.344 1 81.44 213 GLN A CA 1
ATOM 1677 C C . GLN A 1 213 ? -12.109 -28.172 -16.812 1 81.44 213 GLN A C 1
ATOM 1679 O O . GLN A 1 213 ? -12.781 -28.141 -17.844 1 81.44 213 GLN A O 1
ATOM 1684 N N . PRO A 1 214 ? -11.805 -29.234 -16.078 1 76.19 214 PRO A N 1
ATOM 1685 C CA . PRO A 1 214 ? -12.555 -30.438 -16.438 1 76.19 214 PRO A CA 1
ATOM 1686 C C . PRO A 1 214 ? -14.062 -30.281 -16.234 1 76.19 214 PRO A C 1
ATOM 1688 O O . PRO A 1 214 ? -14.492 -29.578 -15.32 1 76.19 214 PRO A O 1
ATOM 1691 N N . ASP A 1 215 ? -14.773 -30.703 -17.203 1 70.5 215 ASP A N 1
ATOM 1692 C CA . ASP A 1 215 ? -16.219 -30.609 -17.125 1 70.5 215 ASP A CA 1
ATOM 1693 C C . ASP A 1 215 ? -16.797 -31.672 -16.188 1 70.5 215 ASP A C 1
ATOM 1695 O O . ASP A 1 215 ? -16.875 -32.844 -16.547 1 70.5 215 ASP A O 1
ATOM 1699 N N . LEU A 1 216 ? -17.109 -31.266 -15.008 1 67.44 216 LEU A N 1
ATOM 1700 C CA . LEU A 1 216 ? -17.641 -32.188 -14.008 1 67.44 216 LEU A CA 1
ATOM 1701 C C . LEU A 1 216 ? -19.141 -32.375 -14.188 1 67.44 216 LEU A C 1
ATOM 1703 O O . LEU A 1 216 ? -19.703 -33.375 -13.711 1 67.44 216 LEU A O 1
ATOM 1707 N N . THR A 1 217 ? -19.797 -31.438 -14.805 1 66.56 217 THR A N 1
ATOM 1708 C CA . THR A 1 217 ? -21.25 -31.469 -14.898 1 66.56 217 THR A CA 1
ATOM 1709 C C . THR A 1 217 ? -21.703 -31.906 -16.281 1 66.56 217 THR A C 1
ATOM 1711 O O . THR A 1 217 ? -22.891 -32.156 -16.516 1 66.56 217 THR A O 1
ATOM 1714 N N . GLY A 1 218 ? -20.766 -32.25 -17.125 1 63.38 218 GLY A N 1
ATOM 1715 C CA . GLY A 1 218 ? -21.109 -32.688 -18.469 1 63.38 218 GLY A CA 1
ATOM 1716 C C . GLY A 1 218 ? -21.734 -31.609 -19.328 1 63.38 218 GLY A C 1
ATOM 1717 O O . GLY A 1 218 ? -22.406 -31.906 -20.312 1 63.38 218 GLY A O 1
ATOM 1718 N N . THR A 1 219 ? -21.688 -30.406 -18.969 1 56.97 219 THR A N 1
ATOM 1719 C CA . THR A 1 219 ? -22.375 -29.328 -19.688 1 56.97 219 THR A CA 1
ATOM 1720 C C . THR A 1 219 ? -21.5 -28.812 -20.828 1 56.97 219 THR A C 1
ATOM 1722 O O . THR A 1 219 ? -21.969 -28.016 -21.641 1 56.97 219 THR A O 1
ATOM 1725 N N . SER A 1 220 ? -20.266 -29.312 -20.859 1 59.47 220 SER A N 1
ATOM 1726 C CA . SER A 1 220 ? -19.422 -28.781 -21.938 1 59.47 220 SER A CA 1
ATOM 1727 C C . SER A 1 220 ? -19.797 -29.391 -23.281 1 59.47 220 SER A C 1
ATOM 1729 O O . SER A 1 220 ? -20.078 -30.594 -23.375 1 59.47 220 SER A O 1
ATOM 1731 N N . THR A 1 221 ? -20.156 -28.562 -24.219 1 54.38 221 THR A N 1
ATOM 1732 C CA . THR A 1 221 ? -20.547 -28.984 -25.562 1 54.38 221 THR A CA 1
ATOM 1733 C C . THR A 1 221 ? -19.359 -29.578 -26.312 1 54.38 221 THR A C 1
ATOM 1735 O O . THR A 1 221 ? -19.547 -30.453 -27.172 1 54.38 221 THR A O 1
ATOM 1738 N N . ASP A 1 222 ? -18.188 -29.125 -26.062 1 54.94 222 ASP A N 1
ATOM 1739 C CA . ASP A 1 222 ? -17.109 -29.531 -26.969 1 54.94 222 ASP A CA 1
ATOM 1740 C C . ASP A 1 222 ? -16.203 -30.562 -26.297 1 54.94 222 ASP A C 1
ATOM 1742 O O . ASP A 1 222 ? -15.188 -30.984 -26.859 1 54.94 222 ASP A O 1
ATOM 1746 N N . GLY A 1 223 ? -16.641 -31.203 -25.25 1 57.31 223 GLY A N 1
ATOM 1747 C CA . GLY A 1 223 ? -15.906 -32.281 -24.609 1 57.31 223 GLY A CA 1
ATOM 1748 C C . GLY A 1 223 ? -14.586 -31.828 -24.016 1 57.31 223 GLY A C 1
ATOM 1749 O O . GLY A 1 223 ? -13.914 -32.594 -23.312 1 57.31 223 GLY A O 1
ATOM 1750 N N . GLN A 1 224 ? -14.039 -30.672 -24.453 1 63.19 224 GLN A N 1
ATOM 1751 C CA . GLN A 1 224 ? -12.695 -30.266 -24.047 1 63.19 224 GLN A CA 1
ATOM 1752 C C . GLN A 1 224 ? -12.734 -29.453 -22.766 1 63.19 224 GLN A C 1
ATOM 1754 O O . GLN A 1 224 ? -11.703 -28.938 -22.312 1 63.19 224 GLN A O 1
ATOM 1759 N N . GLY A 1 225 ? -13.758 -29.484 -22.031 1 68.62 225 GLY A N 1
ATOM 1760 C CA . GLY A 1 225 ? -13.852 -28.766 -20.766 1 68.62 225 GLY A CA 1
ATOM 1761 C C . GLY A 1 225 ? -14.234 -27.312 -20.922 1 68.62 225 GLY A C 1
ATOM 1762 O O . GLY A 1 225 ? -14.516 -26.859 -22.031 1 68.62 225 GLY A O 1
ATOM 1763 N N . ILE A 1 226 ? -14.5 -26.672 -19.906 1 78.19 226 ILE A N 1
ATOM 1764 C CA . ILE A 1 226 ? -14.93 -25.281 -19.875 1 78.19 226 ILE A CA 1
ATOM 1765 C C . ILE A 1 226 ? -13.711 -24.375 -19.688 1 78.19 226 ILE A C 1
ATOM 1767 O O . ILE A 1 226 ? -12.891 -24.594 -18.797 1 78.19 226 ILE A O 1
ATOM 1771 N N . LYS A 1 227 ? -13.555 -23.516 -20.703 1 85.69 227 LYS A N 1
ATOM 1772 C CA . LYS A 1 227 ? -12.438 -22.578 -20.625 1 85.69 227 LYS A CA 1
ATOM 1773 C C . LYS A 1 227 ? -12.688 -21.516 -19.547 1 85.69 227 LYS A C 1
ATOM 1775 O O . LYS A 1 227 ? -13.719 -20.828 -19.578 1 85.69 227 LYS A O 1
ATOM 1780 N N . GLY A 1 228 ? -11.734 -21.453 -18.609 1 89.06 228 GLY A N 1
ATOM 1781 C CA . GLY A 1 228 ? -11.828 -20.422 -17.578 1 89.06 228 GLY A CA 1
ATOM 1782 C C . GLY A 1 228 ? -12.836 -20.766 -16.5 1 89.06 228 GLY A C 1
ATOM 1783 O O . GLY A 1 228 ? -13.375 -21.875 -16.469 1 89.06 228 GLY A O 1
ATOM 1784 N N . ASP A 1 229 ? -12.938 -19.906 -15.562 1 90.44 229 ASP A N 1
ATOM 1785 C CA . ASP A 1 229 ? -13.875 -20.016 -14.445 1 90.44 229 ASP A CA 1
ATOM 1786 C C . ASP A 1 229 ? -14.75 -18.766 -14.352 1 90.44 229 ASP A C 1
ATOM 1788 O O . ASP A 1 229 ? -14.336 -17.766 -13.758 1 90.44 229 ASP A O 1
ATOM 1792 N N . ALA A 1 230 ? -15.961 -18.875 -14.82 1 89.75 230 ALA A N 1
ATOM 1793 C CA . ALA A 1 230 ? -16.859 -17.734 -14.867 1 89.75 230 ALA A CA 1
ATOM 1794 C C . ALA A 1 230 ? -17.75 -17.688 -13.625 1 89.75 230 ALA A C 1
ATOM 1796 O O . ALA A 1 230 ? -18.734 -16.938 -13.586 1 89.75 230 ALA A O 1
ATOM 1797 N N . SER A 1 231 ? -17.391 -18.422 -12.656 1 89.88 231 SER A N 1
ATOM 1798 C CA . SER A 1 231 ? -18.219 -18.469 -11.453 1 89.88 231 SER A CA 1
ATOM 1799 C C . SER A 1 231 ? -18.203 -17.125 -10.719 1 89.88 231 SER A C 1
ATOM 1801 O O . SER A 1 231 ? -17.188 -16.422 -10.727 1 89.88 231 SER A O 1
ATOM 1803 N N . GLU A 1 232 ? -19.234 -16.812 -10.023 1 88.75 232 GLU A N 1
ATOM 1804 C CA . GLU A 1 232 ? -19.359 -15.562 -9.281 1 88.75 232 GLU A CA 1
ATOM 1805 C C . GLU A 1 232 ? -18.469 -15.578 -8.031 1 88.75 232 GLU A C 1
ATOM 1807 O O . GLU A 1 232 ? -18 -14.523 -7.59 1 88.75 232 GLU A O 1
ATOM 1812 N N . THR A 1 233 ? -18.234 -16.703 -7.551 1 87.12 233 THR A N 1
ATOM 1813 C CA . THR A 1 233 ? -17.453 -16.812 -6.324 1 87.12 233 THR A CA 1
ATOM 1814 C C . THR A 1 233 ? -15.969 -16.594 -6.609 1 87.12 233 THR A C 1
ATOM 1816 O O . THR A 1 233 ? -15.18 -16.375 -5.688 1 87.12 233 THR A O 1
ATOM 1819 N N . PHE A 1 234 ? -15.602 -16.656 -7.926 1 92 234 PHE A N 1
ATOM 1820 C CA . PHE A 1 234 ? -14.195 -16.484 -8.289 1 92 234 PHE A CA 1
ATOM 1821 C C . PHE A 1 234 ? -13.969 -15.156 -8.992 1 92 234 PHE A C 1
ATOM 1823 O O . PHE A 1 234 ? -12.961 -14.977 -9.672 1 92 234 PHE A O 1
ATOM 1830 N N . ALA A 1 235 ? -15 -14.305 -8.836 1 92.19 235 ALA A N 1
ATOM 1831 C CA . ALA A 1 235 ? -14.781 -12.93 -9.289 1 92.19 235 ALA A CA 1
ATOM 1832 C C . ALA A 1 235 ? -13.664 -12.266 -8.5 1 92.19 235 ALA A C 1
ATOM 1834 O O . ALA A 1 235 ? -13.391 -12.641 -7.355 1 92.19 235 ALA A O 1
ATOM 1835 N N . PHE A 1 236 ? -13.023 -11.289 -9.086 1 94.31 236 PHE A N 1
ATOM 1836 C CA . PHE A 1 236 ? -11.852 -10.672 -8.469 1 94.31 236 PHE A CA 1
ATOM 1837 C C . PHE A 1 236 ? -12.188 -10.125 -7.09 1 94.31 236 PHE A C 1
ATOM 1839 O O . PHE A 1 236 ? -11.414 -10.289 -6.145 1 94.31 236 PHE A O 1
ATOM 1846 N N . ALA A 1 237 ? -13.297 -9.492 -6.953 1 92.19 237 ALA A N 1
ATOM 1847 C CA . ALA A 1 237 ? -13.703 -8.875 -5.695 1 92.19 237 ALA A CA 1
ATOM 1848 C C . ALA A 1 237 ? -13.867 -9.922 -4.598 1 92.19 237 ALA A C 1
ATOM 1850 O O . ALA A 1 237 ? -13.688 -9.625 -3.412 1 92.19 237 ALA A O 1
ATOM 1851 N N . CYS A 1 238 ? -14.07 -11.148 -5.016 1 90.69 238 CYS A N 1
ATOM 1852 C CA . CYS A 1 238 ? -14.344 -12.203 -4.047 1 90.69 238 CYS A CA 1
ATOM 1853 C C . CYS A 1 238 ? -13.055 -12.727 -3.432 1 90.69 238 CYS A C 1
ATOM 1855 O O . CYS A 1 238 ? -13.086 -13.516 -2.484 1 90.69 238 CYS A O 1
ATOM 1857 N N . LEU A 1 239 ? -11.945 -12.273 -3.936 1 91.75 239 LEU A N 1
ATOM 1858 C CA . LEU A 1 239 ? -10.656 -12.609 -3.328 1 91.75 239 LEU A CA 1
ATOM 1859 C C . LEU A 1 239 ? -10.453 -11.828 -2.033 1 91.75 239 LEU A C 1
ATOM 1861 O O . LEU A 1 239 ? -9.516 -12.109 -1.28 1 91.75 239 LEU A O 1
ATOM 1865 N N . PHE A 1 240 ? -11.289 -10.891 -1.759 1 90.25 240 PHE A N 1
ATOM 1866 C CA . PHE A 1 240 ? -11.18 -10.008 -0.604 1 90.25 240 PHE A CA 1
ATOM 1867 C C . PHE A 1 240 ? -12.352 -10.211 0.347 1 90.25 240 PHE A C 1
ATOM 1869 O O . PHE A 1 240 ? -13.383 -10.766 -0.042 1 90.25 240 PHE A O 1
ATOM 1876 N N . PRO A 1 241 ? -12.172 -9.742 1.538 1 85.69 241 PRO A N 1
ATOM 1877 C CA . PRO A 1 241 ? -13.266 -9.891 2.496 1 85.69 241 PRO A CA 1
ATOM 1878 C C . PRO A 1 241 ? -14.523 -9.141 2.07 1 85.69 241 PRO A C 1
ATOM 1880 O O . PRO A 1 241 ? -14.445 -8.172 1.308 1 85.69 241 PRO A O 1
ATOM 1883 N N . ASP A 1 242 ? -15.609 -9.555 2.566 1 84.88 242 ASP A N 1
ATOM 1884 C CA . ASP A 1 242 ? -16.922 -9.07 2.158 1 84.88 242 ASP A CA 1
ATOM 1885 C C . ASP A 1 242 ? -17.031 -7.555 2.316 1 84.88 242 ASP A C 1
ATOM 1887 O O . ASP A 1 242 ? -17.562 -6.867 1.442 1 84.88 242 ASP A O 1
ATOM 1891 N N . VAL A 1 243 ? -16.516 -7.125 3.355 1 82.06 243 VAL A N 1
ATOM 1892 C CA . VAL A 1 243 ? -16.641 -5.707 3.682 1 82.06 243 VAL A CA 1
ATOM 1893 C C . VAL A 1 243 ? -15.891 -4.871 2.648 1 82.06 243 VAL A C 1
ATOM 1895 O O . VAL A 1 243 ? -16.25 -3.719 2.391 1 82.06 243 VAL A O 1
ATOM 1898 N N . MET A 1 244 ? -14.906 -5.445 1.937 1 86.94 244 MET A N 1
ATOM 1899 C CA . MET A 1 244 ? -14.055 -4.703 1.013 1 86.94 244 MET A CA 1
ATOM 1900 C C . MET A 1 244 ? -14.508 -4.902 -0.429 1 86.94 244 MET A C 1
ATOM 1902 O O . MET A 1 244 ? -14.016 -4.234 -1.339 1 86.94 244 MET A O 1
ATOM 1906 N N . GLN A 1 245 ? -15.438 -5.723 -0.68 1 89.38 245 GLN A N 1
ATOM 1907 C CA . GLN A 1 245 ? -15.75 -6.172 -2.031 1 89.38 245 GLN A CA 1
ATOM 1908 C C . GLN A 1 245 ? -16.438 -5.066 -2.832 1 89.38 245 GLN A C 1
ATOM 1910 O O . GLN A 1 245 ? -16.141 -4.871 -4.012 1 89.38 245 GLN A O 1
ATOM 1915 N N . PRO A 1 246 ? -17.234 -4.289 -2.166 1 87.44 246 PRO A N 1
ATOM 1916 C CA . PRO A 1 246 ? -17.984 -3.334 -2.992 1 87.44 246 PRO A CA 1
ATOM 1917 C C . PRO A 1 246 ? -17.078 -2.324 -3.691 1 87.44 246 PRO A C 1
ATOM 1919 O O . PRO A 1 246 ? -17.141 -2.164 -4.91 1 87.44 246 PRO A O 1
ATOM 1922 N N . PRO A 1 247 ? -16.172 -1.704 -3.016 1 84.12 247 PRO A N 1
ATOM 1923 C CA . PRO A 1 247 ? -15.305 -0.778 -3.734 1 84.12 247 PRO A CA 1
ATOM 1924 C C . PRO A 1 247 ? -14.398 -1.484 -4.746 1 84.12 247 PRO A C 1
ATOM 1926 O O . PRO A 1 247 ? -14.109 -0.932 -5.809 1 84.12 247 PRO A O 1
ATOM 1929 N N . ILE A 1 248 ? -14.016 -2.586 -4.422 1 90 248 ILE A N 1
ATOM 1930 C CA . ILE A 1 248 ? -13.148 -3.346 -5.316 1 90 248 ILE A CA 1
ATOM 1931 C C . ILE A 1 248 ? -13.93 -3.775 -6.555 1 90 248 ILE A C 1
ATOM 1933 O O . ILE A 1 248 ? -13.414 -3.736 -7.672 1 90 248 ILE A O 1
ATOM 1937 N N . ALA A 1 249 ? -15.125 -4.203 -6.332 1 91.69 249 ALA A N 1
ATOM 1938 C CA . ALA A 1 249 ? -15.984 -4.605 -7.445 1 91.69 249 ALA A CA 1
ATOM 1939 C C . ALA A 1 249 ? -16.219 -3.438 -8.398 1 91.69 249 ALA A C 1
ATOM 1941 O O . ALA A 1 249 ? -16.234 -3.619 -9.617 1 91.69 249 ALA A O 1
ATOM 1942 N N . PHE A 1 250 ? -16.375 -2.291 -7.766 1 87.44 250 PHE A N 1
ATOM 1943 C CA . PHE A 1 250 ? -16.609 -1.102 -8.578 1 87.44 250 PHE A CA 1
ATOM 1944 C C . PHE A 1 250 ? -15.422 -0.859 -9.516 1 87.44 250 PHE A C 1
ATOM 1946 O O . PHE A 1 250 ? -15.609 -0.656 -10.719 1 87.44 250 PHE A O 1
ATOM 1953 N N . VAL A 1 251 ? -14.273 -0.929 -9 1 87.81 251 VAL A N 1
ATOM 1954 C CA . VAL A 1 251 ? -13.07 -0.656 -9.773 1 87.81 251 VAL A CA 1
ATOM 1955 C C . VAL A 1 251 ? -12.82 -1.795 -10.766 1 87.81 251 VAL A C 1
ATOM 1957 O O . VAL A 1 251 ? -12.539 -1.556 -11.938 1 87.81 251 VAL A O 1
ATOM 1960 N N . SER A 1 252 ? -12.914 -3.045 -10.328 1 92.25 252 SER A N 1
ATOM 1961 C CA . SER A 1 252 ? -12.633 -4.199 -11.172 1 92.25 252 SER A CA 1
ATOM 1962 C C . SER A 1 252 ? -13.617 -4.297 -12.328 1 92.25 252 SER A C 1
ATOM 1964 O O . SER A 1 252 ? -13.25 -4.695 -13.43 1 92.25 252 SER A O 1
ATOM 1966 N N . ASP A 1 253 ? -14.82 -3.912 -12.039 1 91 253 ASP A N 1
ATOM 1967 C CA . ASP A 1 253 ? -15.828 -3.938 -13.094 1 91 253 ASP A CA 1
ATOM 1968 C C . ASP A 1 253 ? -15.508 -2.91 -14.18 1 91 253 ASP A C 1
ATOM 1970 O O . ASP A 1 253 ? -15.734 -3.166 -15.359 1 91 253 ASP A O 1
ATOM 1974 N N . GLN A 1 254 ? -15.016 -1.747 -13.805 1 90.12 254 GLN A N 1
ATOM 1975 C CA . GLN A 1 254 ? -14.625 -0.733 -14.781 1 90.12 254 GLN A CA 1
ATOM 1976 C C . GLN A 1 254 ? -13.461 -1.218 -15.633 1 90.12 254 GLN A C 1
ATOM 1978 O O . GLN A 1 254 ? -13.438 -0.996 -16.844 1 90.12 254 GLN A O 1
ATOM 1983 N N . ILE A 1 255 ? -12.555 -1.854 -15.008 1 91.69 255 ILE A N 1
ATOM 1984 C CA . ILE A 1 255 ? -11.398 -2.391 -15.719 1 91.69 255 ILE A CA 1
ATOM 1985 C C . ILE A 1 255 ? -11.852 -3.486 -16.688 1 91.69 255 ILE A C 1
ATOM 1987 O O . ILE A 1 255 ? -11.414 -3.533 -17.828 1 91.69 255 ILE A O 1
ATOM 1991 N N . TYR A 1 256 ? -12.695 -4.34 -16.203 1 91.88 256 TYR A N 1
ATOM 1992 C CA . TYR A 1 256 ? -13.227 -5.418 -17.031 1 91.88 256 TYR A CA 1
ATOM 1993 C C . TYR A 1 256 ? -13.961 -4.863 -18.25 1 91.88 256 TYR A C 1
ATOM 1995 O O . TYR A 1 256 ? -13.742 -5.324 -19.375 1 91.88 256 TYR A O 1
ATOM 2003 N N . THR A 1 257 ? -14.797 -3.855 -18.031 1 92.38 257 THR A N 1
ATOM 2004 C CA . THR A 1 257 ? -15.555 -3.227 -19.109 1 92.38 257 THR A CA 1
ATOM 2005 C C . THR A 1 257 ? -14.609 -2.594 -20.125 1 92.38 257 THR A C 1
ATOM 2007 O O . THR A 1 257 ? -14.844 -2.684 -21.328 1 92.38 257 THR A O 1
ATOM 2010 N N . LEU A 1 258 ? -13.578 -1.99 -19.641 1 92.31 258 LEU A N 1
ATOM 2011 C CA . LEU A 1 258 ? -12.586 -1.379 -20.516 1 92.31 258 LEU A CA 1
ATOM 2012 C C . LEU A 1 258 ? -11.867 -2.439 -21.344 1 92.31 258 LEU A C 1
ATOM 2014 O O . LEU A 1 258 ? -11.633 -2.25 -22.531 1 92.31 258 LEU A O 1
ATOM 2018 N N . LEU A 1 259 ? -11.523 -3.525 -20.719 1 92.75 259 LEU A N 1
ATOM 2019 C CA . LEU A 1 259 ? -10.805 -4.598 -21.406 1 92.75 259 LEU A CA 1
ATOM 2020 C C . LEU A 1 259 ? -11.695 -5.258 -22.453 1 92.75 259 LEU A C 1
ATOM 2022 O O . LEU A 1 259 ? -11.219 -5.648 -23.516 1 92.75 259 LEU A O 1
ATOM 2026 N N . VAL A 1 260 ? -12.977 -5.367 -22.172 1 91.94 260 VAL A N 1
ATOM 2027 C CA . VAL A 1 260 ? -13.938 -5.926 -23.125 1 91.94 260 VAL A CA 1
ATOM 2028 C C . VAL A 1 260 ? -14.117 -4.969 -24.312 1 91.94 260 VAL A C 1
ATOM 2030 O O . VAL A 1 260 ? -14.172 -5.398 -25.453 1 91.94 260 VAL A O 1
ATOM 2033 N N . ALA A 1 261 ? -14.156 -3.711 -23.984 1 93.38 261 ALA A N 1
ATOM 2034 C CA . ALA A 1 261 ? -14.312 -2.693 -25.016 1 93.38 261 ALA A CA 1
ATOM 2035 C C . ALA A 1 261 ? -13.117 -2.682 -25.969 1 93.38 261 ALA A C 1
ATOM 2037 O O . ALA A 1 261 ? -13.266 -2.453 -27.172 1 93.38 261 ALA A O 1
ATOM 2038 N N . LEU A 1 262 ? -11.961 -2.963 -25.391 1 93.94 262 LEU A N 1
ATOM 2039 C CA . LEU A 1 262 ? -10.734 -2.99 -26.172 1 93.94 262 LEU A CA 1
ATOM 2040 C C . LEU A 1 262 ? -10.547 -4.348 -26.844 1 93.94 262 LEU A C 1
ATOM 2042 O O . LEU A 1 262 ? -9.523 -4.594 -27.484 1 93.94 262 LEU A O 1
ATOM 2046 N N . LYS A 1 263 ? -11.398 -5.301 -26.609 1 92.44 263 LYS A N 1
ATOM 2047 C CA . LYS A 1 263 ? -11.43 -6.629 -27.219 1 92.44 263 LYS A CA 1
ATOM 2048 C C . LYS A 1 263 ? -10.25 -7.477 -26.75 1 92.44 263 LYS A C 1
ATOM 2050 O O . LYS A 1 263 ? -9.711 -8.273 -27.516 1 92.44 263 LYS A O 1
ATOM 2055 N N . ILE A 1 264 ? -9.82 -7.121 -25.578 1 89.38 264 ILE A N 1
ATOM 2056 C CA . ILE A 1 264 ? -8.766 -7.918 -24.969 1 89.38 264 ILE A CA 1
ATOM 2057 C C . ILE A 1 264 ? -9.375 -9.117 -24.234 1 89.38 264 ILE A C 1
ATOM 2059 O O . ILE A 1 264 ? -8.82 -10.211 -24.266 1 89.38 264 ILE A O 1
ATOM 2063 N N . CYS A 1 265 ? -10.531 -8.859 -23.656 1 88.25 265 CYS A N 1
ATOM 2064 C CA . CYS A 1 265 ? -11.242 -9.914 -22.938 1 88.25 265 CYS A CA 1
ATOM 2065 C C . CYS A 1 265 ? -12.609 -10.172 -23.547 1 88.25 265 CYS A C 1
ATOM 2067 O O . CYS A 1 265 ? -13.305 -9.227 -23.938 1 88.25 265 CYS A O 1
ATOM 2069 N N . THR A 1 266 ? -12.969 -11.406 -23.75 1 88.44 266 THR A N 1
ATOM 2070 C CA . THR A 1 266 ? -14.305 -11.805 -24.188 1 88.44 266 THR A CA 1
ATOM 2071 C C . THR A 1 266 ? -15.25 -11.953 -23 1 88.44 266 THR A C 1
ATOM 2073 O O . THR A 1 266 ? -14.93 -12.633 -22.031 1 88.44 266 THR A O 1
ATOM 2076 N N . PRO A 1 267 ? -16.344 -11.195 -23.094 1 89.69 267 PRO A N 1
ATOM 2077 C CA . PRO A 1 267 ? -17.266 -11.289 -21.969 1 89.69 267 PRO A CA 1
ATOM 2078 C C . PRO A 1 267 ? -17.844 -12.688 -21.781 1 89.69 267 PRO A C 1
ATOM 2080 O O . PRO A 1 267 ? -18.031 -13.414 -22.766 1 89.69 267 PRO A O 1
ATOM 2083 N N . PHE A 1 268 ? -18.094 -13 -20.547 1 89.75 268 PHE A N 1
ATOM 2084 C CA . PHE A 1 268 ? -18.703 -14.281 -20.219 1 89.75 268 PHE A CA 1
ATOM 2085 C C . PHE A 1 268 ? -20.188 -14.281 -20.578 1 89.75 268 PHE A C 1
ATOM 2087 O O . PHE A 1 268 ? -20.891 -13.305 -20.328 1 89.75 268 PHE A O 1
ATOM 2094 N N . SER A 1 269 ? -20.594 -15.344 -21.219 1 87.69 269 SER A N 1
ATOM 2095 C CA . SER A 1 269 ? -22.016 -15.516 -21.5 1 87.69 269 SER A CA 1
ATOM 2096 C C . SER A 1 269 ? -22.781 -15.938 -20.25 1 87.69 269 SER A C 1
ATOM 2098 O O . SER A 1 269 ? -22.172 -16.359 -19.25 1 87.69 269 SER A O 1
ATOM 2100 N N . GLU A 1 270 ? -24.031 -15.734 -20.266 1 88.88 270 GLU A N 1
ATOM 2101 C CA . GLU A 1 270 ? -24.859 -16.156 -19.156 1 88.88 270 GLU A CA 1
ATOM 2102 C C . GLU A 1 270 ? -24.781 -17.672 -18.938 1 88.88 270 GLU A C 1
ATOM 2104 O O . GLU A 1 270 ? -24.844 -18.156 -17.812 1 88.88 270 GLU A O 1
ATOM 2109 N N . GLU A 1 271 ? -24.594 -18.344 -20.031 1 85.31 271 GLU A N 1
ATOM 2110 C CA . GLU A 1 271 ? -24.453 -19.797 -19.938 1 85.31 271 GLU A CA 1
ATOM 2111 C C . GLU A 1 271 ? -23.125 -20.172 -19.281 1 85.31 271 GLU A C 1
ATOM 2113 O O . GLU A 1 271 ? -23.078 -21.125 -18.516 1 85.31 271 GLU A O 1
ATOM 2118 N N . ASP A 1 272 ? -22.156 -19.375 -19.578 1 85.81 272 ASP A N 1
ATOM 2119 C CA . ASP A 1 272 ? -20.844 -19.625 -18.969 1 85.81 272 ASP A CA 1
ATOM 2120 C C . ASP A 1 272 ? -20.906 -19.438 -17.453 1 85.81 272 ASP A C 1
ATOM 2122 O O . ASP A 1 272 ? -20.344 -20.234 -16.703 1 85.81 272 ASP A O 1
ATOM 2126 N N . ILE A 1 273 ? -21.609 -18.469 -17.062 1 89.38 273 ILE A N 1
ATOM 2127 C CA . ILE A 1 273 ? -21.734 -18.141 -15.641 1 89.38 273 ILE A CA 1
ATOM 2128 C C . ILE A 1 273 ? -22.516 -19.234 -14.922 1 89.38 273 ILE A C 1
ATOM 2130 O O . ILE A 1 273 ? -22.125 -19.688 -13.844 1 89.38 273 ILE A O 1
ATOM 2134 N N . ALA A 1 274 ? -23.547 -19.688 -15.555 1 87.06 274 ALA A N 1
ATOM 2135 C CA . ALA A 1 274 ? -24.375 -20.734 -14.969 1 87.06 274 ALA A CA 1
ATOM 2136 C C . ALA A 1 274 ? -23.578 -22.047 -14.852 1 87.06 274 ALA A C 1
ATOM 2138 O O . ALA A 1 274 ? -23.625 -22.703 -13.82 1 87.06 274 ALA A O 1
ATOM 2139 N N . SER A 1 275 ? -22.938 -22.281 -15.93 1 84.19 275 SER A N 1
ATOM 2140 C CA . SER A 1 275 ? -22.125 -23.5 -15.914 1 84.19 275 SER A CA 1
ATOM 2141 C C . SER A 1 275 ? -21 -23.406 -14.875 1 84.19 275 SER A C 1
ATOM 2143 O O . SER A 1 275 ? -20.688 -24.391 -14.219 1 84.19 275 SER A O 1
ATOM 2145 N N . GLY A 1 276 ? -20.422 -22.25 -14.766 1 84.81 276 GLY A N 1
ATOM 2146 C CA . GLY A 1 276 ? -19.375 -22.031 -13.773 1 84.81 276 GLY A CA 1
ATOM 2147 C C . GLY A 1 276 ? -19.875 -22.203 -12.344 1 84.81 276 GLY A C 1
ATOM 2148 O O . GLY A 1 276 ? -19.188 -22.812 -11.523 1 84.81 276 GLY A O 1
ATOM 2149 N N . ASN A 1 277 ? -20.984 -21.719 -12.094 1 86.38 277 ASN A N 1
ATOM 2150 C CA . ASN A 1 277 ? -21.562 -21.844 -10.758 1 86.38 277 ASN A CA 1
ATOM 2151 C C . ASN A 1 277 ? -21.906 -23.297 -10.43 1 86.38 277 ASN A C 1
ATOM 2153 O O . ASN A 1 277 ? -21.766 -23.734 -9.289 1 86.38 277 ASN A O 1
ATOM 2157 N N . GLN A 1 278 ? -22.328 -23.984 -11.453 1 83.62 278 GLN A N 1
ATOM 2158 C CA . GLN A 1 278 ? -22.625 -25.406 -11.266 1 83.62 278 GLN A CA 1
ATOM 2159 C C . GLN A 1 278 ? -21.359 -26.219 -10.992 1 83.62 278 GLN A C 1
ATOM 2161 O O . GLN A 1 278 ? -21.391 -27.156 -10.211 1 83.62 278 GLN A O 1
ATOM 2166 N N . GLN A 1 279 ? -20.359 -25.828 -11.641 1 82.31 279 GLN A N 1
ATOM 2167 C CA . GLN A 1 279 ? -19.078 -26.5 -11.445 1 82.31 279 GLN A CA 1
ATOM 2168 C C . GLN A 1 279 ? -18.578 -26.312 -10.016 1 82.31 279 GLN A C 1
ATOM 2170 O O . GLN A 1 279 ? -17.984 -27.234 -9.438 1 82.31 279 GLN A O 1
ATOM 2175 N N . VAL A 1 280 ? -18.797 -25.188 -9.445 1 82.19 280 VAL A N 1
ATOM 2176 C CA . VAL A 1 280 ? -18.375 -24.906 -8.078 1 82.19 280 VAL A CA 1
ATOM 2177 C C . VAL A 1 280 ? -19.141 -25.812 -7.109 1 82.19 280 VAL A C 1
ATOM 2179 O O . VAL A 1 280 ? -18.562 -26.344 -6.16 1 82.19 280 VAL A O 1
ATOM 2182 N N . LEU A 1 281 ? -20.375 -25.938 -7.375 1 80.81 281 LEU A N 1
ATOM 2183 C CA . LEU A 1 281 ? -21.203 -26.797 -6.535 1 80.81 281 LEU A CA 1
ATOM 2184 C C . LEU A 1 281 ? -20.766 -28.25 -6.648 1 80.81 281 LEU A C 1
ATOM 2186 O O . LEU A 1 281 ? -20.719 -28.969 -5.648 1 80.81 281 LEU A O 1
ATOM 2190 N N . ALA A 1 282 ? -20.438 -28.625 -7.84 1 78.88 282 ALA A N 1
ATOM 2191 C CA . ALA A 1 282 ? -20 -29.984 -8.086 1 78.88 282 ALA A CA 1
ATOM 2192 C C . ALA A 1 282 ? -18.672 -30.281 -7.387 1 78.88 282 ALA A C 1
ATOM 2194 O O . ALA A 1 282 ? -18.469 -31.375 -6.863 1 78.88 282 ALA A O 1
ATOM 2195 N N . ARG A 1 283 ? -17.781 -29.375 -7.371 1 77.25 283 ARG A N 1
ATOM 2196 C CA . ARG A 1 283 ? -16.5 -29.516 -6.715 1 77.25 283 ARG A CA 1
ATOM 2197 C C . ARG A 1 283 ? -16.656 -29.625 -5.203 1 77.25 283 ARG A C 1
ATOM 2199 O O . ARG A 1 283 ? -15.922 -30.375 -4.547 1 77.25 283 ARG A O 1
ATOM 2206 N N . GLY A 1 284 ? -17.516 -28.828 -4.695 1 73.19 284 GLY A N 1
ATOM 2207 C CA . GLY A 1 284 ? -17.797 -28.891 -3.27 1 73.19 284 GLY A CA 1
ATOM 2208 C C . GLY A 1 284 ? -18.328 -30.25 -2.834 1 73.19 284 GLY A C 1
ATOM 2209 O O . GLY A 1 284 ? -18 -30.734 -1.749 1 73.19 284 GLY A O 1
ATOM 2210 N N . GLU A 1 285 ? -19.016 -30.828 -3.676 1 68.25 285 GLU A N 1
ATOM 2211 C CA . GLU A 1 285 ? -19.609 -32.125 -3.381 1 68.25 285 GLU A CA 1
ATOM 2212 C C . GLU A 1 285 ? -18.578 -33.25 -3.561 1 68.25 285 GLU A C 1
ATOM 2214 O O . GLU A 1 285 ? -18.641 -34.281 -2.873 1 68.25 285 GLU A O 1
ATOM 2219 N N . ALA A 1 286 ? -17.75 -33.156 -4.555 1 63.44 286 ALA A N 1
ATOM 2220 C CA . ALA A 1 286 ? -16.75 -34.156 -4.848 1 63.44 286 ALA A CA 1
ATOM 2221 C C . ALA A 1 286 ? -15.711 -34.25 -3.732 1 63.44 286 ALA A C 1
ATOM 2223 O O . ALA A 1 286 ? -15.086 -35.281 -3.533 1 63.44 286 ALA A O 1
ATOM 2224 N N . GLY A 1 287 ? -15.742 -33.562 -2.732 1 56.72 287 GLY A N 1
ATOM 2225 C CA . GLY A 1 287 ? -14.828 -33.594 -1.601 1 56.72 287 GLY A CA 1
ATOM 2226 C C . GLY A 1 287 ? -13.406 -33.25 -1.978 1 56.72 287 GLY A C 1
ATOM 2227 O O . GLY A 1 287 ? -13.055 -33.219 -3.158 1 56.72 287 GLY A O 1
ATOM 2228 N N . LEU A 1 288 ? -12.586 -32.562 -1.103 1 55 288 LEU A N 1
ATOM 2229 C CA . LEU A 1 288 ? -11.188 -32.188 -1.28 1 55 288 LEU A CA 1
ATOM 2230 C C . LEU A 1 288 ? -10.297 -33.438 -1.344 1 55 288 LEU A C 1
ATOM 2232 O O . LEU A 1 288 ? -10.492 -34.375 -0.587 1 55 288 LEU A O 1
ATOM 2236 N N . PRO A 1 289 ? -9.586 -33.781 -2.473 1 48.25 289 PRO A N 1
ATOM 2237 C CA . PRO A 1 289 ? -8.609 -34.844 -2.35 1 48.25 289 PRO A CA 1
ATOM 2238 C C . PRO A 1 289 ? -7.812 -34.781 -1.052 1 48.25 289 PRO A C 1
ATOM 2240 O O . PRO A 1 289 ? -7.535 -33.688 -0.552 1 48.25 289 PRO A O 1
ATOM 2243 N N . SER A 1 290 ? -8.141 -35.625 -0.071 1 45.5 290 SER A N 1
ATOM 2244 C CA . SER A 1 290 ? -7.465 -35.656 1.222 1 45.5 290 SER A CA 1
ATOM 2245 C C . SER A 1 290 ? -5.973 -35.375 1.066 1 45.5 290 SER A C 1
ATOM 2247 O O . SER A 1 290 ? -5.305 -36 0.245 1 45.5 290 SER A O 1
ATOM 2249 N N . LEU A 1 291 ? -5.5 -34.156 1.359 1 44.62 291 LEU A N 1
ATOM 2250 C CA . LEU A 1 291 ? -4.082 -33.844 1.387 1 44.62 291 LEU A CA 1
ATOM 2251 C C . LEU A 1 291 ? -3.26 -35.031 1.891 1 44.62 291 LEU A C 1
ATOM 2253 O O . LEU A 1 291 ? -2.156 -35.25 1.4 1 44.62 291 LEU A O 1
ATOM 2257 N N . LEU A 1 292 ? -3.643 -35.625 3.209 1 37.47 292 LEU A N 1
ATOM 2258 C CA . LEU A 1 292 ? -2.857 -36.594 3.965 1 37.47 292 LEU A CA 1
ATOM 2259 C C . LEU A 1 292 ? -3.176 -38 3.52 1 37.47 292 LEU A C 1
ATOM 2261 O O . LEU A 1 292 ? -2.541 -38.969 3.975 1 37.47 292 LEU A O 1
ATOM 2265 N N . SER A 1 293 ? -4.41 -38.344 3.064 1 35.19 293 SER A N 1
ATOM 2266 C CA . SER A 1 293 ? -4.715 -39.781 2.959 1 35.19 293 SER A CA 1
ATOM 2267 C C . SER A 1 293 ? -4.086 -40.375 1.711 1 35.19 293 SER A C 1
ATOM 2269 O O . SER A 1 293 ? -4.379 -39.969 0.591 1 35.19 293 SER A O 1
ATOM 2271 N N . ASN A 1 294 ? -2.879 -40.781 1.679 1 33.09 294 ASN A N 1
ATOM 2272 C CA . ASN A 1 294 ? -2.254 -41.75 0.782 1 33.09 294 ASN A CA 1
ATOM 2273 C C . ASN A 1 294 ? -3.189 -42.906 0.471 1 33.09 294 ASN A C 1
ATOM 2275 O O . ASN A 1 294 ? -2.748 -43.969 -0.008 1 33.09 294 ASN A O 1
ATOM 2279 N N . GLN A 1 295 ? -4.34 -43.156 1.228 1 32.41 295 GLN A N 1
ATOM 2280 C CA . GLN A 1 295 ? -4.965 -44.469 0.993 1 32.41 295 GLN A CA 1
ATOM 2281 C C . GLN A 1 295 ? -5.617 -44.5 -0.385 1 32.41 295 GLN A C 1
ATOM 2283 O O . GLN A 1 295 ? -6.586 -43.781 -0.649 1 32.41 295 GLN A O 1
ATOM 2288 N N . ARG A 1 296 ? -5.043 -44.969 -1.437 1 34.09 296 ARG A N 1
ATOM 2289 C CA . ARG A 1 296 ? -5.445 -45.562 -2.715 1 34.09 296 ARG A CA 1
ATOM 2290 C C . ARG A 1 296 ? -6.648 -46.469 -2.543 1 34.09 296 ARG A C 1
ATOM 2292 O O . ARG A 1 296 ? -6.805 -47.438 -3.291 1 34.09 296 ARG A O 1
ATOM 2299 N N . GLY A 1 297 ? -7.305 -46.688 -1.365 1 31.31 297 GLY A N 1
ATOM 2300 C CA . GLY A 1 297 ? -8.414 -47.594 -1.642 1 31.31 297 GLY A CA 1
ATOM 2301 C C . GLY A 1 297 ? -9.398 -47.031 -2.648 1 31.31 297 GLY A C 1
ATOM 2302 O O . GLY A 1 297 ? -10.172 -46.125 -2.33 1 31.31 297 GLY A O 1
ATOM 2303 N N . GLY A 1 298 ? -9.086 -46.812 -3.893 1 33.28 298 GLY A N 1
ATOM 2304 C CA . GLY A 1 298 ? -9.75 -46.531 -5.152 1 33.28 298 GLY A CA 1
ATOM 2305 C C . GLY A 1 298 ? -11.18 -47.031 -5.211 1 33.28 298 GLY A C 1
ATOM 2306 O O . GLY A 1 298 ? -11.93 -46.688 -6.129 1 33.28 298 GLY A O 1
ATOM 2307 N N . GLY A 1 299 ? -11.453 -48.344 -4.883 1 32.5 299 GLY A N 1
ATOM 2308 C CA . GLY A 1 299 ? -12.508 -49.156 -5.445 1 32.5 299 GLY A CA 1
ATOM 2309 C C . GLY A 1 299 ? -13.898 -48.719 -5.016 1 32.5 299 GLY A C 1
ATOM 2310 O O . GLY A 1 299 ? -14.836 -48.75 -5.809 1 32.5 299 GLY A O 1
ATOM 2311 N N . ILE A 1 300 ? -14.172 -48.688 -3.701 1 34.28 300 ILE A N 1
ATOM 2312 C CA . ILE A 1 300 ? -15.547 -48.844 -3.244 1 34.28 300 ILE A CA 1
ATOM 2313 C C . ILE A 1 300 ? -16.266 -47.5 -3.279 1 34.28 300 ILE A C 1
ATOM 2315 O O . ILE A 1 300 ? -17.5 -47.469 -3.418 1 34.28 300 ILE A O 1
ATOM 2319 N N . ARG A 1 301 ? -15.594 -46.438 -3.07 1 40.34 301 ARG A N 1
ATOM 2320 C CA . ARG A 1 301 ? -16.422 -45.25 -2.896 1 40.34 301 ARG A CA 1
ATOM 2321 C C . ARG A 1 301 ? -16.781 -44.625 -4.242 1 40.34 301 ARG A C 1
ATOM 2323 O O . ARG A 1 301 ? -17.656 -43.75 -4.32 1 40.34 301 ARG A O 1
ATOM 2330 N N . GLY A 1 302 ? -16.047 -44.938 -5.328 1 38.28 302 GLY A N 1
ATOM 2331 C CA . GLY A 1 302 ? -16.469 -44.625 -6.68 1 38.28 302 GLY A CA 1
ATOM 2332 C C . GLY A 1 302 ? -17.719 -45.344 -7.109 1 38.28 302 GLY A C 1
ATOM 2333 O O . GLY A 1 302 ? -18.5 -44.844 -7.902 1 38.28 302 GLY A O 1
ATOM 2334 N N . ILE A 1 303 ? -17.766 -46.656 -6.715 1 39.88 303 ILE A N 1
ATOM 2335 C CA . ILE A 1 303 ? -18.859 -47.562 -7.07 1 39.88 303 ILE A CA 1
ATOM 2336 C C . ILE A 1 303 ? -20.141 -47.094 -6.387 1 39.88 303 ILE A C 1
ATOM 2338 O O . ILE A 1 303 ? -21.219 -47.125 -7 1 39.88 303 ILE A O 1
ATOM 2342 N N . GLY A 1 304 ? -19.984 -46.531 -5.18 1 41.97 304 GLY A N 1
ATOM 2343 C CA . GLY A 1 304 ? -21.203 -46.156 -4.48 1 41.97 304 GLY A CA 1
ATOM 2344 C C . GLY A 1 304 ? -21.844 -44.906 -5.012 1 41.97 304 GLY A C 1
ATOM 2345 O O . GLY A 1 304 ? -23.062 -44.812 -5.113 1 41.97 304 GLY A O 1
ATOM 2346 N N . LYS A 1 305 ? -21.016 -43.906 -5.305 1 43.59 305 LYS A N 1
ATOM 2347 C CA . LYS A 1 305 ? -21.594 -42.688 -5.82 1 43.59 305 LYS A CA 1
ATOM 2348 C C . LYS A 1 305 ? -22.062 -42.875 -7.262 1 43.59 305 LYS A C 1
ATOM 2350 O O . LYS A 1 305 ? -23.109 -42.344 -7.656 1 43.59 305 LYS A O 1
ATOM 2355 N N . ARG A 1 306 ? -21.266 -43.594 -8.055 1 45.03 306 ARG A N 1
ATOM 2356 C CA . ARG A 1 306 ? -21.766 -44 -9.367 1 45.03 306 ARG A CA 1
ATOM 2357 C C . ARG A 1 306 ? -23.031 -44.812 -9.25 1 45.03 306 ARG A C 1
ATOM 2359 O O . ARG A 1 306 ? -23.984 -44.625 -10.023 1 45.03 306 ARG A O 1
ATOM 2366 N N . GLU A 1 307 ? -22.938 -45.75 -8.203 1 48.59 307 GLU A N 1
ATOM 2367 C CA . GLU A 1 307 ? -24.125 -46.562 -7.969 1 48.59 307 GLU A CA 1
ATOM 2368 C C . GLU A 1 307 ? -25.297 -45.719 -7.48 1 48.59 307 GLU A C 1
ATOM 2370 O O . GLU A 1 307 ? -26.438 -45.906 -7.906 1 48.59 307 GLU A O 1
ATOM 2375 N N . GLU A 1 308 ? -24.938 -44.719 -6.672 1 52.84 308 GLU A N 1
ATOM 2376 C CA . GLU A 1 308 ? -26.016 -43.875 -6.172 1 52.84 308 GLU A CA 1
ATOM 2377 C C . GLU A 1 308 ? -26.5 -42.875 -7.246 1 52.84 308 GLU A C 1
ATOM 2379 O O . GLU A 1 308 ? -27.688 -42.656 -7.383 1 52.84 308 GLU A O 1
ATOM 2384 N N . ALA A 1 309 ? -25.656 -42.281 -8.062 1 53.62 309 ALA A N 1
ATOM 2385 C CA . ALA A 1 309 ? -26.047 -41.469 -9.203 1 53.62 309 ALA A CA 1
ATOM 2386 C C . ALA A 1 309 ? -26.781 -42.312 -10.25 1 53.62 309 ALA A C 1
ATOM 2388 O O . ALA A 1 309 ? -27.781 -41.844 -10.812 1 53.62 309 ALA A O 1
ATOM 2389 N N . GLU A 1 310 ? -26.234 -43.531 -10.414 1 58.09 310 GLU A N 1
ATOM 2390 C CA . GLU A 1 310 ? -26.922 -44.469 -11.312 1 58.09 310 GLU A CA 1
ATOM 2391 C C . GLU A 1 310 ? -28.281 -44.875 -10.742 1 58.09 310 GLU A C 1
ATOM 2393 O O . GLU A 1 310 ? -29.266 -45 -11.477 1 58.09 310 GLU A O 1
ATOM 2398 N N . ARG A 1 311 ? -28.359 -44.906 -9.43 1 61.03 311 ARG A N 1
ATOM 2399 C CA . ARG A 1 311 ? -29.609 -45.219 -8.75 1 61.03 311 ARG A CA 1
ATOM 2400 C C . ARG A 1 311 ? -30.578 -44.031 -8.852 1 61.03 311 ARG A C 1
ATOM 2402 O O . ARG A 1 311 ? -31.766 -44.219 -9.125 1 61.03 311 ARG A O 1
ATOM 2409 N N . ARG A 1 312 ? -30.094 -42.875 -8.703 1 58.09 312 ARG A N 1
ATOM 2410 C CA . ARG A 1 312 ? -30.938 -41.688 -8.797 1 58.09 312 ARG A CA 1
ATOM 2411 C C . ARG A 1 312 ? -31.359 -41.438 -10.234 1 58.09 312 ARG A C 1
ATOM 2413 O O . ARG A 1 312 ? -32.531 -41.062 -10.492 1 58.09 312 ARG A O 1
ATOM 2420 N N . ARG A 1 313 ? -30.438 -41.562 -11.172 1 59.28 313 ARG A N 1
ATOM 2421 C CA . ARG A 1 313 ? -30.812 -41.5 -12.578 1 59.28 313 ARG A CA 1
ATOM 2422 C C . ARG A 1 313 ? -31.828 -42.594 -12.93 1 59.28 313 ARG A C 1
ATOM 2424 O O . ARG A 1 313 ? -32.781 -42.312 -13.648 1 59.28 313 ARG A O 1
ATOM 2431 N N . ALA A 1 314 ? -31.578 -43.812 -12.383 1 63.84 314 ALA A N 1
ATOM 2432 C CA . ALA A 1 314 ? -32.5 -44.938 -12.609 1 63.84 314 ALA A CA 1
ATOM 2433 C C . ALA A 1 314 ? -33.875 -44.656 -11.984 1 63.84 314 ALA A C 1
ATOM 2435 O O . ALA A 1 314 ? -34.906 -44.938 -12.594 1 63.84 314 ALA A O 1
ATOM 2436 N N . LEU A 1 315 ? -33.844 -43.969 -10.844 1 68.5 315 LEU A N 1
ATOM 2437 C CA . LEU A 1 315 ? -35.094 -43.625 -10.172 1 68.5 315 LEU A CA 1
ATOM 2438 C C . LEU A 1 315 ? -35.812 -42.5 -10.914 1 68.5 315 LEU A C 1
ATOM 2440 O O . LEU A 1 315 ? -37.031 -42.5 -11.062 1 68.5 315 LEU A O 1
ATOM 2444 N N . ALA A 1 316 ? -35.031 -41.5 -11.375 1 66.62 316 ALA A N 1
ATOM 2445 C CA . ALA A 1 316 ? -35.562 -40.406 -12.148 1 66.62 316 ALA A CA 1
ATOM 2446 C C . ALA A 1 316 ? -36.094 -40.875 -13.5 1 66.62 316 ALA A C 1
ATOM 2448 O O . ALA A 1 316 ? -37.156 -40.438 -13.953 1 66.62 316 ALA A O 1
ATOM 2449 N N . LEU A 1 317 ? -35.281 -41.75 -14.109 1 65.81 317 LEU A N 1
ATOM 2450 C CA . LEU A 1 317 ? -35.719 -42.344 -15.375 1 65.81 317 LEU A CA 1
ATOM 2451 C C . LEU A 1 317 ? -36.938 -43.219 -15.172 1 65.81 317 LEU A C 1
ATOM 2453 O O . LEU A 1 317 ? -37.875 -43.219 -16 1 65.81 317 LEU A O 1
ATOM 2457 N N . LYS A 1 318 ? -37 -43.906 -14 1 67.62 318 LYS A N 1
ATOM 2458 C CA . LYS A 1 318 ? -38.188 -44.719 -13.633 1 67.62 318 LYS A CA 1
ATOM 2459 C C . LYS A 1 318 ? -39.375 -43.812 -13.344 1 67.62 318 LYS A C 1
ATOM 2461 O O . LYS A 1 318 ? -40.5 -44.125 -13.766 1 67.62 318 LYS A O 1
ATOM 2466 N N . ALA A 1 319 ? -39.062 -42.719 -12.727 1 68.62 319 ALA A N 1
ATOM 2467 C CA . ALA A 1 319 ? -40.156 -41.781 -12.43 1 68.62 319 ALA A CA 1
ATOM 2468 C C . ALA A 1 319 ? -40.656 -41.094 -13.703 1 68.62 319 ALA A C 1
ATOM 2470 O O . ALA A 1 319 ? -41.844 -40.906 -13.875 1 68.62 319 ALA A O 1
ATOM 2471 N N . LEU A 1 320 ? -39.781 -40.719 -14.594 1 66.88 320 LEU A N 1
ATOM 2472 C CA . LEU A 1 320 ? -40.125 -40.156 -15.891 1 66.88 320 LEU A CA 1
ATOM 2473 C C . LEU A 1 320 ? -40.875 -41.156 -16.75 1 66.88 320 LEU A C 1
ATOM 2475 O O . LEU A 1 320 ? -41.875 -40.812 -17.391 1 66.88 320 LEU A O 1
ATOM 2479 N N . ASP A 1 321 ? -40.344 -42.406 -16.703 1 66 321 ASP A N 1
ATOM 2480 C CA . ASP A 1 321 ? -41 -43.5 -17.422 1 66 321 ASP A CA 1
ATOM 2481 C C . ASP A 1 321 ? -42.406 -43.75 -16.859 1 66 321 ASP A C 1
ATOM 2483 O O . ASP A 1 321 ? -43.344 -44 -17.625 1 66 321 ASP A O 1
ATOM 2487 N N . GLN A 1 322 ? -42.531 -43.562 -15.562 1 67.81 322 GLN A N 1
ATOM 2488 C CA . GLN A 1 322 ? -43.812 -43.719 -14.898 1 67.81 322 GLN A CA 1
ATOM 2489 C C . GLN A 1 322 ? -44.781 -42.594 -15.281 1 67.81 322 GLN A C 1
ATOM 2491 O O . GLN A 1 322 ? -45.969 -42.844 -15.508 1 67.81 322 GLN A O 1
ATOM 2496 N N . ARG A 1 323 ? -44.25 -41.438 -15.398 1 66.25 323 ARG A N 1
ATOM 2497 C CA . ARG A 1 323 ? -45.062 -40.281 -15.797 1 66.25 323 ARG A CA 1
ATOM 2498 C C . ARG A 1 323 ? -45.438 -40.375 -17.266 1 66.25 323 ARG A C 1
ATOM 2500 O O . ARG A 1 323 ? -46.562 -40.031 -17.641 1 66.25 323 ARG A O 1
ATOM 2507 N N . LEU A 1 324 ? -44.531 -40.781 -18.062 1 64.12 324 LEU A N 1
ATOM 2508 C CA . LEU A 1 324 ? -44.781 -40.969 -19.484 1 64.12 324 LEU A CA 1
ATOM 2509 C C . LEU A 1 324 ? -45.781 -42.094 -19.703 1 64.12 324 LEU A C 1
ATOM 2511 O O . LEU A 1 324 ? -46.688 -41.969 -20.547 1 64.12 324 LEU A O 1
ATOM 2515 N N . GLN A 1 325 ? -45.719 -43.125 -18.891 1 64.31 325 GLN A N 1
ATOM 2516 C CA . GLN A 1 325 ? -46.688 -44.219 -18.953 1 64.31 325 GLN A CA 1
ATOM 2517 C C . GLN A 1 325 ? -48.031 -43.812 -18.422 1 64.31 325 GLN A C 1
ATOM 2519 O O . GLN A 1 325 ? -49.094 -44.188 -18.953 1 64.31 325 GLN A O 1
ATOM 2524 N N . ALA A 1 326 ? -47.969 -42.969 -17.453 1 62.47 326 ALA A N 1
ATOM 2525 C CA . ALA A 1 326 ? -49.219 -42.438 -16.906 1 62.47 326 ALA A CA 1
ATOM 2526 C C . ALA A 1 326 ? -49.906 -41.5 -17.906 1 62.47 326 ALA A C 1
ATOM 2528 O O . ALA A 1 326 ? -51.125 -41.531 -18.047 1 62.47 326 ALA A O 1
ATOM 2529 N N . ALA A 1 327 ? -49.156 -40.688 -18.578 1 59.34 327 ALA A N 1
ATOM 2530 C CA . ALA A 1 327 ? -49.688 -39.781 -19.594 1 59.34 327 ALA A CA 1
ATOM 2531 C C . ALA A 1 327 ? -50.156 -40.562 -20.828 1 59.34 327 ALA A C 1
ATOM 2533 O O . ALA A 1 327 ? -51.188 -40.219 -21.422 1 59.34 327 ALA A O 1
ATOM 2534 N N . ALA A 1 328 ? -49.469 -41.562 -21.203 1 58 328 ALA A N 1
ATOM 2535 C CA . ALA A 1 328 ? -49.875 -42.406 -22.312 1 58 328 ALA A CA 1
ATOM 2536 C C . ALA A 1 328 ? -51.125 -43.219 -21.969 1 58 328 ALA A C 1
ATOM 2538 O O . ALA A 1 328 ? -51.969 -43.438 -22.812 1 58 328 ALA A O 1
ATOM 2539 N N . ALA A 1 329 ? -51.188 -43.531 -20.703 1 56.38 329 ALA A N 1
ATOM 2540 C CA . ALA A 1 329 ? -52.375 -44.25 -20.25 1 56.38 329 ALA A CA 1
ATOM 2541 C C . ALA A 1 329 ? -53.594 -43.344 -20.203 1 56.38 329 ALA A C 1
ATOM 2543 O O . ALA A 1 329 ? -54.719 -43.781 -20.453 1 56.38 329 ALA A O 1
ATOM 2544 N N . GLY A 1 330 ? -53.281 -42.062 -19.844 1 53.5 330 GLY A N 1
ATOM 2545 C CA . GLY A 1 330 ? -54.375 -41.094 -19.844 1 53.5 330 GLY A CA 1
ATOM 2546 C C . GLY A 1 330 ? -54.906 -40.781 -21.234 1 53.5 330 GLY A C 1
ATOM 2547 O O . GLY A 1 330 ? -56.062 -40.438 -21.391 1 53.5 330 GLY A O 1
ATOM 2548 N N . ARG A 1 331 ? -54.031 -40.75 -22.266 1 49.25 331 ARG A N 1
ATOM 2549 C CA . ARG A 1 331 ? -54.469 -40.438 -23.641 1 49.25 331 ARG A CA 1
ATOM 2550 C C . ARG A 1 331 ? -55.281 -41.594 -24.219 1 49.25 331 ARG A C 1
ATOM 2552 O O . ARG A 1 331 ? -56.094 -41.375 -25.109 1 49.25 331 ARG A O 1
ATOM 2559 N N . VAL A 1 332 ? -55.062 -42.75 -23.781 1 47.91 332 VAL A N 1
ATOM 2560 C CA . VAL A 1 332 ? -55.781 -43.875 -24.375 1 47.91 332 VAL A CA 1
ATOM 2561 C C . VAL A 1 332 ? -57.281 -43.781 -23.969 1 47.91 332 VAL A C 1
ATOM 2563 O O . VAL A 1 332 ? -58.156 -44.219 -24.719 1 47.91 332 VAL A O 1
ATOM 2566 N N . GLN A 1 333 ? -57.5 -43.219 -22.719 1 43.66 333 GLN A N 1
ATOM 2567 C CA . GLN A 1 333 ? -58.875 -43.344 -22.312 1 43.66 333 GLN A CA 1
ATOM 2568 C C . GLN A 1 333 ? -59.781 -42.375 -23.094 1 43.66 333 GLN A C 1
ATOM 2570 O O . GLN A 1 333 ? -60.969 -42.594 -23.25 1 43.66 333 GLN A O 1
ATOM 2575 N N . SER A 1 334 ? -59.25 -41.156 -23.312 1 42.59 334 SER A N 1
ATOM 2576 C CA . SER A 1 334 ? -60.188 -40.156 -23.828 1 42.59 334 SER A CA 1
ATOM 2577 C C . SER A 1 334 ? -60.594 -40.469 -25.266 1 42.59 334 SER A C 1
ATOM 2579 O O . SER A 1 334 ? -61.469 -39.781 -25.828 1 42.59 334 SER A O 1
ATOM 2581 N N . GLN A 1 335 ? -59.688 -41.125 -26 1 38.94 335 GLN A N 1
ATOM 2582 C CA . GLN A 1 335 ? -59.969 -41.125 -27.422 1 38.94 335 GLN A CA 1
ATOM 2583 C C . GLN A 1 335 ? -61.156 -42.031 -27.75 1 38.94 335 GLN A C 1
ATOM 2585 O O . GLN A 1 335 ? -61.562 -42.156 -28.906 1 38.94 335 GLN A O 1
ATOM 2590 N N . SER A 1 336 ? -61.5 -42.875 -26.734 1 36.84 336 SER A N 1
ATOM 2591 C CA . SER A 1 336 ? -62.375 -43.906 -27.266 1 36.84 336 SER A CA 1
ATOM 2592 C C . SER A 1 336 ? -63.719 -43.344 -27.703 1 36.84 336 SER A C 1
ATOM 2594 O O . SER A 1 336 ? -64.5 -44.031 -28.391 1 36.84 336 SER A O 1
ATOM 2596 N N . SER A 1 337 ? -64.188 -42.438 -26.781 1 35.19 337 SER A N 1
ATOM 2597 C CA . SER A 1 337 ? -65.625 -42.469 -26.844 1 35.19 337 SER A CA 1
ATOM 2598 C C . SER A 1 337 ? -66.188 -41.906 -28.156 1 35.19 337 SER A C 1
ATOM 2600 O O . SER A 1 337 ? -67.312 -42.094 -28.516 1 35.19 337 SER A O 1
ATOM 2602 N N . THR A 1 338 ? -65.562 -40.75 -28.484 1 34.47 338 THR A N 1
ATOM 2603 C CA . THR A 1 338 ? -66.438 -39.875 -29.266 1 34.47 338 THR A CA 1
ATOM 2604 C C . THR A 1 338 ? -66.625 -40.406 -30.672 1 34.47 338 THR A C 1
ATOM 2606 O O . THR A 1 338 ? -67.062 -39.688 -31.562 1 34.47 338 THR A O 1
ATOM 2609 N N . LEU A 1 339 ? -66.188 -41.688 -30.969 1 29.44 339 LEU A N 1
ATOM 2610 C CA . LEU A 1 339 ? -65.938 -42 -32.375 1 29.44 339 LEU A CA 1
ATOM 2611 C C . LEU A 1 339 ? -67.25 -41.906 -33.188 1 29.44 339 LEU A C 1
ATOM 2613 O O . LEU A 1 339 ? -67.188 -42.062 -34.406 1 29.44 339 LEU A O 1
ATOM 2617 N N . SER A 1 340 ? -68.375 -42.125 -32.5 1 29.25 340 SER A N 1
ATOM 2618 C CA . SER A 1 340 ? -69.25 -42.844 -33.375 1 29.25 340 SER A CA 1
ATOM 2619 C C . SER A 1 340 ? -69.812 -41.969 -34.469 1 29.25 340 SER A C 1
ATOM 2621 O O . SER A 1 340 ? -70.562 -42.406 -35.344 1 29.25 340 SER A O 1
ATOM 2623 N N . GLN A 1 341 ? -69.875 -40.594 -34.188 1 28.84 341 GLN A N 1
ATOM 2624 C CA . GLN A 1 341 ? -71 -40.031 -34.938 1 28.84 341 GLN A CA 1
ATOM 2625 C C . GLN A 1 341 ? -70.688 -40.062 -36.438 1 28.84 341 GLN A C 1
ATOM 2627 O O . GLN A 1 341 ? -69.625 -39.75 -36.875 1 28.84 341 GLN A O 1
ATOM 2632 N N . PRO A 1 342 ? -71.562 -40.688 -37.375 1 30.84 342 PRO A N 1
ATOM 2633 C CA . PRO A 1 342 ? -71.438 -41.062 -38.781 1 30.84 342 PRO A CA 1
ATOM 2634 C C . PRO A 1 342 ? -71.25 -39.875 -39.719 1 30.84 342 PRO A C 1
ATOM 2636 O O . PRO A 1 342 ? -72.125 -39.031 -39.812 1 30.84 342 PRO A O 1
ATOM 2639 N N . GLY A 1 343 ? -70.188 -39 -39.562 1 25.7 343 GLY A N 1
ATOM 2640 C CA . GLY A 1 343 ? -70.062 -37.719 -40.25 1 25.7 343 GLY A CA 1
ATOM 2641 C C . GLY A 1 343 ? -70.125 -37.844 -41.75 1 25.7 343 GLY A C 1
ATOM 2642 O O . GLY A 1 343 ? -69.75 -38.875 -42.312 1 25.7 343 GLY A O 1
ATOM 2643 N N . SER A 1 344 ? -71.188 -37.344 -42.438 1 27.48 344 SER A N 1
ATOM 2644 C CA . SER A 1 344 ? -71.5 -37.312 -43.875 1 27.48 344 SER A CA 1
ATOM 2645 C C . SER A 1 344 ? -70.312 -36.719 -44.656 1 27.48 344 SER A C 1
ATOM 2647 O O . SER A 1 344 ? -69.562 -35.875 -44.125 1 27.48 344 SER A O 1
ATOM 2649 N N . SER A 1 345 ? -69.75 -37.375 -45.656 1 24.16 345 SER A N 1
ATOM 2650 C CA . SER A 1 345 ? -68.5 -37.406 -46.469 1 24.16 345 SER A CA 1
ATOM 2651 C C . SER A 1 345 ? -68.312 -36.156 -47.281 1 24.16 345 SER A C 1
ATOM 2653 O O . SER A 1 345 ? -67.375 -36 -48.031 1 24.16 345 SER A O 1
ATOM 2655 N N . HIS A 1 346 ? -69 -34.938 -47.031 1 23.78 346 HIS A N 1
ATOM 2656 C CA . HIS A 1 346 ? -68.938 -34.125 -48.219 1 23.78 346 HIS A CA 1
ATOM 2657 C C . HIS A 1 346 ? -67.562 -33.719 -48.562 1 23.78 346 HIS A C 1
ATOM 2659 O O . HIS A 1 346 ? -66.812 -33.281 -47.688 1 23.78 346 HIS A O 1
ATOM 2665 N N . ALA A 1 347 ? -66.875 -34.25 -49.594 1 22.53 347 ALA A N 1
ATOM 2666 C CA . ALA A 1 347 ? -65.562 -34.281 -50.156 1 22.53 347 ALA A CA 1
ATOM 2667 C C . ALA A 1 347 ? -65.062 -32.906 -50.562 1 22.53 347 ALA A C 1
ATOM 2669 O O . ALA A 1 347 ? -64 -32.75 -51.156 1 22.53 347 ALA A O 1
ATOM 2670 N N . HIS A 1 348 ? -65.438 -31.75 -49.906 1 22.25 348 HIS A N 1
ATOM 2671 C CA . HIS A 1 348 ? -65.125 -30.578 -50.719 1 22.25 348 HIS A CA 1
ATOM 2672 C C . HIS A 1 348 ? -63.656 -30.422 -50.938 1 22.25 348 HIS A C 1
ATOM 2674 O O . HIS A 1 348 ? -62.844 -30.734 -50.031 1 22.25 348 HIS A O 1
ATOM 2680 N N . HIS A 1 349 ? -63.125 -30.312 -52.219 1 21.44 349 HIS A N 1
ATOM 2681 C CA . HIS A 1 349 ? -61.875 -30.281 -52.938 1 21.44 349 HIS A CA 1
ATOM 2682 C C . HIS A 1 349 ? -60.969 -29.156 -52.438 1 21.44 349 HIS A C 1
ATOM 2684 O O . HIS A 1 349 ? -61.438 -28.047 -52.219 1 21.44 349 HIS A O 1
ATOM 2690 N N . ALA A 1 350 ? -59.875 -29.453 -51.688 1 22.25 350 ALA A N 1
ATOM 2691 C CA . ALA A 1 350 ? -58.844 -28.719 -50.938 1 22.25 350 ALA A CA 1
ATOM 2692 C C . ALA A 1 350 ? -57.969 -27.891 -51.906 1 22.25 350 ALA A C 1
ATOM 2694 O O . ALA A 1 350 ? -56.969 -27.297 -51.469 1 22.25 350 ALA A O 1
ATOM 2695 N N . THR A 1 351 ? -58.469 -27.172 -52.938 1 21.47 351 THR A N 1
ATOM 2696 C CA . THR A 1 351 ? -57.438 -26.734 -53.875 1 21.47 351 THR A CA 1
ATOM 2697 C C . THR A 1 351 ? -56.406 -25.891 -53.125 1 21.47 351 THR A C 1
ATOM 2699 O O . THR A 1 351 ? -56.75 -24.984 -52.375 1 21.47 351 THR A O 1
ATOM 2702 N N . PRO A 1 352 ? -55.094 -26.312 -53 1 22.83 352 PRO A N 1
ATOM 2703 C CA . PRO A 1 352 ? -53.938 -25.812 -52.25 1 22.83 352 PRO A CA 1
ATOM 2704 C C . PRO A 1 352 ? -53.469 -24.438 -52.719 1 22.83 352 PRO A C 1
ATOM 2706 O O . PRO A 1 352 ? -52.469 -23.922 -52.25 1 22.83 352 PRO A O 1
ATOM 2709 N N . THR A 1 353 ? -54.312 -23.516 -53.219 1 20.19 353 THR A N 1
ATOM 2710 C CA . THR A 1 353 ? -53.656 -22.562 -54.094 1 20.19 353 THR A CA 1
ATOM 2711 C C . THR A 1 353 ? -52.594 -21.766 -53.344 1 20.19 353 THR A C 1
ATOM 2713 O O . THR A 1 353 ? -52.875 -21.188 -52.281 1 20.19 353 THR A O 1
ATOM 2716 N N . VAL A 1 354 ? -51.344 -22.156 -53.344 1 21.73 354 VAL A N 1
ATOM 2717 C CA . VAL A 1 354 ? -50.125 -21.578 -52.781 1 21.73 354 VAL A CA 1
ATOM 2718 C C . VAL A 1 354 ? -49.938 -20.172 -53.375 1 21.73 354 VAL A C 1
ATOM 2720 O O . VAL A 1 354 ? -49.75 -20.016 -54.562 1 21.73 354 VAL A O 1
ATOM 2723 N N . SER A 1 355 ? -50.812 -19.234 -53.062 1 18.75 355 SER A N 1
ATOM 2724 C CA . SER A 1 355 ? -50.656 -17.953 -53.75 1 18.75 355 SER A CA 1
ATOM 2725 C C . SER A 1 355 ? -49.25 -17.422 -53.562 1 18.75 355 SER A C 1
ATOM 2727 O O . SER A 1 355 ? -48.75 -17.344 -52.438 1 18.75 355 SER A O 1
ATOM 2729 N N . THR A 1 356 ? -48.344 -17.438 -54.625 1 20.33 356 THR A N 1
ATOM 2730 C CA . THR A 1 356 ? -46.969 -17.109 -54.938 1 20.33 356 THR A CA 1
ATOM 2731 C C . THR A 1 356 ? -46.688 -15.633 -54.656 1 20.33 356 THR A C 1
ATOM 2733 O O . THR A 1 356 ? -45.562 -15.258 -54.312 1 20.33 356 THR A O 1
ATOM 2736 N N . GLY A 1 357 ? -47.719 -14.641 -54.781 1 18.67 357 GLY A N 1
ATOM 2737 C CA . GLY A 1 357 ? -47.375 -13.484 -55.594 1 18.67 357 GLY A CA 1
ATOM 2738 C C . GLY A 1 357 ? -46.25 -12.656 -55 1 18.67 357 GLY A C 1
ATOM 2739 O O . GLY A 1 357 ? -45.875 -12.844 -53.844 1 18.67 357 GLY A O 1
ATOM 2740 N N . GLN A 1 358 ? -45.75 -11.539 -55.812 1 20.05 358 GLN A N 1
ATOM 2741 C CA . GLN A 1 358 ? -44.75 -10.672 -56.406 1 20.05 358 GLN A CA 1
ATOM 2742 C C . GLN A 1 358 ? -44.5 -9.43 -55.562 1 20.05 358 GLN A C 1
ATOM 2744 O O . GLN A 1 358 ? -43.562 -8.664 -55.844 1 20.05 358 GLN A O 1
ATOM 2749 N N . ASN A 1 359 ? -45.062 -9.125 -54.375 1 18.95 359 ASN A N 1
ATOM 2750 C CA . ASN A 1 359 ? -45.156 -7.672 -54.312 1 18.95 359 ASN A CA 1
ATOM 2751 C C . ASN A 1 359 ? -43.781 -7.02 -54.406 1 18.95 359 ASN A C 1
ATOM 2753 O O . ASN A 1 359 ? -42.875 -7.336 -53.625 1 18.95 359 ASN A O 1
ATOM 2757 N N . MET A 1 360 ? -43.375 -6.414 -55.625 1 21.27 360 MET A N 1
ATOM 2758 C CA . MET A 1 360 ? -42.312 -5.57 -56.188 1 21.27 360 MET A CA 1
ATOM 2759 C C . MET A 1 360 ? -42.188 -4.27 -55.406 1 21.27 360 MET A C 1
ATOM 2761 O O . MET A 1 360 ? -43.062 -3.42 -55.469 1 21.27 360 MET A O 1
ATOM 2765 N N . LEU A 1 361 ? -41.844 -4.242 -54.156 1 19.69 361 LEU A N 1
ATOM 2766 C CA . LEU A 1 361 ? -41.719 -2.939 -53.5 1 19.69 361 LEU A CA 1
ATOM 2767 C C . LEU A 1 361 ? -41.062 -1.933 -54.438 1 19.69 361 LEU A C 1
ATOM 2769 O O . LEU A 1 361 ? -40.25 -2.309 -55.312 1 19.69 361 LEU A O 1
ATOM 2773 N N . GLY A 1 362 ? -41.625 -0.605 -54.469 1 19.52 362 GLY A N 1
ATOM 2774 C CA . GLY A 1 362 ? -41.719 0.698 -55.125 1 19.52 362 GLY A CA 1
ATOM 2775 C C . GLY A 1 362 ? -40.344 1.349 -55.344 1 19.52 362 GLY A C 1
ATOM 2776 O O . GLY A 1 362 ? -39.344 0.936 -54.719 1 19.52 362 GLY A O 1
ATOM 2777 N N . GLU A 1 363 ? -40.375 2.338 -56.375 1 20.66 363 GLU A N 1
ATOM 2778 C CA . GLU A 1 363 ? -39.656 3.295 -57.219 1 20.66 363 GLU A CA 1
ATOM 2779 C C . GLU A 1 363 ? -39.062 4.426 -56.406 1 20.66 363 GLU A C 1
ATOM 2781 O O . GLU A 1 363 ? -39.594 4.797 -55.344 1 20.66 363 GLU A O 1
ATOM 2786 N N . THR A 1 364 ? -37.812 4.902 -56.688 1 25.36 364 THR A N 1
ATOM 2787 C CA . THR A 1 364 ? -36.812 5.805 -56.156 1 25.36 364 THR A CA 1
ATOM 2788 C C . THR A 1 364 ? -37.25 7.258 -56.281 1 25.36 364 THR A C 1
ATOM 2790 O O . THR A 1 364 ? -36.594 8.172 -55.812 1 25.36 364 THR A O 1
ATOM 2793 N N . SER A 1 365 ? -38.562 7.758 -56.344 1 21.53 365 SER A N 1
ATOM 2794 C CA . SER A 1 365 ? -38.75 8.984 -57.125 1 21.53 365 SER A CA 1
ATOM 2795 C C . SER A 1 365 ? -37.906 10.117 -56.562 1 21.53 365 SER A C 1
ATOM 2797 O O . SER A 1 365 ? -37.969 10.406 -55.344 1 21.53 365 SER A O 1
ATOM 2799 N N . TYR A 1 366 ? -36.812 10.547 -57.344 1 26.86 366 TYR A N 1
ATOM 2800 C CA . TYR A 1 366 ? -35.906 11.703 -57.375 1 26.86 366 TYR A CA 1
ATOM 2801 C C . TYR A 1 366 ? -36.688 12.984 -57.625 1 26.86 366 TYR A C 1
ATOM 2803 O O . TYR A 1 366 ? -36.25 13.836 -58.406 1 26.86 366 TYR A O 1
ATOM 2811 N N . THR A 1 367 ? -37.875 13.32 -57.094 1 24.39 367 THR A N 1
ATOM 2812 C CA . THR A 1 367 ? -38.344 14.523 -57.75 1 24.39 367 THR A CA 1
ATOM 2813 C C . THR A 1 367 ? -37.344 15.656 -57.625 1 24.39 367 THR A C 1
ATOM 2815 O O . THR A 1 367 ? -36.781 15.859 -56.531 1 24.39 367 THR A O 1
ATOM 2818 N N . PRO A 1 368 ? -37.156 16.391 -58.781 1 26.95 368 PRO A N 1
ATOM 2819 C CA . PRO A 1 368 ? -36.344 17.453 -59.406 1 26.95 368 PRO A CA 1
ATOM 2820 C C . PRO A 1 368 ? -36.562 18.812 -58.719 1 26.95 368 PRO A C 1
ATOM 2822 O O . PRO A 1 368 ? -35.812 19.75 -58.969 1 26.95 368 PRO A O 1
ATOM 2825 N N . ASP A 1 369 ? -37.562 19 -57.812 1 22.67 369 ASP A N 1
ATOM 2826 C CA . ASP A 1 369 ? -38.125 20.312 -58.125 1 22.67 369 ASP A CA 1
ATOM 2827 C C . ASP A 1 369 ? -37.031 21.359 -58.219 1 22.67 369 ASP A C 1
ATOM 2829 O O . ASP A 1 369 ? -35.906 21.156 -57.719 1 22.67 369 ASP A O 1
ATOM 2833 N N . HIS A 1 370 ? -37.594 22.766 -57.969 1 23.05 370 HIS A N 1
ATOM 2834 C CA . HIS A 1 370 ? -37.688 24.125 -58.469 1 23.05 370 HIS A CA 1
ATOM 2835 C C . HIS A 1 370 ? -36.594 25.016 -57.906 1 23.05 370 HIS A C 1
ATOM 2837 O O . HIS A 1 370 ? -36.25 26.047 -58.469 1 23.05 370 HIS A O 1
ATOM 2843 N N . ALA A 1 371 ? -35.719 25.344 -57.031 1 22.62 371 ALA A N 1
ATOM 2844 C CA . ALA A 1 371 ? -34.875 26.375 -57.625 1 22.62 371 ALA A CA 1
ATOM 2845 C C . ALA A 1 371 ? -33.875 25.781 -58.625 1 22.62 371 ALA A C 1
ATOM 2847 O O . ALA A 1 371 ? -33.406 24.656 -58.406 1 22.62 371 ALA A O 1
ATOM 2848 N N . MET B 1 1 ? 1.16 52.688 -1.78 1 28.83 1 MET B N 1
ATOM 2849 C CA . MET B 1 1 ? 1.155 51.75 -0.652 1 28.83 1 MET B CA 1
ATOM 2850 C C . MET B 1 1 ? 1.475 50.344 -1.111 1 28.83 1 MET B C 1
ATOM 2852 O O . MET B 1 1 ? 0.877 49.844 -2.068 1 28.83 1 MET B O 1
ATOM 2856 N N . PRO B 1 2 ? 2.699 49.844 -1.101 1 36.16 2 PRO B N 1
ATOM 2857 C CA . PRO B 1 2 ? 3.127 48.625 -1.816 1 36.16 2 PRO B CA 1
ATOM 2858 C C . PRO B 1 2 ? 2.148 47.469 -1.652 1 36.16 2 PRO B C 1
ATOM 2860 O O . PRO B 1 2 ? 1.413 47.406 -0.663 1 36.16 2 PRO B O 1
ATOM 2863 N N . TYR B 1 3 ? 1.539 47.031 -2.619 1 39.28 3 TYR B N 1
ATOM 2864 C CA . TYR B 1 3 ? 0.693 45.844 -2.672 1 39.28 3 TYR B CA 1
ATOM 2865 C C . TYR B 1 3 ? 1.215 44.75 -1.732 1 39.28 3 TYR B C 1
ATOM 2867 O O . TYR B 1 3 ? 2.182 44.062 -2.053 1 39.28 3 TYR B O 1
ATOM 2875 N N . ARG B 1 4 ? 1.554 44.969 -0.478 1 44.16 4 ARG B N 1
ATOM 2876 C CA . ARG B 1 4 ? 2.061 44.031 0.509 1 44.16 4 ARG B CA 1
ATOM 2877 C C . ARG B 1 4 ? 1.277 42.719 0.465 1 44.16 4 ARG B C 1
ATOM 2879 O O . ARG B 1 4 ? 0.057 42.719 0.639 1 44.16 4 ARG B O 1
ATOM 2886 N N . ILE B 1 5 ? 1.525 41.844 -0.472 1 55.56 5 ILE B N 1
ATOM 2887 C CA . ILE B 1 5 ? 0.961 40.5 -0.449 1 55.56 5 ILE B CA 1
ATOM 2888 C C . ILE B 1 5 ? 0.74 40.062 0.995 1 55.56 5 ILE B C 1
ATOM 2890 O O . ILE B 1 5 ? 1.693 39.938 1.769 1 55.56 5 ILE B O 1
ATOM 2894 N N . ASN B 1 6 ? -0.197 40.375 1.699 1 73.25 6 ASN B N 1
ATOM 2895 C CA . ASN B 1 6 ? -0.559 40.156 3.098 1 73.25 6 ASN B CA 1
ATOM 2896 C C . ASN B 1 6 ? -0.544 38.688 3.465 1 73.25 6 ASN B C 1
ATOM 2898 O O . ASN B 1 6 ? -1.596 38.031 3.523 1 73.25 6 ASN B O 1
ATOM 2902 N N . ILE B 1 7 ? 0.653 38.062 3.393 1 85.75 7 ILE B N 1
ATOM 2903 C CA . ILE B 1 7 ? 0.824 36.688 3.879 1 85.75 7 ILE B CA 1
ATOM 2904 C C . ILE B 1 7 ? 1.001 36.719 5.395 1 85.75 7 ILE B C 1
ATOM 2906 O O . ILE B 1 7 ? 1.854 37.438 5.922 1 85.75 7 ILE B O 1
ATOM 2910 N N . PRO B 1 8 ? 0.189 35.906 6.012 1 91.19 8 PRO B N 1
ATOM 2911 C CA . PRO B 1 8 ? 0.311 35.844 7.469 1 91.19 8 PRO B CA 1
ATOM 2912 C C . PRO B 1 8 ? 1.71 35.406 7.918 1 91.19 8 PRO B C 1
ATOM 2914 O O . PRO B 1 8 ? 2.441 34.781 7.164 1 91.19 8 PRO B O 1
ATOM 2917 N N . PRO B 1 9 ? 2.1 35.812 9.047 1 93.5 9 PRO B N 1
ATOM 2918 C CA . PRO B 1 9 ? 3.492 35.688 9.484 1 93.5 9 PRO B CA 1
ATOM 2919 C C . PRO B 1 9 ? 3.955 34.25 9.578 1 93.5 9 PRO B C 1
ATOM 2921 O O . PRO B 1 9 ? 5.086 33.938 9.203 1 93.5 9 PRO B O 1
ATOM 2924 N N . ALA B 1 10 ? 3.145 33.375 10.203 1 95.19 10 ALA B N 1
ATOM 2925 C CA . ALA B 1 10 ? 3.574 31.969 10.336 1 95.19 10 ALA B CA 1
ATOM 2926 C C . ALA B 1 10 ? 3.775 31.328 8.969 1 95.19 10 ALA B C 1
ATOM 2928 O O . ALA B 1 10 ? 4.727 30.562 8.773 1 95.19 10 ALA B O 1
ATOM 2929 N N . THR B 1 11 ? 2.891 31.594 8.062 1 96.56 11 THR B N 1
ATOM 2930 C CA . THR B 1 11 ? 3.01 31.078 6.699 1 96.56 11 THR B CA 1
ATOM 2931 C C . THR B 1 11 ? 4.254 31.641 6.016 1 96.56 11 THR B C 1
ATOM 2933 O O . THR B 1 11 ? 4.965 30.906 5.316 1 96.56 11 THR B O 1
ATOM 2936 N N . ARG B 1 12 ? 4.543 32.875 6.238 1 96.56 12 ARG B N 1
ATOM 2937 C CA . ARG B 1 12 ? 5.73 33.5 5.676 1 96.56 12 ARG B CA 1
ATOM 2938 C C . ARG B 1 12 ? 7.004 32.844 6.199 1 96.56 12 ARG B C 1
ATOM 2940 O O . ARG B 1 12 ? 7.934 32.594 5.434 1 96.56 12 ARG B O 1
ATOM 2947 N N . THR B 1 13 ? 7.004 32.594 7.473 1 96.44 13 THR B N 1
ATOM 2948 C CA . THR B 1 13 ? 8.156 31.938 8.078 1 96.44 13 THR B CA 1
ATOM 2949 C C . THR B 1 13 ? 8.359 30.547 7.5 1 96.44 13 THR B C 1
ATOM 2951 O O . THR B 1 13 ? 9.492 30.141 7.227 1 96.44 13 THR B O 1
ATOM 2954 N N . CYS B 1 14 ? 7.324 29.812 7.309 1 97.31 14 CYS B N 1
ATOM 2955 C CA . CYS B 1 14 ? 7.414 28.469 6.742 1 97.31 14 CYS B CA 1
ATOM 2956 C C . CYS B 1 14 ? 7.914 28.516 5.305 1 97.31 14 CYS B C 1
ATOM 2958 O O . CYS B 1 14 ? 8.742 27.703 4.906 1 97.31 14 CYS B O 1
ATOM 2960 N N . LEU B 1 15 ? 7.445 29.531 4.547 1 97.31 15 LEU B N 1
ATOM 2961 C CA . LEU B 1 15 ? 7.84 29.656 3.15 1 97.31 15 LEU B CA 1
ATOM 2962 C C . LEU B 1 15 ? 9.32 30.016 3.035 1 97.31 15 LEU B C 1
ATOM 2964 O O . LEU B 1 15 ? 10.039 29.438 2.225 1 97.31 15 LEU B O 1
ATOM 2968 N N . VAL B 1 16 ? 9.75 30.906 3.865 1 96.88 16 VAL B N 1
ATOM 2969 C CA . VAL B 1 16 ? 11.148 31.312 3.863 1 96.88 16 VAL B CA 1
ATOM 2970 C C . VAL B 1 16 ? 12.031 30.141 4.285 1 96.88 16 VAL B C 1
ATOM 2972 O O . VAL B 1 16 ? 13.086 29.906 3.699 1 96.88 16 VAL B O 1
ATOM 2975 N N . SER B 1 17 ? 11.57 29.422 5.273 1 97.19 17 SER B N 1
ATOM 2976 C CA . SER B 1 17 ? 12.312 28.266 5.73 1 97.19 17 SER B CA 1
ATOM 2977 C C . SER B 1 17 ? 12.406 27.203 4.641 1 97.19 17 SER B C 1
ATOM 2979 O O . SER B 1 17 ? 13.453 26.578 4.461 1 97.19 17 SER B O 1
ATOM 2981 N N . LEU B 1 18 ? 11.367 26.984 3.924 1 97.75 18 LEU B N 1
ATOM 2982 C CA . LEU B 1 18 ? 11.336 26 2.85 1 97.75 18 LEU B CA 1
ATOM 2983 C C . LEU B 1 18 ? 12.352 26.344 1.766 1 97.75 18 LEU B C 1
ATOM 2985 O O . LEU B 1 18 ? 13.164 25.5 1.373 1 97.75 18 LEU B O 1
ATOM 2989 N N . VAL B 1 19 ? 12.375 27.625 1.338 1 96.62 19 VAL B N 1
ATOM 2990 C CA . VAL B 1 19 ? 13.25 28.062 0.25 1 96.62 19 VAL B CA 1
ATOM 2991 C C . VAL B 1 19 ? 14.703 28.047 0.717 1 96.62 19 VAL B C 1
ATOM 2993 O O . VAL B 1 19 ? 15.578 27.531 0.024 1 96.62 19 VAL B O 1
ATOM 2996 N N . THR B 1 20 ? 14.945 28.516 1.927 1 97 20 THR B N 1
ATOM 2997 C CA . THR B 1 20 ? 16.297 28.625 2.443 1 97 20 THR B CA 1
ATOM 2998 C C . THR B 1 20 ? 16.891 27.25 2.715 1 97 20 THR B C 1
ATOM 3000 O O . THR B 1 20 ? 18.031 26.953 2.307 1 97 20 THR B O 1
ATOM 3003 N N . LEU B 1 21 ? 16.156 26.391 3.334 1 96.69 21 LEU B N 1
ATOM 3004 C CA . LEU B 1 21 ? 16.672 25.078 3.709 1 96.69 21 LEU B CA 1
ATOM 3005 C C . LEU B 1 21 ? 16.828 24.188 2.482 1 96.69 21 LEU B C 1
ATOM 3007 O O . LEU B 1 21 ? 17.766 23.391 2.398 1 96.69 21 LEU B O 1
ATOM 3011 N N . SER B 1 22 ? 15.914 24.312 1.558 1 96.19 22 SER B N 1
ATOM 3012 C CA . SER B 1 22 ? 16.031 23.547 0.323 1 96.19 22 SER B CA 1
ATOM 3013 C C . SER B 1 22 ? 17.25 24 -0.487 1 96.19 22 SER B C 1
ATOM 3015 O O . SER B 1 22 ? 17.953 23.172 -1.06 1 96.19 22 SER B O 1
ATOM 3017 N N . LEU B 1 23 ? 17.484 25.297 -0.49 1 94.94 23 LEU B N 1
ATOM 3018 C CA . LEU B 1 23 ? 18.641 25.812 -1.188 1 94.94 23 LEU B CA 1
ATOM 3019 C C . LEU B 1 23 ? 19.938 25.359 -0.509 1 94.94 23 LEU B C 1
ATOM 3021 O O . LEU B 1 23 ? 20.875 24.953 -1.182 1 94.94 23 LEU B O 1
ATOM 3025 N N . LEU B 1 24 ? 19.969 25.422 0.787 1 93.75 24 LEU B N 1
ATOM 3026 C CA . LEU B 1 24 ? 21.141 25 1.541 1 93.75 24 LEU B CA 1
ATOM 3027 C C . LEU B 1 24 ? 21.438 23.516 1.307 1 93.75 24 LEU B C 1
ATOM 3029 O O . LEU B 1 24 ? 22.594 23.125 1.168 1 93.75 24 LEU B O 1
ATOM 3033 N N . TYR B 1 25 ? 20.453 22.734 1.258 1 92.88 25 TYR B N 1
ATOM 3034 C CA . TYR B 1 25 ? 20.609 21.312 1.035 1 92.88 25 TYR B CA 1
ATOM 3035 C C . TYR B 1 25 ? 21.203 21.031 -0.342 1 92.88 25 TYR B C 1
ATOM 3037 O O . TYR B 1 25 ? 22.125 20.219 -0.476 1 92.88 25 TYR B O 1
ATOM 3045 N N . ASN B 1 26 ? 20.688 21.719 -1.352 1 89.56 26 ASN B N 1
ATOM 3046 C CA . ASN B 1 26 ? 21.141 21.469 -2.713 1 89.56 26 ASN B CA 1
ATOM 3047 C C . ASN B 1 26 ? 22.562 22 -2.936 1 89.56 26 ASN B C 1
ATOM 3049 O O . ASN B 1 26 ? 23.328 21.422 -3.699 1 89.56 26 ASN B O 1
ATOM 3053 N N . ILE B 1 27 ? 22.922 23 -2.238 1 89.19 27 ILE B N 1
ATOM 3054 C CA . ILE B 1 27 ? 24.281 23.516 -2.289 1 89.19 27 ILE B CA 1
ATOM 3055 C C . ILE B 1 27 ? 25.234 22.516 -1.615 1 89.19 27 ILE B C 1
ATOM 3057 O O . ILE B 1 27 ? 26.312 22.234 -2.135 1 89.19 27 ILE B O 1
ATOM 3061 N N . ALA B 1 28 ? 24.812 22 -0.482 1 87.94 28 ALA B N 1
ATOM 3062 C CA . ALA B 1 28 ? 25.625 21.016 0.228 1 87.94 28 ALA B CA 1
ATOM 3063 C C . ALA B 1 28 ? 25.797 19.75 -0.608 1 87.94 28 ALA B C 1
ATOM 3065 O O . ALA B 1 28 ? 26.891 19.172 -0.642 1 87.94 28 ALA B O 1
ATOM 3066 N N . ARG B 1 29 ? 24.797 19.375 -1.225 1 84.12 29 ARG B N 1
ATOM 3067 C CA . ARG B 1 29 ? 24.844 18.203 -2.092 1 84.12 29 ARG B CA 1
ATOM 3068 C C . ARG B 1 29 ? 25.797 18.438 -3.268 1 84.12 29 ARG B C 1
ATOM 3070 O O . ARG B 1 29 ? 26.578 17.547 -3.619 1 84.12 29 ARG B O 1
ATOM 3077 N N . TRP B 1 30 ? 25.734 19.562 -3.879 1 82.38 30 TRP B N 1
ATOM 3078 C CA . TRP B 1 30 ? 26.562 19.922 -5.016 1 82.38 30 TRP B CA 1
ATOM 3079 C C . TRP B 1 30 ? 28.031 19.984 -4.605 1 82.38 30 TRP B C 1
ATOM 3081 O O . TRP B 1 30 ? 28.922 19.531 -5.34 1 82.38 30 TRP B O 1
ATOM 3091 N N . ARG B 1 31 ? 28.297 20.438 -3.494 1 80.62 31 ARG B N 1
ATOM 3092 C CA . ARG B 1 31 ? 29.672 20.547 -2.996 1 80.62 31 ARG B CA 1
ATOM 3093 C C . ARG B 1 31 ? 30.281 19.172 -2.75 1 80.62 31 ARG B C 1
ATOM 3095 O O . ARG B 1 31 ? 31.469 18.953 -2.977 1 80.62 31 ARG B O 1
ATOM 3102 N N . GLN B 1 32 ? 29.469 18.266 -2.301 1 78.62 32 GLN B N 1
ATOM 3103 C CA . GLN B 1 32 ? 29.953 16.906 -2.055 1 78.62 32 GLN B CA 1
ATOM 3104 C C . GLN B 1 32 ? 30.234 16.188 -3.363 1 78.62 32 GLN B C 1
ATOM 3106 O O . GLN B 1 32 ? 31.172 15.383 -3.441 1 78.62 32 GLN B O 1
ATOM 3111 N N . ILE B 1 33 ? 29.484 16.422 -4.34 1 71 33 ILE B N 1
ATOM 3112 C CA . ILE B 1 33 ? 29.672 15.789 -5.637 1 71 33 ILE B CA 1
ATOM 3113 C C . ILE B 1 33 ? 30.938 16.344 -6.309 1 71 33 ILE B C 1
ATOM 3115 O O . ILE B 1 33 ? 31.703 15.602 -6.922 1 71 33 ILE B O 1
ATOM 3119 N N . ASP B 1 34 ? 31.062 17.562 -6.227 1 69.56 34 ASP B N 1
ATOM 3120 C CA . ASP B 1 34 ? 32.188 18.234 -6.84 1 69.56 34 ASP B CA 1
ATOM 3121 C C . ASP B 1 34 ? 33.5 17.812 -6.18 1 69.56 34 ASP B C 1
ATOM 3123 O O . ASP B 1 34 ? 34.5 17.594 -6.859 1 69.56 34 ASP B O 1
ATOM 3127 N N . THR B 1 35 ? 33.469 17.766 -4.988 1 60.09 35 THR B N 1
ATOM 3128 C CA . THR B 1 35 ? 34.719 17.438 -4.305 1 60.09 35 THR B CA 1
ATOM 3129 C C . THR B 1 35 ? 35.125 15.984 -4.582 1 60.09 35 THR B C 1
ATOM 3131 O O . THR B 1 35 ? 36.312 15.656 -4.609 1 60.09 35 THR B O 1
ATOM 3134 N N . ARG B 1 36 ? 34.125 15.266 -4.676 1 53.31 36 ARG B N 1
ATOM 3135 C CA . ARG B 1 36 ? 34.562 13.875 -4.828 1 53.31 36 ARG B CA 1
ATOM 3136 C C . ARG B 1 36 ? 34.781 13.531 -6.293 1 53.31 36 ARG B C 1
ATOM 3138 O O . ARG B 1 36 ? 35.469 12.547 -6.609 1 53.31 36 ARG B O 1
ATOM 3145 N N . GLY B 1 37 ? 34.781 14.43 -7.188 1 48.53 37 GLY B N 1
ATOM 3146 C CA . GLY B 1 37 ? 35.062 14.227 -8.602 1 48.53 37 GLY B CA 1
ATOM 3147 C C . GLY B 1 37 ? 34.125 13.211 -9.25 1 48.53 37 GLY B C 1
ATOM 3148 O O . GLY B 1 37 ? 34.031 13.172 -10.477 1 48.53 37 GLY B O 1
ATOM 3149 N N . LYS B 1 38 ? 34.031 11.938 -8.688 1 47.06 38 LYS B N 1
ATOM 3150 C CA . LYS B 1 38 ? 33.375 10.812 -9.328 1 47.06 38 LYS B CA 1
ATOM 3151 C C . LYS B 1 38 ? 31.906 10.727 -8.898 1 47.06 38 LYS B C 1
ATOM 3153 O O . LYS B 1 38 ? 31.547 11.148 -7.797 1 47.06 38 LYS B O 1
ATOM 3158 N N . THR B 1 39 ? 30.984 10.766 -9.812 1 48.16 39 THR B N 1
ATOM 3159 C CA . THR B 1 39 ? 29.547 10.586 -9.617 1 48.16 39 THR B CA 1
ATOM 3160 C C . THR B 1 39 ? 29.266 9.656 -8.438 1 48.16 39 THR B C 1
ATOM 3162 O O . THR B 1 39 ? 29.641 8.477 -8.469 1 48.16 39 THR B O 1
ATOM 3165 N N . PRO B 1 40 ? 29.141 10.219 -7.277 1 48.62 40 PRO B N 1
ATOM 3166 C CA . PRO B 1 40 ? 29.016 9.359 -6.098 1 48.62 40 PRO B CA 1
ATOM 3167 C C . PRO B 1 40 ? 27.984 8.242 -6.293 1 48.62 40 PRO B C 1
ATOM 3169 O O . PRO B 1 40 ? 26.969 8.445 -6.98 1 48.62 40 PRO B O 1
ATOM 3172 N N . THR B 1 41 ? 28.375 7.035 -6.277 1 48.12 41 THR B N 1
ATOM 3173 C CA . THR B 1 41 ? 27.562 5.828 -6.379 1 48.12 41 THR B CA 1
ATOM 3174 C C . THR B 1 41 ? 26.406 5.871 -5.379 1 48.12 41 THR B C 1
ATOM 3176 O O . THR B 1 41 ? 25.391 5.219 -5.582 1 48.12 41 THR B O 1
ATOM 3179 N N . THR B 1 42 ? 26.672 6.625 -4.227 1 54.03 42 THR B N 1
ATOM 3180 C CA . THR B 1 42 ? 25.625 6.637 -3.203 1 54.03 42 THR B CA 1
ATOM 3181 C C . THR B 1 42 ? 25.094 8.047 -2.99 1 54.03 42 THR B C 1
ATOM 3183 O O . THR B 1 42 ? 25.812 9.031 -3.219 1 54.03 42 THR B O 1
ATOM 3186 N N . THR B 1 43 ? 23.875 8.367 -3.039 1 59.38 43 THR B N 1
ATOM 3187 C CA . THR B 1 43 ? 23.266 9.672 -2.801 1 59.38 43 THR B CA 1
ATOM 318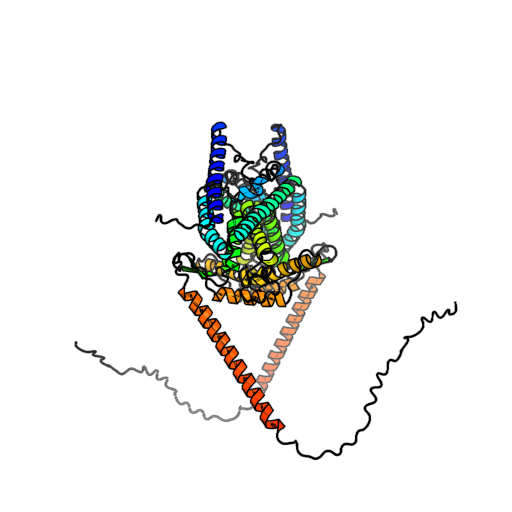8 C C . THR B 1 43 ? 23.859 10.336 -1.566 1 59.38 43 THR B C 1
ATOM 3190 O O . THR B 1 43 ? 23.938 9.727 -0.498 1 59.38 43 THR B O 1
ATOM 3193 N N . PRO B 1 44 ? 24.594 11.445 -1.774 1 70.88 44 PRO B N 1
ATOM 3194 C CA . PRO B 1 44 ? 25.188 12.156 -0.642 1 70.88 44 PRO B CA 1
ATOM 3195 C C . PRO B 1 44 ? 24.188 12.406 0.487 1 70.88 44 PRO B C 1
ATOM 3197 O O . PRO B 1 44 ? 23.031 12.75 0.228 1 70.88 44 PRO B O 1
ATOM 3200 N N . ILE B 1 45 ? 24.609 12.07 1.691 1 79.62 45 ILE B N 1
ATOM 3201 C CA . ILE B 1 45 ? 23.781 12.227 2.887 1 79.62 45 ILE B CA 1
ATOM 3202 C C . ILE B 1 45 ? 24.156 13.531 3.592 1 79.62 45 ILE B C 1
ATOM 3204 O O . ILE B 1 45 ? 25.328 13.836 3.781 1 79.62 45 ILE B O 1
ATOM 3208 N N . VAL B 1 46 ? 23.219 14.406 3.801 1 87.69 46 VAL B N 1
ATOM 3209 C CA . VAL B 1 46 ? 23.375 15.641 4.559 1 87.69 46 VAL B CA 1
ATOM 3210 C C . VAL B 1 46 ? 22.656 15.523 5.898 1 87.69 46 VAL B C 1
ATOM 3212 O O . VAL B 1 46 ? 21.547 16.047 6.051 1 87.69 46 VAL B O 1
ATOM 3215 N N . PRO B 1 47 ? 23.297 15.023 6.918 1 89.12 47 PRO B N 1
ATOM 3216 C CA . PRO B 1 47 ? 22.625 14.648 8.164 1 89.12 47 PRO B CA 1
ATOM 3217 C C . PRO B 1 47 ? 22.219 15.867 9 1 89.12 47 PRO B C 1
ATOM 3219 O O . PRO B 1 47 ? 21.406 15.742 9.914 1 89.12 47 PRO B O 1
ATOM 3222 N N . TYR B 1 48 ? 22.734 17.047 8.727 1 90.94 48 TYR B N 1
ATOM 3223 C CA . TYR B 1 48 ? 22.406 18.203 9.547 1 90.94 48 TYR B CA 1
ATOM 3224 C C . TYR B 1 48 ? 21.156 18.906 9.023 1 90.94 48 TYR B C 1
ATOM 3226 O O . TYR B 1 48 ? 20.594 19.766 9.695 1 90.94 48 TYR B O 1
ATOM 3234 N N . LEU B 1 49 ? 20.672 18.453 7.855 1 92.81 49 LEU B N 1
ATOM 3235 C CA . LEU B 1 49 ? 19.484 19.094 7.297 1 92.81 49 LEU B CA 1
ATOM 3236 C C . LEU B 1 49 ? 18.359 18.078 7.113 1 92.81 49 LEU B C 1
ATOM 3238 O O . LEU B 1 49 ? 17.188 18.453 7.02 1 92.81 49 LEU B O 1
ATOM 3242 N N . THR B 1 50 ? 18.719 16.844 7.016 1 94.06 50 THR B N 1
ATOM 3243 C CA . THR B 1 50 ? 17.734 15.773 6.852 1 94.06 50 THR B CA 1
ATOM 3244 C C . THR B 1 50 ? 17.797 14.797 8.023 1 94.06 50 THR B C 1
ATOM 3246 O O . THR B 1 50 ? 18.797 14.742 8.742 1 94.06 50 THR B O 1
ATOM 3249 N N . VAL B 1 51 ? 16.719 14.125 8.242 1 95.25 51 VAL B N 1
ATOM 3250 C CA . VAL B 1 51 ? 16.688 13.156 9.328 1 95.25 51 VAL B CA 1
ATOM 3251 C C . VAL B 1 51 ? 17.344 11.852 8.867 1 95.25 51 VAL B C 1
ATOM 3253 O O . VAL B 1 51 ? 16.875 11.219 7.914 1 95.25 51 VAL B O 1
ATOM 3256 N N . VAL B 1 52 ? 18.438 11.586 9.391 1 92.75 52 VAL B N 1
ATOM 3257 C CA . VAL B 1 52 ? 19.094 10.289 9.219 1 92.75 52 VAL B CA 1
ATOM 3258 C C . VAL B 1 52 ? 18.938 9.461 10.484 1 92.75 52 VAL B C 1
ATOM 3260 O O . VAL B 1 52 ? 19.5 9.797 11.531 1 92.75 52 VAL B O 1
ATOM 3263 N N . PRO B 1 53 ? 18.172 8.406 10.406 1 92.19 53 PRO B N 1
ATOM 3264 C CA . PRO B 1 53 ? 17.797 7.648 11.602 1 92.19 53 PRO B CA 1
ATOM 3265 C C . PRO B 1 53 ? 18.984 7.301 12.484 1 92.19 53 PRO B C 1
ATOM 3267 O O . PRO B 1 53 ? 18.906 7.422 13.711 1 92.19 53 PRO B O 1
ATOM 3270 N N . SER B 1 54 ? 20.094 6.984 11.992 1 88.69 54 SER B N 1
ATOM 3271 C CA . SER B 1 54 ? 21.25 6.578 12.781 1 88.69 54 SER B CA 1
ATOM 3272 C C . SER B 1 54 ? 21.938 7.781 13.43 1 88.69 54 SER B C 1
ATOM 3274 O O . SER B 1 54 ? 22.656 7.637 14.414 1 88.69 54 SER B O 1
ATOM 3276 N N . GLN B 1 55 ? 21.641 8.992 12.93 1 90.38 55 GLN B N 1
ATOM 3277 C CA . GLN B 1 55 ? 22.375 10.164 13.406 1 90.38 55 GLN B CA 1
ATOM 3278 C C . GLN B 1 55 ? 21.422 11.219 13.969 1 90.38 55 GLN B C 1
ATOM 3280 O O . GLN B 1 55 ? 21.844 12.336 14.289 1 90.38 55 GLN B O 1
ATOM 3285 N N . PHE B 1 56 ? 20.172 10.867 14.039 1 87.62 56 PHE B N 1
ATOM 3286 C CA . PHE B 1 56 ? 19.234 11.922 14.383 1 87.62 56 PHE B CA 1
ATOM 3287 C C . PHE B 1 56 ? 19.422 12.367 15.828 1 87.62 56 PHE B C 1
ATOM 3289 O O . PHE B 1 56 ? 19.078 13.492 16.188 1 87.62 56 PHE B O 1
ATOM 3296 N N . PHE B 1 57 ? 20.062 11.531 16.703 1 90.25 57 PHE B N 1
ATOM 3297 C CA . PHE B 1 57 ? 20.328 11.898 18.078 1 90.25 57 PHE B CA 1
ATOM 3298 C C . PHE B 1 57 ? 21.359 13.023 18.172 1 90.25 57 PHE B C 1
ATOM 3300 O O . PHE B 1 57 ? 21.344 13.812 19.109 1 90.25 57 PHE B O 1
ATOM 3307 N N . PHE B 1 58 ? 22.188 13.148 17.172 1 91.75 58 PHE B N 1
ATOM 3308 C CA . PHE B 1 58 ? 23.203 14.195 17.125 1 91.75 58 PHE B CA 1
ATOM 3309 C C . PHE B 1 58 ? 22.609 15.492 16.594 1 91.75 58 PHE B C 1
ATOM 3311 O O . PHE B 1 58 ? 23.094 16.578 16.922 1 91.75 58 PHE B O 1
ATOM 3318 N N . TYR B 1 59 ? 21.578 15.312 15.766 1 94.56 59 TYR B N 1
ATOM 3319 C CA . TYR B 1 59 ? 20.953 16.484 15.148 1 94.56 59 TYR B CA 1
ATOM 3320 C C . TYR B 1 59 ? 19.453 16.453 15.336 1 94.56 59 TYR B C 1
ATOM 3322 O O . TYR B 1 59 ? 18.688 16.359 14.367 1 94.56 59 TYR B O 1
ATOM 3330 N N . PRO B 1 60 ? 18.938 16.688 16.531 1 94.06 60 PRO B N 1
ATOM 3331 C CA . PRO B 1 60 ? 17.516 16.531 16.828 1 94.06 60 PRO B CA 1
ATOM 3332 C C . PRO B 1 60 ? 16.672 17.625 16.156 1 94.06 60 PRO B C 1
ATOM 3334 O O . PRO B 1 60 ? 15.461 17.422 15.953 1 94.06 60 PRO B O 1
ATOM 3337 N N . TRP B 1 61 ? 17.297 18.781 15.75 1 95.75 61 TRP B N 1
ATOM 3338 C CA . TRP B 1 61 ? 16.531 19.859 15.133 1 95.75 61 TRP B CA 1
ATOM 3339 C C . TRP B 1 61 ? 16.031 19.438 13.758 1 95.75 61 TRP B C 1
ATOM 3341 O O . TRP B 1 61 ? 15.086 20.031 13.227 1 95.75 61 TRP B O 1
ATOM 3351 N N . THR B 1 62 ? 16.625 18.359 13.25 1 96.38 62 THR B N 1
ATOM 3352 C CA . THR B 1 62 ? 16.25 17.906 11.914 1 96.38 62 THR B CA 1
ATOM 3353 C C . THR B 1 62 ? 14.828 17.328 11.93 1 96.38 62 THR B C 1
ATOM 3355 O O . THR B 1 62 ? 14.188 17.234 10.875 1 96.38 62 THR B O 1
ATOM 3358 N N . LEU B 1 63 ? 14.336 16.984 13.094 1 96.88 63 LEU B N 1
ATOM 3359 C CA . LEU B 1 63 ? 12.977 16.484 13.203 1 96.88 63 LEU B CA 1
ATOM 3360 C C . LEU B 1 63 ? 11.961 17.531 12.766 1 96.88 63 LEU B C 1
ATOM 3362 O O . LEU B 1 63 ? 10.898 17.203 12.242 1 96.88 63 LEU B O 1
ATOM 3366 N N . LEU B 1 64 ? 12.336 18.734 12.93 1 96.5 64 LEU B N 1
ATOM 3367 C CA . LEU B 1 64 ? 11.461 19.844 12.547 1 96.5 64 LEU B CA 1
ATOM 3368 C C . LEU B 1 64 ? 11.867 20.406 11.188 1 96.5 64 LEU B C 1
ATOM 3370 O O . LEU B 1 64 ? 11.023 20.562 10.305 1 96.5 64 LEU B O 1
ATOM 3374 N N . THR B 1 65 ? 13.148 20.531 10.906 1 95.88 65 THR B N 1
ATOM 3375 C CA . THR B 1 65 ? 13.633 21.266 9.742 1 95.88 65 THR B CA 1
ATOM 3376 C C . THR B 1 65 ? 13.555 20.406 8.484 1 95.88 65 THR B C 1
ATOM 3378 O O . THR B 1 65 ? 13.414 20.922 7.375 1 95.88 65 THR B O 1
ATOM 3381 N N . ALA B 1 66 ? 13.586 19.109 8.688 1 96.75 66 ALA B N 1
ATOM 3382 C CA . ALA B 1 66 ? 13.625 18.203 7.543 1 96.75 66 ALA B CA 1
ATOM 3383 C C . ALA B 1 66 ? 12.359 18.312 6.703 1 96.75 66 ALA B C 1
ATOM 3385 O O . ALA B 1 66 ? 12.375 18.062 5.496 1 96.75 66 ALA B O 1
ATOM 3386 N N . THR B 1 67 ? 11.281 18.703 7.332 1 97.44 67 THR B N 1
ATOM 3387 C CA . THR B 1 67 ? 10 18.828 6.641 1 97.44 67 THR B CA 1
ATOM 3388 C C . THR B 1 67 ? 10.047 19.969 5.629 1 97.44 67 THR B C 1
ATOM 3390 O O . THR B 1 67 ? 9.258 20 4.68 1 97.44 67 THR B O 1
ATOM 3393 N N . PHE B 1 68 ? 11.047 20.875 5.742 1 97.62 68 PHE B N 1
ATOM 3394 C CA . PHE B 1 68 ? 11.156 22.031 4.879 1 97.62 68 PHE B CA 1
ATOM 3395 C C . PHE B 1 68 ? 12.336 21.891 3.92 1 97.62 68 PHE B C 1
ATOM 3397 O O . PHE B 1 68 ? 12.797 22.875 3.346 1 97.62 68 PHE B O 1
ATOM 3404 N N . VAL B 1 69 ? 12.828 20.703 3.799 1 96.56 69 VAL B N 1
ATOM 3405 C CA . VAL B 1 69 ? 13.945 20.422 2.895 1 96.56 69 VAL B CA 1
ATOM 3406 C C . VAL B 1 69 ? 13.461 19.578 1.727 1 96.56 69 VAL B C 1
ATOM 3408 O O . VAL B 1 69 ? 12.969 18.453 1.926 1 96.56 69 VAL B O 1
ATOM 3411 N N . GLU B 1 70 ? 13.562 20.141 0.53 1 95.06 70 GLU B N 1
ATOM 3412 C CA . GLU B 1 70 ? 13.188 19.422 -0.686 1 95.06 70 GLU B CA 1
ATOM 3413 C C . GLU B 1 70 ? 14.406 19.141 -1.558 1 95.06 70 GLU B C 1
ATOM 3415 O O . GLU B 1 70 ? 15.352 19.938 -1.582 1 95.06 70 GLU B O 1
ATOM 3420 N N . GLN B 1 71 ? 14.344 18.047 -2.195 1 87.75 71 GLN B N 1
ATOM 3421 C CA . GLN B 1 71 ? 15.5 17.578 -2.955 1 87.75 71 GLN B CA 1
ATOM 3422 C C . GLN B 1 71 ? 15.445 18.078 -4.398 1 87.75 71 GLN B C 1
ATOM 3424 O O . GLN B 1 71 ? 16.469 18.094 -5.086 1 87.75 71 GLN B O 1
ATOM 3429 N N . ASN B 1 72 ? 14.305 18.375 -4.887 1 87.12 72 ASN B N 1
ATOM 3430 C CA . ASN B 1 72 ? 14.156 18.812 -6.27 1 87.12 72 ASN B CA 1
ATOM 3431 C C . ASN B 1 72 ? 13.273 20.047 -6.367 1 87.12 72 ASN B C 1
ATOM 3433 O O . ASN B 1 72 ? 12.547 20.375 -5.426 1 87.12 72 ASN B O 1
ATOM 3437 N N . ILE B 1 73 ? 13.398 20.719 -7.516 1 91.38 73 ILE B N 1
ATOM 3438 C CA . ILE B 1 73 ? 12.734 22.016 -7.711 1 91.38 73 ILE B CA 1
ATOM 3439 C C . ILE B 1 73 ? 11.219 21.797 -7.824 1 91.38 73 ILE B C 1
ATOM 3441 O O . ILE B 1 73 ? 10.438 22.641 -7.383 1 91.38 73 ILE B O 1
ATOM 3445 N N . PHE B 1 74 ? 10.82 20.656 -8.375 1 90.56 74 PHE B N 1
ATOM 3446 C CA . PHE B 1 74 ? 9.398 20.391 -8.547 1 90.56 74 PHE B CA 1
ATOM 3447 C C . PHE B 1 74 ? 8.719 20.219 -7.195 1 90.56 74 PHE B C 1
ATOM 3449 O O . PHE B 1 74 ? 7.621 20.75 -6.973 1 90.56 74 PHE B O 1
ATOM 3456 N N . THR B 1 75 ? 9.383 19.531 -6.328 1 92.94 75 THR B N 1
ATOM 3457 C CA . THR B 1 75 ? 8.797 19.328 -5.012 1 92.94 75 THR B CA 1
ATOM 3458 C C . THR B 1 75 ? 8.828 20.609 -4.188 1 92.94 75 THR B C 1
ATOM 3460 O O . THR B 1 75 ? 7.953 20.844 -3.355 1 92.94 75 THR B O 1
ATOM 3463 N N . VAL B 1 76 ? 9.797 21.453 -4.426 1 95.56 76 VAL B N 1
ATOM 3464 C CA . VAL B 1 76 ? 9.844 22.75 -3.76 1 95.56 76 VAL B CA 1
ATOM 3465 C C . VAL B 1 76 ? 8.633 23.578 -4.18 1 95.56 76 VAL B C 1
ATOM 3467 O O . VAL B 1 76 ? 7.949 24.172 -3.332 1 95.56 76 VAL B O 1
ATOM 3470 N N . LEU B 1 77 ? 8.398 23.531 -5.461 1 95.62 77 LEU B N 1
ATOM 3471 C CA . LEU B 1 77 ? 7.293 24.328 -5.984 1 95.62 77 LEU B CA 1
ATOM 3472 C C . LEU B 1 77 ? 5.957 23.812 -5.461 1 95.62 77 LEU B C 1
ATOM 3474 O O . LEU B 1 77 ? 5.082 24.594 -5.102 1 95.62 77 LEU B O 1
ATOM 3478 N N . LEU B 1 78 ? 5.871 22.531 -5.383 1 94.56 78 LEU B N 1
ATOM 3479 C CA . LEU B 1 78 ? 4.629 21.938 -4.902 1 94.56 78 LEU B CA 1
ATOM 3480 C C . LEU B 1 78 ? 4.41 22.25 -3.426 1 94.56 78 LEU B C 1
ATOM 3482 O O . LEU B 1 78 ? 3.307 22.625 -3.023 1 94.56 78 LEU B O 1
ATOM 3486 N N . ASN B 1 79 ? 5.426 22.125 -2.672 1 96.75 79 ASN B N 1
ATOM 3487 C CA . ASN B 1 79 ? 5.316 22.406 -1.245 1 96.75 79 ASN B CA 1
ATOM 3488 C C . ASN B 1 79 ? 5.113 23.906 -0.985 1 96.75 79 ASN B C 1
ATOM 3490 O O . ASN B 1 79 ? 4.391 24.281 -0.065 1 96.75 79 ASN B O 1
ATOM 3494 N N . ALA B 1 80 ? 5.738 24.688 -1.806 1 97 80 ALA B N 1
ATOM 3495 C CA . ALA B 1 80 ? 5.555 26.141 -1.685 1 97 80 ALA B CA 1
ATOM 3496 C C . ALA B 1 80 ? 4.113 26.531 -1.986 1 97 80 ALA B C 1
ATOM 3498 O O . ALA B 1 80 ? 3.525 27.359 -1.278 1 97 80 ALA B O 1
ATOM 3499 N N . ALA B 1 81 ? 3.588 25.922 -2.977 1 95.5 81 ALA B N 1
ATOM 3500 C CA . ALA B 1 81 ? 2.197 26.188 -3.33 1 95.5 81 ALA B CA 1
ATOM 3501 C C . ALA B 1 81 ? 1.252 25.75 -2.217 1 95.5 81 ALA B C 1
ATOM 3503 O O . ALA B 1 81 ? 0.302 26.453 -1.879 1 95.5 81 ALA B O 1
ATOM 3504 N N . THR B 1 82 ? 1.533 24.625 -1.667 1 95.75 82 THR B N 1
ATOM 3505 C CA . THR B 1 82 ? 0.715 24.094 -0.58 1 95.75 82 THR B CA 1
ATOM 3506 C C . THR B 1 82 ? 0.771 25.016 0.634 1 95.75 82 THR B C 1
ATOM 3508 O O . THR B 1 82 ? -0.264 25.344 1.216 1 95.75 82 THR B O 1
ATOM 3511 N N . LEU B 1 83 ? 1.927 25.438 0.962 1 96.69 83 LEU B N 1
ATOM 3512 C CA . LEU B 1 83 ? 2.104 26.328 2.113 1 96.69 83 LEU B CA 1
ATOM 3513 C C . LEU B 1 83 ? 1.499 27.703 1.845 1 96.69 83 LEU B C 1
ATOM 3515 O O . LEU B 1 83 ? 0.9 28.297 2.736 1 96.69 83 LEU B O 1
ATOM 3519 N N . PHE B 1 84 ? 1.694 28.125 0.645 1 95.5 84 PHE B N 1
ATOM 3520 C CA . PHE B 1 84 ? 1.2 29.453 0.315 1 95.5 84 PHE B CA 1
ATOM 3521 C C . PHE B 1 84 ? -0.322 29.484 0.369 1 95.5 84 PHE B C 1
ATOM 3523 O O . PHE B 1 84 ? -0.9 30.312 1.094 1 95.5 84 PHE B O 1
ATOM 3530 N N . TYR B 1 85 ? -0.987 28.578 -0.361 1 92 85 TYR B N 1
ATOM 3531 C CA . TYR B 1 85 ? -2.443 28.594 -0.428 1 92 85 TYR B CA 1
ATOM 3532 C C . TYR B 1 85 ? -3.055 27.969 0.816 1 92 85 TYR B C 1
ATOM 3534 O O . TYR B 1 85 ? -3.951 28.547 1.437 1 92 85 TYR B O 1
ATOM 3542 N N . GLY B 1 86 ? -2.582 26.859 1.191 1 93.75 86 GLY B N 1
ATOM 3543 C CA . GLY B 1 86 ? -3.127 26.156 2.346 1 93.75 86 GLY B CA 1
ATOM 3544 C C . GLY B 1 86 ? -2.758 26.812 3.664 1 93.75 86 GLY B C 1
ATOM 3545 O O . GLY B 1 86 ? -3.594 26.922 4.566 1 93.75 86 GLY B O 1
ATOM 3546 N N . GLY B 1 87 ? -1.523 27.188 3.766 1 95.44 87 GLY B N 1
ATOM 3547 C CA . GLY B 1 87 ? -1.081 27.828 4.992 1 95.44 87 GLY B CA 1
ATOM 3548 C C . GLY B 1 87 ? -1.785 29.156 5.258 1 95.44 87 GLY B C 1
ATOM 3549 O O . GLY B 1 87 ? -2.191 29.422 6.391 1 95.44 87 GLY B O 1
ATOM 3550 N N . LYS B 1 88 ? -1.914 29.906 4.203 1 94.06 88 LYS B N 1
ATOM 3551 C CA . LYS B 1 88 ? -2.619 31.172 4.332 1 94.06 88 LYS B CA 1
ATOM 3552 C C . LYS B 1 88 ? -4.051 30.953 4.812 1 94.06 88 LYS B C 1
ATOM 3554 O O . LYS B 1 88 ? -4.508 31.641 5.738 1 94.06 88 LYS B O 1
ATOM 3559 N N . TYR B 1 89 ? -4.723 30.016 4.285 1 90.62 89 TYR B N 1
ATOM 3560 C CA . TYR B 1 89 ? -6.109 29.703 4.629 1 90.62 89 TYR B CA 1
ATOM 3561 C C . TYR B 1 89 ? -6.219 29.219 6.066 1 90.62 89 TYR B C 1
ATOM 3563 O O . TYR B 1 89 ? -7.047 29.703 6.836 1 90.62 89 TYR B O 1
ATOM 3571 N N . LEU B 1 90 ? -5.422 28.328 6.445 1 94.06 90 LEU B N 1
ATOM 3572 C CA . LEU B 1 90 ? -5.496 27.703 7.766 1 94.06 90 LEU B CA 1
ATOM 3573 C C . LEU B 1 90 ? -5.094 28.703 8.852 1 94.06 90 LEU B C 1
ATOM 3575 O O . LEU B 1 90 ? -5.691 28.719 9.93 1 94.06 90 LEU B O 1
ATOM 3579 N N . GLU B 1 91 ? -4.094 29.484 8.539 1 95.06 91 GLU B N 1
ATOM 3580 C CA . GLU B 1 91 ? -3.662 30.484 9.523 1 95.06 91 GLU B CA 1
ATOM 3581 C C . GLU B 1 91 ? -4.734 31.547 9.742 1 95.06 91 GLU B C 1
ATOM 3583 O O . GLU B 1 91 ? -4.934 32 10.859 1 95.06 91 GLU B O 1
ATOM 3588 N N . ARG B 1 92 ? -5.391 31.906 8.727 1 90.94 92 ARG B N 1
ATOM 3589 C CA . ARG B 1 92 ? -6.48 32.875 8.852 1 90.94 92 ARG B CA 1
ATOM 3590 C C . ARG B 1 92 ? -7.652 32.281 9.617 1 90.94 92 ARG B C 1
ATOM 3592 O O . ARG B 1 92 ? -8.32 32.969 10.383 1 90.94 92 ARG B O 1
ATOM 3599 N N . ALA B 1 93 ? -7.816 31.047 9.477 1 87.25 93 ALA B N 1
ATOM 3600 C CA . ALA B 1 93 ? -8.938 30.375 10.125 1 87.25 93 ALA B CA 1
ATOM 3601 C C . ALA B 1 93 ? -8.641 30.109 11.602 1 87.25 93 ALA B C 1
ATOM 3603 O O . ALA B 1 93 ? -9.523 30.219 12.453 1 87.25 93 ALA B O 1
ATOM 3604 N N . TRP B 1 94 ? -7.445 29.734 11.891 1 90.94 94 TRP B N 1
ATOM 3605 C CA . TRP B 1 94 ? -7.129 29.266 13.227 1 90.94 94 TRP B CA 1
ATOM 3606 C C . TRP B 1 94 ? -6.379 30.328 14.023 1 90.94 94 TRP B C 1
ATOM 3608 O O . TRP B 1 94 ? -6.324 30.266 15.258 1 90.94 94 TRP B O 1
ATOM 3618 N N . GLY B 1 95 ? -5.691 31.266 13.336 1 91.19 95 GLY B N 1
ATOM 3619 C CA . GLY B 1 95 ? -4.738 32.156 13.984 1 91.19 95 GLY B CA 1
ATOM 3620 C C . GLY B 1 95 ? -3.309 31.656 13.898 1 91.19 95 GLY B C 1
ATOM 3621 O O . GLY B 1 95 ? -3.07 30.469 13.656 1 91.19 95 GLY B O 1
ATOM 3622 N N . SER B 1 96 ? -2.33 32.469 14.148 1 94.44 96 SER B N 1
ATOM 3623 C CA . SER B 1 96 ? -0.915 32.156 13.945 1 94.44 96 SER B CA 1
ATOM 3624 C C . SER B 1 96 ? -0.4 31.188 14.992 1 94.44 96 SER B C 1
ATOM 3626 O O . SER B 1 96 ? 0.392 30.297 14.672 1 94.44 96 SER B O 1
ATOM 3628 N N . ARG B 1 97 ? -0.866 31.297 16.188 1 94.81 97 ARG B N 1
ATOM 3629 C CA . ARG B 1 97 ? -0.363 30.453 17.266 1 94.81 97 ARG B CA 1
ATOM 3630 C C . ARG B 1 97 ? -0.801 29 17.062 1 94.81 97 ARG B C 1
ATOM 3632 O O . ARG B 1 97 ? 0.021 28.078 17.125 1 94.81 97 ARG B O 1
ATOM 3639 N N . GLU B 1 98 ? -2.092 28.812 16.797 1 94.69 98 GLU B N 1
ATOM 3640 C CA . GLU B 1 98 ? -2.613 27.469 16.609 1 94.69 98 GLU B CA 1
ATOM 3641 C C . GLU B 1 98 ? -2.051 26.828 15.344 1 94.69 98 GLU B C 1
ATOM 3643 O O . GLU B 1 98 ? -1.793 25.625 15.305 1 94.69 98 GLU B O 1
ATOM 3648 N N . PHE B 1 99 ? -1.905 27.656 14.383 1 96.38 99 PHE B N 1
ATOM 3649 C CA . PHE B 1 99 ? -1.334 27.172 13.133 1 96.38 99 PHE B CA 1
ATOM 3650 C C . PHE B 1 99 ? 0.107 26.719 13.336 1 96.38 99 PHE B C 1
ATOM 3652 O O . PHE B 1 99 ? 0.506 25.656 12.836 1 96.38 99 PHE B O 1
ATOM 3659 N N . ALA B 1 100 ? 0.885 27.469 14.078 1 96.75 100 ALA B N 1
ATOM 3660 C CA . ALA B 1 100 ? 2.277 27.125 14.359 1 96.75 100 ALA B CA 1
ATOM 3661 C C . ALA B 1 100 ? 2.369 25.812 15.133 1 96.75 100 ALA B C 1
ATOM 3663 O O . ALA B 1 100 ? 3.232 24.984 14.852 1 96.75 100 ALA B O 1
ATOM 3664 N N . LYS B 1 101 ? 1.508 25.656 16.094 1 96.94 101 LYS B N 1
ATOM 3665 C CA . LYS B 1 101 ? 1.472 24.406 16.844 1 96.94 101 LYS B CA 1
ATOM 3666 C C . LYS B 1 101 ? 1.18 23.219 15.922 1 96.94 101 LYS B C 1
ATOM 3668 O O . LYS B 1 101 ? 1.805 22.156 16.047 1 96.94 101 LYS B O 1
ATOM 3673 N N . PHE B 1 102 ? 0.22 23.484 15.102 1 97.81 102 PHE B N 1
ATOM 3674 C CA . PHE B 1 102 ? -0.171 22.453 14.141 1 97.81 102 PHE B CA 1
ATOM 3675 C C . PHE B 1 102 ? 1.007 22.062 13.258 1 97.81 102 PHE B C 1
ATOM 3677 O O . PHE B 1 102 ? 1.271 20.875 13.055 1 97.81 102 PHE B O 1
ATOM 3684 N N . ILE B 1 103 ? 1.783 22.984 12.781 1 98.19 103 ILE B N 1
ATOM 3685 C CA . ILE B 1 103 ? 2.926 22.75 11.906 1 98.19 103 ILE B CA 1
ATOM 3686 C C . ILE B 1 103 ? 3.994 21.953 12.656 1 98.19 103 ILE B C 1
ATOM 3688 O O . ILE B 1 103 ? 4.578 21.016 12.109 1 98.19 103 ILE B O 1
ATOM 3692 N N . VAL B 1 104 ? 4.219 22.312 13.875 1 98 104 VAL B N 1
ATOM 3693 C CA . VAL B 1 104 ? 5.23 21.641 14.672 1 98 104 VAL B CA 1
ATOM 3694 C C . VAL B 1 104 ? 4.836 20.172 14.867 1 98 104 VAL B C 1
ATOM 3696 O O . VAL B 1 104 ? 5.668 19.281 14.719 1 98 104 VAL B O 1
ATOM 3699 N N . ILE B 1 105 ? 3.611 19.922 15.117 1 98.12 105 ILE B N 1
ATOM 3700 C CA . ILE B 1 105 ? 3.111 18.578 15.383 1 98.12 105 ILE B CA 1
ATOM 3701 C C . ILE B 1 105 ? 3.227 17.719 14.125 1 98.12 105 ILE B C 1
ATOM 3703 O O . ILE B 1 105 ? 3.705 16.578 14.188 1 98.12 105 ILE B O 1
ATOM 3707 N N . ILE B 1 106 ? 2.865 18.266 12.992 1 98.19 106 ILE B N 1
ATOM 3708 C CA . ILE B 1 106 ? 2.799 17.469 11.773 1 98.19 106 ILE B CA 1
ATOM 3709 C C . ILE B 1 106 ? 4.191 17.328 11.172 1 98.19 106 ILE B C 1
ATOM 3711 O O . ILE B 1 106 ? 4.41 16.516 10.266 1 98.19 106 ILE B O 1
ATOM 3715 N N . ALA B 1 107 ? 5.117 18.141 11.664 1 97.94 107 ALA B N 1
ATOM 3716 C CA . ALA B 1 107 ? 6.504 18 11.227 1 97.94 107 ALA B CA 1
ATOM 3717 C C . ALA B 1 107 ? 7.262 17 12.102 1 97.94 107 ALA B C 1
ATOM 3719 O O . ALA B 1 107 ? 7.871 16.062 11.586 1 97.94 107 ALA B O 1
ATOM 3720 N N . VAL B 1 108 ? 7.117 17.094 13.391 1 98.06 108 VAL B N 1
ATOM 3721 C CA . VAL B 1 108 ? 7.965 16.375 14.336 1 98.06 108 VAL B CA 1
ATOM 3722 C C . VAL B 1 108 ? 7.477 14.945 14.492 1 98.06 108 VAL B C 1
ATOM 3724 O O . VAL B 1 108 ? 8.266 14 14.398 1 98.06 108 VAL B O 1
ATOM 3727 N N . ILE B 1 109 ? 6.219 14.734 14.625 1 98.06 109 ILE B N 1
ATOM 3728 C CA . ILE B 1 109 ? 5.695 13.422 14.977 1 98.06 109 ILE B CA 1
ATOM 3729 C C . ILE B 1 109 ? 5.938 12.445 13.82 1 98.06 109 ILE B C 1
ATOM 3731 O O . ILE B 1 109 ? 6.504 11.375 14.016 1 98.06 109 ILE B O 1
ATOM 3735 N N . PRO B 1 110 ? 5.57 12.805 12.594 1 98.31 110 PRO B N 1
ATOM 3736 C CA . PRO B 1 110 ? 5.812 11.859 11.5 1 98.31 110 PRO B CA 1
ATOM 3737 C C . PRO B 1 110 ? 7.297 11.562 11.297 1 98.31 110 PRO B C 1
ATOM 3739 O O . PRO B 1 110 ? 7.68 10.398 11.117 1 98.31 110 PRO B O 1
ATOM 3742 N N . ASN B 1 111 ? 8.148 12.602 11.375 1 97.94 111 ASN B N 1
ATOM 3743 C CA . ASN B 1 111 ? 9.586 12.398 11.203 1 97.94 111 ASN B CA 1
ATOM 3744 C C . ASN B 1 111 ? 10.164 11.508 12.297 1 97.94 111 ASN B C 1
ATOM 3746 O O . ASN B 1 111 ? 11.016 10.656 12.023 1 97.94 111 ASN B O 1
ATOM 3750 N N . LEU B 1 112 ? 9.703 11.688 13.461 1 97.44 112 LEU B N 1
ATOM 3751 C CA . LEU B 1 112 ? 10.18 10.883 14.578 1 97.44 112 LEU B CA 1
ATOM 3752 C C . LEU B 1 112 ? 9.789 9.422 14.406 1 97.44 112 LEU B C 1
ATOM 3754 O O . LEU B 1 112 ? 10.617 8.531 14.57 1 97.44 112 LEU B O 1
ATOM 3758 N N . VAL B 1 113 ? 8.578 9.203 14.086 1 97.06 113 VAL B N 1
ATOM 3759 C CA . VAL B 1 113 ? 8.078 7.836 13.953 1 97.06 113 VAL B CA 1
ATOM 3760 C C . VAL B 1 113 ? 8.781 7.137 12.797 1 97.06 113 VAL B C 1
ATOM 3762 O O . VAL B 1 113 ? 9.203 5.984 12.922 1 97.06 113 VAL B O 1
ATOM 3765 N N . VAL B 1 114 ? 8.922 7.785 11.672 1 95.88 114 VAL B N 1
ATOM 3766 C CA . VAL B 1 114 ? 9.586 7.184 10.523 1 95.88 114 VAL B CA 1
ATOM 3767 C C . VAL B 1 114 ? 11.039 6.871 10.875 1 95.88 114 VAL B C 1
ATOM 3769 O O . VAL B 1 114 ? 11.562 5.816 10.5 1 95.88 114 VAL B O 1
ATOM 3772 N N . ALA B 1 115 ? 11.688 7.793 11.578 1 94.5 115 ALA B N 1
ATOM 3773 C CA . ALA B 1 115 ? 13.07 7.57 12 1 94.5 115 ALA B CA 1
ATOM 3774 C C . ALA B 1 115 ? 13.172 6.336 12.891 1 94.5 115 ALA B C 1
ATOM 3776 O O . ALA B 1 115 ? 14.078 5.512 12.719 1 94.5 115 ALA B O 1
ATOM 3777 N N . LEU B 1 116 ? 12.281 6.188 13.773 1 93.94 116 LEU B N 1
ATOM 3778 C CA . LEU B 1 116 ? 12.297 5.051 14.688 1 93.94 116 LEU B CA 1
ATOM 3779 C C . LEU B 1 116 ? 12.031 3.748 13.938 1 93.94 116 LEU B C 1
ATOM 3781 O O . LEU B 1 116 ? 12.641 2.721 14.242 1 93.94 116 LEU B O 1
ATOM 3785 N N . VAL B 1 117 ? 11.109 3.834 13.016 1 92.5 117 VAL B N 1
ATOM 3786 C CA . VAL B 1 117 ? 10.805 2.65 12.219 1 92.5 117 VAL B CA 1
ATOM 3787 C C . VAL B 1 117 ? 12.039 2.211 11.438 1 92.5 117 VAL B C 1
ATOM 3789 O O . VAL B 1 117 ? 12.383 1.026 11.422 1 92.5 117 VAL B O 1
ATOM 3792 N N . HIS B 1 118 ? 12.742 3.098 10.812 1 91.25 118 HIS B N 1
ATOM 3793 C CA . HIS B 1 118 ? 13.93 2.758 10.031 1 91.25 118 HIS B CA 1
ATOM 3794 C C . HIS B 1 118 ? 15.07 2.309 10.938 1 91.25 118 HIS B C 1
ATOM 3796 O O . HIS B 1 118 ? 15.883 1.466 10.547 1 91.25 118 HIS B O 1
ATOM 3802 N N . LEU B 1 119 ? 15.133 2.859 12.133 1 90 119 LEU B N 1
ATOM 3803 C CA . LEU B 1 119 ? 16.141 2.422 13.102 1 90 119 LEU B CA 1
ATOM 3804 C C . LEU B 1 119 ? 15.867 0.988 13.547 1 90 119 LEU B C 1
ATOM 3806 O O . LEU B 1 119 ? 16.797 0.188 13.664 1 90 119 LEU B O 1
ATOM 3810 N N . LEU B 1 120 ? 14.625 0.708 13.773 1 88.31 120 LEU B N 1
ATOM 3811 C CA . LEU B 1 120 ? 14.242 -0.641 14.172 1 88.31 120 LEU B CA 1
ATOM 3812 C C . LEU B 1 120 ? 14.508 -1.637 13.047 1 88.31 120 LEU B C 1
ATOM 3814 O O . LEU B 1 120 ? 14.969 -2.754 13.297 1 88.31 120 LEU B O 1
ATOM 3818 N N . CYS B 1 121 ? 14.203 -1.194 11.859 1 84.81 121 CYS B N 1
ATOM 3819 C CA . CYS B 1 121 ? 14.461 -2.051 10.711 1 84.81 121 CYS B CA 1
ATOM 3820 C C . CYS B 1 121 ? 15.953 -2.322 10.555 1 84.81 121 CYS B C 1
ATOM 3822 O O . CYS B 1 121 ? 16.359 -3.438 10.219 1 84.81 121 CYS B O 1
ATOM 3824 N N . ALA B 1 122 ? 16.766 -1.331 10.781 1 81.88 122 ALA B N 1
ATOM 3825 C CA . ALA B 1 122 ? 18.219 -1.494 10.734 1 81.88 122 ALA B CA 1
ATOM 3826 C C . ALA B 1 122 ? 18.703 -2.436 11.836 1 81.88 122 ALA B C 1
ATOM 3828 O O . ALA B 1 122 ? 19.594 -3.252 11.617 1 81.88 122 ALA B O 1
ATOM 3829 N N . ALA B 1 123 ? 18.078 -2.418 12.914 1 81.88 123 ALA B N 1
ATOM 3830 C CA . ALA B 1 123 ? 18.484 -3.221 14.062 1 81.88 123 ALA B CA 1
ATOM 3831 C C . ALA B 1 123 ? 18.156 -4.695 13.844 1 81.88 123 ALA B C 1
ATOM 3833 O O . ALA B 1 123 ? 18.906 -5.574 14.281 1 81.88 123 ALA B O 1
ATOM 3834 N N . ILE B 1 124 ? 17.094 -4.938 13.117 1 76.62 124 ILE B N 1
ATOM 3835 C CA . ILE B 1 124 ? 16.672 -6.32 12.914 1 76.62 124 ILE B CA 1
ATOM 3836 C C . ILE B 1 124 ? 17.328 -6.887 11.664 1 76.62 124 ILE B C 1
ATOM 3838 O O . ILE B 1 124 ? 17.188 -8.07 11.359 1 76.62 124 ILE B O 1
ATOM 3842 N N . GLY B 1 125 ? 18.156 -6.117 11.031 1 65.94 125 GLY B N 1
ATOM 3843 C CA . GLY B 1 125 ? 18.922 -6.602 9.891 1 65.94 125 GLY B CA 1
ATOM 3844 C C . GLY B 1 125 ? 18.109 -6.648 8.609 1 65.94 125 GLY B C 1
ATOM 3845 O O . GLY B 1 125 ? 18.453 -7.375 7.676 1 65.94 125 GLY B O 1
ATOM 3846 N N . ALA B 1 126 ? 17.031 -6.047 8.57 1 58.34 126 ALA B N 1
ATOM 3847 C CA . ALA B 1 126 ? 16.188 -6.098 7.371 1 58.34 126 ALA B CA 1
ATOM 3848 C C . ALA B 1 126 ? 16.875 -5.406 6.195 1 58.34 126 ALA B C 1
ATOM 3850 O O . ALA B 1 126 ? 16.766 -5.859 5.051 1 58.34 126 ALA B O 1
ATOM 3851 N N . SER B 1 127 ? 17.484 -4.309 6.43 1 61.78 127 SER B N 1
ATOM 3852 C CA . SER B 1 127 ? 18.234 -3.578 5.406 1 61.78 127 SER B CA 1
ATOM 3853 C C . SER B 1 127 ? 19.391 -2.793 6.016 1 61.78 127 SER B C 1
ATOM 3855 O O . SER B 1 127 ? 19.203 -2.053 6.984 1 61.78 127 SER B O 1
ATOM 3857 N N . SER B 1 128 ? 20.516 -3.123 5.695 1 60.59 128 SER B N 1
ATOM 3858 C CA . SER B 1 128 ? 21.672 -2.428 6.23 1 60.59 128 SER B CA 1
ATOM 3859 C C . SER B 1 128 ? 21.656 -0.948 5.867 1 60.59 128 SER B C 1
ATOM 3861 O O . SER B 1 128 ? 22.25 -0.122 6.562 1 60.59 128 SER B O 1
ATOM 3863 N N . VAL B 1 129 ? 20.812 -0.69 4.93 1 68.56 129 VAL B N 1
ATOM 3864 C CA . VAL B 1 129 ? 20.844 0.677 4.422 1 68.56 129 VAL B CA 1
ATOM 3865 C C . VAL B 1 129 ? 19.688 1.482 5.012 1 68.56 129 VAL B C 1
ATOM 3867 O O . VAL B 1 129 ? 19.656 2.709 4.883 1 68.56 129 VAL B O 1
ATOM 3870 N N . SER B 1 130 ? 18.938 0.796 5.906 1 76.62 130 SER B N 1
ATOM 3871 C CA . SER B 1 130 ? 17.766 1.471 6.43 1 76.62 130 SER B CA 1
ATOM 3872 C C . SER B 1 130 ? 18.141 2.576 7.41 1 76.62 130 SER B C 1
ATOM 3874 O O . SER B 1 130 ? 17.469 3.605 7.484 1 76.62 130 SER B O 1
ATOM 3876 N N . GLY B 1 131 ? 19.25 2.441 8.031 1 79.19 131 GLY B N 1
ATOM 3877 C CA . GLY B 1 131 ? 19.688 3.43 9.008 1 79.19 131 GLY B CA 1
ATOM 3878 C C . GLY B 1 131 ? 20.234 4.691 8.367 1 79.19 131 GLY B C 1
ATOM 3879 O O . GLY B 1 131 ? 20.344 5.73 9.023 1 79.19 131 GLY B O 1
ATOM 3880 N N . LEU B 1 132 ? 20.531 4.625 7.094 1 81.25 132 LEU B N 1
ATOM 3881 C CA . LEU B 1 132 ? 21.156 5.758 6.418 1 81.25 132 LEU B CA 1
ATOM 3882 C C . LEU B 1 132 ? 20.172 6.418 5.453 1 81.25 132 LEU B C 1
ATOM 3884 O O . LEU B 1 132 ? 20.547 7.316 4.695 1 81.25 132 LEU B O 1
ATOM 3888 N N . THR B 1 133 ? 18.984 5.984 5.566 1 85.69 133 THR B N 1
ATOM 3889 C CA . THR B 1 133 ? 17.969 6.586 4.719 1 85.69 133 THR B CA 1
ATOM 3890 C C . THR B 1 133 ? 17.719 8.039 5.105 1 85.69 133 THR B C 1
ATOM 3892 O O . THR B 1 133 ? 17.703 8.375 6.293 1 85.69 133 THR B O 1
ATOM 3895 N N . GLN B 1 134 ? 17.641 8.898 4.141 1 89.81 134 GLN B N 1
ATOM 3896 C CA . GLN B 1 134 ? 17.406 10.312 4.398 1 89.81 134 GLN B CA 1
ATOM 3897 C C . GLN B 1 134 ? 15.914 10.641 4.352 1 89.81 134 GLN B C 1
ATOM 3899 O O . GLN B 1 134 ? 15.242 10.359 3.355 1 89.81 134 GLN B O 1
ATOM 3904 N N . ILE B 1 135 ? 15.461 11.156 5.434 1 94.31 135 ILE B N 1
ATOM 3905 C CA . ILE B 1 135 ? 14.055 11.516 5.551 1 94.31 135 ILE B CA 1
ATOM 3906 C C . ILE B 1 135 ? 13.898 13.031 5.449 1 94.31 135 ILE B C 1
ATOM 3908 O O . ILE B 1 135 ? 14.453 13.773 6.266 1 94.31 135 ILE B O 1
ATOM 3912 N N . CYS B 1 136 ? 13.227 13.484 4.426 1 94 136 CYS B N 1
ATOM 3913 C CA . CYS B 1 136 ? 12.953 14.906 4.246 1 94 136 CYS B CA 1
ATOM 3914 C C . CYS B 1 136 ? 11.773 15.125 3.311 1 94 136 CYS B C 1
ATOM 3916 O O . CYS B 1 136 ? 11.258 14.172 2.721 1 94 136 CYS B O 1
ATOM 3918 N N . GLY B 1 137 ? 11.25 16.312 3.281 1 94.56 137 GLY B N 1
ATOM 3919 C CA . GLY B 1 137 ? 10.172 16.672 2.373 1 94.56 137 GLY B CA 1
ATOM 3920 C C . GLY B 1 137 ? 8.906 17.094 3.088 1 94.56 137 GLY B C 1
ATOM 3921 O O . GLY B 1 137 ? 8.695 16.75 4.254 1 94.56 137 GLY B O 1
ATOM 3922 N N . GLY B 1 138 ? 8.094 17.703 2.355 1 96.44 138 GLY B N 1
ATOM 3923 C CA . GLY B 1 138 ? 6.887 18.281 2.932 1 96.44 138 GLY B CA 1
ATOM 3924 C C . GLY B 1 138 ? 5.645 17.453 2.678 1 96.44 138 GLY B C 1
ATOM 3925 O O . GLY B 1 138 ? 4.531 17.984 2.631 1 96.44 138 GLY B O 1
ATOM 3926 N N . ILE B 1 139 ? 5.805 16.156 2.473 1 97.56 139 ILE B N 1
ATOM 3927 C CA . ILE B 1 139 ? 4.66 15.305 2.195 1 97.56 139 ILE B CA 1
ATOM 3928 C C . ILE B 1 139 ? 3.729 15.273 3.404 1 97.56 139 ILE B C 1
ATOM 3930 O O . ILE B 1 139 ? 2.506 15.234 3.254 1 97.56 139 ILE B O 1
ATOM 3934 N N . SER B 1 140 ? 4.336 15.289 4.574 1 98 140 SER B N 1
ATOM 3935 C CA . SER B 1 140 ? 3.539 15.32 5.797 1 98 140 SER B CA 1
ATOM 3936 C C . SER B 1 140 ? 2.672 16.578 5.863 1 98 140 SER B C 1
ATOM 3938 O O . SER B 1 140 ? 1.513 16.516 6.281 1 98 140 SER B O 1
ATOM 3940 N N . ILE B 1 141 ? 3.193 17.688 5.441 1 98.06 141 ILE B N 1
ATOM 3941 C CA . ILE B 1 141 ? 2.445 18.938 5.414 1 98.06 141 ILE B CA 1
ATOM 3942 C C . ILE B 1 141 ? 1.281 18.828 4.434 1 98.06 141 ILE B C 1
ATOM 3944 O O . ILE B 1 141 ? 0.151 19.188 4.758 1 98.06 141 ILE B O 1
ATOM 3948 N N . GLN B 1 142 ? 1.559 18.266 3.314 1 97.5 142 GLN B N 1
ATOM 3949 C CA . GLN B 1 142 ? 0.545 18.141 2.271 1 97.5 142 GLN B CA 1
ATOM 3950 C C . GLN B 1 142 ? -0.61 17.25 2.732 1 97.5 142 GLN B C 1
ATOM 3952 O O . GLN B 1 142 ? -1.777 17.625 2.596 1 97.5 142 GLN B O 1
ATOM 3957 N N . SER B 1 143 ? -0.237 16.156 3.262 1 97.75 143 SER B N 1
ATOM 3958 C CA . SER B 1 143 ? -1.281 15.242 3.734 1 97.75 143 SER B CA 1
ATOM 3959 C C . SER B 1 143 ? -2.068 15.867 4.887 1 97.75 143 SER B C 1
ATOM 3961 O O . SER B 1 143 ? -3.293 15.742 4.941 1 97.75 143 SER B O 1
ATOM 3963 N N . SER B 1 144 ? -1.423 16.516 5.773 1 98.31 144 SER B N 1
ATOM 3964 C CA . SER B 1 144 ? -2.045 17.109 6.953 1 98.31 144 SER B CA 1
ATOM 3965 C C . SER B 1 144 ? -2.963 18.266 6.57 1 98.31 144 SER B C 1
ATOM 3967 O O . SER B 1 144 ? -4.031 18.438 7.156 1 98.31 144 SER B O 1
ATOM 3969 N N . PHE B 1 145 ? -2.547 19.062 5.613 1 97.38 145 PHE B N 1
ATOM 3970 C CA . PHE B 1 145 ? -3.363 20.188 5.164 1 97.38 145 PHE B CA 1
ATOM 3971 C C . PHE B 1 145 ? -4.664 19.688 4.539 1 97.38 145 PHE B C 1
ATOM 3973 O O . PHE B 1 145 ? -5.715 20.312 4.707 1 97.38 145 PHE B O 1
ATOM 3980 N N . LEU B 1 146 ? -4.582 18.578 3.861 1 95.5 146 LEU B N 1
ATOM 3981 C CA . LEU B 1 146 ? -5.785 18 3.27 1 95.5 146 LEU B CA 1
ATOM 3982 C C . LEU B 1 146 ? -6.777 17.578 4.352 1 95.5 146 LEU B C 1
ATOM 3984 O O . LEU B 1 146 ? -7.984 17.766 4.191 1 95.5 146 LEU B O 1
ATOM 3988 N N . VAL B 1 147 ? -6.25 17.062 5.426 1 96.12 147 VAL B N 1
ATOM 3989 C CA . VAL B 1 147 ? -7.094 16.672 6.547 1 96.12 147 VAL B CA 1
ATOM 3990 C C . VAL B 1 147 ? -7.738 17.906 7.172 1 96.12 147 VAL B C 1
ATOM 3992 O O . VAL B 1 147 ? -8.93 17.891 7.484 1 96.12 147 VAL B O 1
ATOM 3995 N N . ALA B 1 148 ? -6.969 18.891 7.336 1 95 148 ALA B N 1
ATOM 3996 C CA . ALA B 1 148 ? -7.484 20.141 7.91 1 95 148 ALA B CA 1
ATOM 3997 C C . ALA B 1 148 ? -8.562 20.75 7.016 1 95 148 ALA B C 1
ATOM 3999 O O . ALA B 1 148 ? -9.578 21.25 7.508 1 95 148 ALA B O 1
ATOM 4000 N N . PHE B 1 149 ? -8.367 20.656 5.777 1 91.56 149 PHE B N 1
ATOM 4001 C CA . PHE B 1 149 ? -9.352 21.188 4.836 1 91.56 149 PHE B CA 1
ATOM 4002 C C . PHE B 1 149 ? -10.648 20.375 4.898 1 91.56 149 PHE B C 1
ATOM 4004 O O . PHE B 1 149 ? -11.742 20.938 4.805 1 91.56 149 PHE B O 1
ATOM 4011 N N . LYS B 1 150 ? -10.484 19.172 4.977 1 90.69 150 LYS B N 1
ATOM 4012 C CA . LYS B 1 150 ? -11.672 18.328 5.098 1 90.69 150 LYS B CA 1
ATOM 4013 C C . LYS B 1 150 ? -12.469 18.672 6.348 1 90.69 150 LYS B C 1
ATOM 4015 O O . LYS B 1 150 ? -13.703 18.641 6.332 1 90.69 150 LYS B O 1
ATOM 4020 N N . GLN B 1 151 ? -11.789 18.953 7.391 1 90 151 GLN B N 1
ATOM 4021 C CA . GLN B 1 151 ? -12.469 19.344 8.625 1 90 151 GLN B CA 1
ATOM 4022 C C . GLN B 1 151 ? -13.219 20.656 8.461 1 90 151 GLN B C 1
ATOM 4024 O O . GLN B 1 151 ? -14.359 20.797 8.914 1 90 151 GLN B O 1
ATOM 4029 N N . LEU B 1 152 ? -12.633 21.594 7.773 1 86.25 152 LEU B N 1
ATOM 4030 C CA . LEU B 1 152 ? -13.164 22.938 7.699 1 86.25 152 LEU B CA 1
ATOM 4031 C C . LEU B 1 152 ? -14.227 23.047 6.609 1 86.25 152 LEU B C 1
ATOM 4033 O O . LEU B 1 152 ? -15.211 23.781 6.766 1 86.25 152 LEU B O 1
ATOM 4037 N N . VAL B 1 153 ? -13.953 22.297 5.484 1 80 153 VAL B N 1
ATOM 4038 C CA . VAL B 1 153 ? -14.867 22.406 4.355 1 80 153 VAL B CA 1
ATOM 4039 C C . VAL B 1 153 ? -15.203 21.016 3.816 1 80 153 VAL B C 1
ATOM 4041 O O . VAL B 1 153 ? -14.891 20.703 2.668 1 80 153 VAL B O 1
ATOM 4044 N N . PRO B 1 154 ? -15.961 20.266 4.523 1 74.06 154 PRO B N 1
ATOM 4045 C CA . PRO B 1 154 ? -16.203 18.891 4.105 1 74.06 154 PRO B CA 1
ATOM 4046 C C . PRO B 1 154 ? -17.062 18.797 2.848 1 74.06 154 PRO B C 1
ATOM 4048 O O . PRO B 1 154 ? -16.938 17.844 2.074 1 74.06 154 PRO B O 1
ATOM 4051 N N . GLU B 1 155 ? -17.891 19.766 2.615 1 73.69 155 GLU B N 1
ATOM 4052 C CA . GLU B 1 155 ? -18.844 19.625 1.518 1 73.69 155 GLU B CA 1
ATOM 4053 C C . GLU B 1 155 ? -18.438 20.5 0.33 1 73.69 155 GLU B C 1
ATOM 4055 O O . GLU B 1 155 ? -19.156 20.562 -0.67 1 73.69 155 GLU B O 1
ATOM 4060 N N . HIS B 1 156 ? -17.281 21.031 0.376 1 74.62 156 HIS B N 1
ATOM 4061 C CA . HIS B 1 156 ? -16.859 21.859 -0.738 1 74.62 156 HIS B CA 1
ATOM 4062 C C . HIS B 1 156 ? -16.391 21.016 -1.915 1 74.62 156 HIS B C 1
ATOM 4064 O O . HIS B 1 156 ? -15.68 20.016 -1.727 1 74.62 156 HIS B O 1
ATOM 4070 N N . THR B 1 157 ? -16.969 21.312 -3.047 1 75.88 157 THR B N 1
ATOM 4071 C CA . THR B 1 157 ? -16.594 20.609 -4.27 1 75.88 157 THR B CA 1
ATOM 4072 C C . THR B 1 157 ? -15.609 21.438 -5.086 1 75.88 157 THR B C 1
ATOM 4074 O O . THR B 1 157 ? -15.758 22.656 -5.215 1 75.88 157 THR B O 1
ATOM 4077 N N . VAL B 1 158 ? -14.523 20.828 -5.434 1 71.38 158 VAL B N 1
ATOM 4078 C CA . VAL B 1 158 ? -13.516 21.5 -6.258 1 71.38 158 VAL B CA 1
ATOM 4079 C C . VAL B 1 158 ? -13.602 20.984 -7.695 1 71.38 158 VAL B C 1
ATOM 4081 O O . VAL B 1 158 ? -13.789 19.781 -7.922 1 71.38 158 VAL B O 1
ATOM 4084 N N . THR B 1 159 ? -13.742 21.891 -8.562 1 69.31 159 THR B N 1
ATOM 4085 C CA . THR B 1 159 ? -13.727 21.547 -9.984 1 69.31 159 THR B CA 1
ATOM 4086 C C . THR B 1 159 ? -12.305 21.609 -10.539 1 69.31 159 THR B C 1
ATOM 4088 O O . THR B 1 159 ? -11.625 22.625 -10.398 1 69.31 159 THR B O 1
ATOM 4091 N N . ILE B 1 160 ? -11.812 20.484 -10.844 1 62.44 160 ILE B N 1
ATOM 4092 C CA . ILE B 1 160 ? -10.477 20.422 -11.422 1 62.44 160 ILE B CA 1
ATOM 4093 C C . ILE B 1 160 ? -10.57 20.344 -12.945 1 62.44 160 ILE B C 1
ATOM 4095 O O . ILE B 1 160 ? -11.492 19.719 -13.484 1 62.44 160 ILE B O 1
ATOM 4099 N N . PHE B 1 161 ? -9.469 20.844 -13.586 1 57.97 161 PHE B N 1
ATOM 4100 C CA . PHE B 1 161 ? -9.328 20.812 -15.031 1 57.97 161 PHE B CA 1
ATOM 4101 C C . PHE B 1 161 ? -10.523 21.469 -15.711 1 57.97 161 PHE B C 1
ATOM 4103 O O . PHE B 1 161 ? -11.125 20.891 -16.625 1 57.97 161 PHE B O 1
ATOM 4110 N N . LYS B 1 162 ? -10.883 22.625 -15.32 1 58.34 162 LYS B N 1
ATOM 4111 C CA . LYS B 1 162 ? -11.914 23.484 -15.914 1 58.34 162 LYS B CA 1
ATOM 4112 C C . LYS B 1 162 ? -13.273 22.797 -15.906 1 58.34 162 LYS B C 1
ATOM 4114 O O . LYS B 1 162 ? -13.992 22.812 -16.906 1 58.34 162 LYS B O 1
ATOM 4119 N N . GLY B 1 163 ? -13.422 21.938 -14.898 1 59.69 163 GLY B N 1
ATOM 4120 C CA . GLY B 1 163 ? -14.773 21.438 -14.734 1 59.69 163 GLY B CA 1
ATOM 4121 C C . GLY B 1 163 ? -14.922 19.969 -15.141 1 59.69 163 GLY B C 1
ATOM 4122 O O . GLY B 1 163 ? -16 19.406 -15.023 1 59.69 163 GLY B O 1
ATOM 4123 N N . LEU B 1 164 ? -13.891 19.391 -15.648 1 58.56 164 LEU B N 1
ATOM 4124 C CA . LEU B 1 164 ? -14.023 18.031 -16.141 1 58.56 164 LEU B CA 1
ATOM 4125 C C . LEU B 1 164 ? -14.172 17.047 -14.984 1 58.56 164 LEU B C 1
ATOM 4127 O O . LEU B 1 164 ? -14.898 16.062 -15.094 1 58.56 164 LEU B O 1
ATOM 4131 N N . VAL B 1 165 ? -13.508 17.5 -13.875 1 61.69 165 VAL B N 1
ATOM 4132 C CA . VAL B 1 165 ? -13.625 16.578 -12.75 1 61.69 165 VAL B CA 1
ATOM 4133 C C . VAL B 1 165 ? -14.102 17.328 -11.508 1 61.69 165 VAL B C 1
ATOM 4135 O O . VAL B 1 165 ? -13.469 18.297 -11.078 1 61.69 165 VAL B O 1
ATOM 4138 N N . LYS B 1 166 ? -15.281 17.078 -11.148 1 70.06 166 LYS B N 1
ATOM 4139 C CA . LYS B 1 166 ? -15.828 17.594 -9.898 1 70.06 166 LYS B CA 1
ATOM 4140 C C . LYS B 1 166 ? -15.602 16.609 -8.758 1 70.06 166 LYS B C 1
ATOM 4142 O O . LYS B 1 166 ? -16.047 15.469 -8.82 1 70.06 166 LYS B O 1
ATOM 4147 N N . MET B 1 167 ? -14.648 17.016 -7.945 1 73.19 167 MET B N 1
ATOM 4148 C CA . MET B 1 167 ? -14.398 16.141 -6.812 1 73.19 167 MET B CA 1
ATOM 4149 C C . MET B 1 167 ? -14.625 16.859 -5.492 1 73.19 167 MET B C 1
ATOM 4151 O O . MET B 1 167 ? -14.258 18.031 -5.355 1 73.19 167 MET B O 1
ATOM 4155 N N . ARG B 1 168 ? -15.234 16.125 -4.645 1 77.56 168 ARG B N 1
ATOM 4156 C CA . ARG B 1 168 ? -15.43 16.656 -3.301 1 77.56 168 ARG B CA 1
ATOM 4157 C C . ARG B 1 168 ? -14.133 16.609 -2.498 1 77.56 168 ARG B C 1
ATOM 4159 O O . ARG B 1 168 ? -13.328 15.688 -2.662 1 77.56 168 ARG B O 1
ATOM 4166 N N . VAL B 1 169 ? -13.906 17.609 -1.703 1 78 169 VAL B N 1
ATOM 4167 C CA . VAL B 1 169 ? -12.695 17.766 -0.899 1 78 169 VAL B CA 1
ATOM 4168 C C . VAL B 1 169 ? -12.516 16.562 0.012 1 78 169 VAL B C 1
ATOM 4170 O O . VAL B 1 169 ? -11.391 16.203 0.362 1 78 169 VAL B O 1
ATOM 4173 N N . LYS B 1 170 ? -13.609 15.906 0.249 1 78.75 170 LYS B N 1
ATOM 4174 C CA . LYS B 1 170 ? -13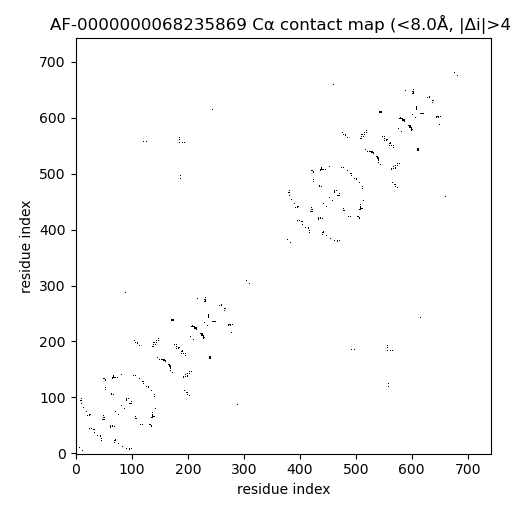.57 14.82 1.221 1 78.75 170 LYS B CA 1
ATOM 4175 C C . LYS B 1 170 ? -12.805 13.625 0.668 1 78.75 170 LYS B C 1
ATOM 4177 O O . LYS B 1 170 ? -12.367 12.758 1.428 1 78.75 170 LYS B O 1
ATOM 4182 N N . HIS B 1 171 ? -12.531 13.594 -0.624 1 84 171 HIS B N 1
ATOM 4183 C CA . HIS B 1 171 ? -11.859 12.445 -1.225 1 84 171 HIS B CA 1
ATOM 4184 C C . HIS B 1 171 ? -10.367 12.711 -1.41 1 84 171 HIS B C 1
ATOM 4186 O O . HIS B 1 171 ? -9.602 11.797 -1.713 1 84 171 HIS B O 1
ATOM 4192 N N . PHE B 1 172 ? -9.953 13.875 -1.101 1 88.94 172 PHE B N 1
ATOM 4193 C CA . PHE B 1 172 ? -8.586 14.273 -1.43 1 88.94 172 PHE B CA 1
ATOM 4194 C C . PHE B 1 172 ? -7.586 13.555 -0.537 1 88.94 172 PHE B C 1
ATOM 4196 O O . PHE B 1 172 ? -6.578 13.031 -1.021 1 88.94 172 PHE B O 1
ATOM 4203 N N . PRO B 1 173 ? -7.926 13.539 0.756 1 92.44 173 PRO B N 1
ATOM 4204 C CA . PRO B 1 173 ? -6.961 12.844 1.614 1 92.44 173 PRO B CA 1
ATOM 4205 C C . PRO B 1 173 ? -6.762 11.383 1.217 1 92.44 173 PRO B C 1
ATOM 4207 O O . PRO B 1 173 ? -5.625 10.906 1.147 1 92.44 173 PRO B O 1
ATOM 4210 N N . ALA B 1 174 ? -7.82 10.711 0.883 1 92.69 174 ALA B N 1
ATOM 4211 C CA . ALA B 1 174 ? -7.746 9.305 0.496 1 92.69 174 ALA B CA 1
ATOM 4212 C C . ALA B 1 174 ? -6.98 9.141 -0.813 1 92.69 174 ALA B C 1
ATOM 4214 O O . ALA B 1 174 ? -6.168 8.219 -0.95 1 92.69 174 ALA B O 1
ATOM 4215 N N . LEU B 1 175 ? -7.285 9.953 -1.735 1 91.81 175 LEU B N 1
ATOM 4216 C CA . LEU B 1 175 ? -6.609 9.898 -3.027 1 91.81 175 LEU B CA 1
ATOM 4217 C C . LEU B 1 175 ? -5.117 10.156 -2.873 1 91.81 175 LEU B C 1
ATOM 4219 O O . LEU B 1 175 ? -4.297 9.484 -3.502 1 91.81 175 LEU B O 1
ATOM 4223 N N . PHE B 1 176 ? -4.805 11.148 -2.107 1 95.69 176 PHE B N 1
ATOM 4224 C CA . PHE B 1 176 ? -3.41 11.484 -1.849 1 95.69 176 PHE B CA 1
ATOM 4225 C C . PHE B 1 176 ? -2.676 10.305 -1.221 1 95.69 176 PHE B C 1
ATOM 4227 O O . PHE B 1 176 ? -1.551 9.992 -1.61 1 95.69 176 PHE B O 1
ATOM 4234 N N . LEU B 1 177 ? -3.283 9.625 -0.261 1 95.75 177 LEU B N 1
ATOM 4235 C CA . LEU B 1 177 ? -2.695 8.461 0.385 1 95.75 177 LEU B CA 1
ATOM 4236 C C . LEU B 1 177 ? -2.5 7.324 -0.616 1 95.75 177 LEU B C 1
ATOM 4238 O O . LEU B 1 177 ? -1.455 6.672 -0.625 1 95.75 177 LEU B O 1
ATOM 4242 N N . LEU B 1 178 ? -3.494 7.117 -1.421 1 93.44 178 LEU B N 1
ATOM 4243 C CA . LEU B 1 178 ? -3.445 6.047 -2.41 1 93.44 178 LEU B CA 1
ATOM 4244 C C . LEU B 1 178 ? -2.309 6.277 -3.4 1 93.44 178 LEU B C 1
ATOM 4246 O O . LEU B 1 178 ? -1.533 5.359 -3.686 1 93.44 178 LEU B O 1
ATOM 4250 N N . LEU B 1 179 ? -2.182 7.473 -3.834 1 94.38 179 LEU B N 1
ATOM 4251 C CA . LEU B 1 179 ? -1.162 7.797 -4.824 1 94.38 179 LEU B CA 1
ATOM 4252 C C . LEU B 1 179 ? 0.236 7.648 -4.234 1 94.38 179 LEU B C 1
ATOM 4254 O O . LEU B 1 179 ? 1.142 7.137 -4.895 1 94.38 179 LEU B O 1
ATOM 4258 N N . ASN B 1 180 ? 0.38 8.102 -3.018 1 95.38 180 ASN B N 1
ATOM 4259 C CA . ASN B 1 180 ? 1.69 7.969 -2.389 1 95.38 180 ASN B CA 1
ATOM 4260 C C . ASN B 1 180 ? 2.02 6.512 -2.08 1 95.38 180 ASN B C 1
ATOM 4262 O O . ASN B 1 180 ? 3.182 6.105 -2.141 1 95.38 180 ASN B O 1
ATOM 4266 N N . THR B 1 181 ? 1.013 5.734 -1.743 1 94.44 181 THR B N 1
ATOM 4267 C CA . THR B 1 181 ? 1.228 4.316 -1.484 1 94.44 181 THR B CA 1
ATOM 4268 C C . THR B 1 181 ? 1.648 3.592 -2.76 1 94.44 181 THR B C 1
ATOM 4270 O O . THR B 1 181 ? 2.604 2.814 -2.752 1 94.44 181 THR B O 1
ATOM 4273 N N . ILE B 1 182 ? 0.971 3.84 -3.836 1 91.62 182 ILE B N 1
ATOM 4274 C CA . ILE B 1 182 ? 1.312 3.229 -5.117 1 91.62 182 ILE B CA 1
ATOM 4275 C C . ILE B 1 182 ? 2.713 3.666 -5.539 1 91.62 182 ILE B C 1
ATOM 4277 O O . ILE B 1 182 ? 3.514 2.846 -5.996 1 91.62 182 ILE B O 1
ATOM 4281 N N . SER B 1 183 ? 2.971 4.938 -5.312 1 90.81 183 SER B N 1
ATOM 4282 C CA . SER B 1 183 ? 4.293 5.449 -5.656 1 90.81 183 SER B CA 1
ATOM 4283 C C . SER B 1 183 ? 5.383 4.762 -4.84 1 90.81 183 SER B C 1
ATOM 4285 O O . SER B 1 183 ? 6.457 4.465 -5.355 1 90.81 183 SER B O 1
ATOM 4287 N N . GLY B 1 184 ? 5.047 4.555 -3.547 1 89.88 184 GLY B N 1
ATOM 4288 C CA . GLY B 1 184 ? 5.992 3.854 -2.689 1 89.88 184 GLY B CA 1
ATOM 4289 C C . GLY B 1 184 ? 6.27 2.434 -3.146 1 89.88 184 GLY B C 1
ATOM 4290 O O . GLY B 1 184 ? 7.418 1.981 -3.119 1 89.88 184 GLY B O 1
ATOM 4291 N N . LEU B 1 185 ? 5.324 1.812 -3.662 1 87.44 185 LEU B N 1
ATOM 4292 C CA . LEU B 1 185 ? 5.449 0.417 -4.074 1 87.44 185 LEU B CA 1
ATOM 4293 C C . LEU B 1 185 ? 6.105 0.313 -5.449 1 87.44 185 LEU B C 1
ATOM 4295 O O . LEU B 1 185 ? 6.918 -0.584 -5.684 1 87.44 185 LEU B O 1
ATOM 4299 N N . VAL B 1 186 ? 5.805 1.246 -6.293 1 84.75 186 VAL B N 1
ATOM 4300 C CA . VAL B 1 186 ? 6.23 1.141 -7.684 1 84.75 186 VAL B CA 1
ATOM 4301 C C . VAL B 1 186 ? 7.598 1.802 -7.859 1 84.75 186 VAL B C 1
ATOM 4303 O O . VAL B 1 186 ? 8.484 1.244 -8.508 1 84.75 186 VAL B O 1
ATOM 4306 N N . PHE B 1 187 ? 7.793 2.92 -7.148 1 83.44 187 PHE B N 1
ATOM 4307 C CA . PHE B 1 187 ? 9 3.701 -7.402 1 83.44 187 PHE B CA 1
ATOM 4308 C C . PHE B 1 187 ? 9.977 3.578 -6.238 1 83.44 187 PHE B C 1
ATOM 4310 O O . PHE B 1 187 ? 11.086 4.109 -6.297 1 83.44 187 PHE B O 1
ATOM 4317 N N . GLY B 1 188 ? 9.547 2.996 -5.242 1 82.06 188 GLY B N 1
ATOM 4318 C CA . GLY B 1 188 ? 10.438 2.848 -4.102 1 82.06 188 GLY B CA 1
ATOM 4319 C C . GLY B 1 188 ? 10.484 4.078 -3.217 1 82.06 188 GLY B C 1
ATOM 4320 O O . GLY B 1 188 ? 11.508 4.367 -2.598 1 82.06 188 GLY B O 1
ATOM 4321 N N . THR B 1 189 ? 9.453 4.895 -3.248 1 88.62 189 THR B N 1
ATOM 4322 C CA . THR B 1 189 ? 9.344 6.07 -2.389 1 88.62 189 THR B CA 1
ATOM 4323 C C . THR B 1 189 ? 8.57 5.738 -1.113 1 88.62 189 THR B C 1
ATOM 4325 O O . THR B 1 189 ? 7.586 6.402 -0.788 1 88.62 189 THR B O 1
ATOM 4328 N N . GLN B 1 190 ? 9.102 4.797 -0.406 1 89.75 190 GLN B N 1
ATOM 4329 C CA . GLN B 1 190 ? 8.383 4.32 0.774 1 89.75 190 GLN B CA 1
ATOM 4330 C C . GLN B 1 190 ? 8.406 5.363 1.889 1 89.75 190 GLN B C 1
ATOM 4332 O O . GLN B 1 190 ? 7.461 5.457 2.674 1 89.75 190 GLN B O 1
ATOM 4337 N N . VAL B 1 191 ? 9.453 6.176 1.972 1 92.25 191 VAL B N 1
ATOM 4338 C CA . VAL B 1 191 ? 9.539 7.203 3 1 92.25 191 VAL B CA 1
ATOM 4339 C C . VAL B 1 191 ? 8.414 8.219 2.816 1 92.25 191 VAL B C 1
ATOM 4341 O O . VAL B 1 191 ? 7.73 8.578 3.777 1 92.25 191 VAL B O 1
ATOM 4344 N N . ALA B 1 192 ? 8.258 8.617 1.566 1 94 192 ALA B N 1
ATOM 4345 C CA . ALA B 1 192 ? 7.18 9.562 1.266 1 94 192 ALA B CA 1
ATOM 4346 C C . ALA B 1 192 ? 5.82 8.969 1.616 1 94 192 ALA B C 1
ATOM 4348 O O . ALA B 1 192 ? 4.957 9.664 2.162 1 94 192 ALA B O 1
ATOM 4349 N N . ALA B 1 193 ? 5.703 7.742 1.29 1 95.75 193 ALA B N 1
ATOM 4350 C CA . ALA B 1 193 ? 4.438 7.074 1.595 1 95.75 193 ALA B CA 1
ATOM 4351 C C . ALA B 1 193 ? 4.195 7.023 3.1 1 95.75 193 ALA B C 1
ATOM 4353 O O . ALA B 1 193 ? 3.084 7.289 3.564 1 95.75 193 ALA B O 1
ATOM 4354 N N . LEU B 1 194 ? 5.164 6.695 3.834 1 96.5 194 LEU B N 1
ATOM 4355 C CA . LEU B 1 194 ? 5.035 6.633 5.285 1 96.5 194 LEU B CA 1
ATOM 4356 C C . LEU B 1 194 ? 4.734 8.008 5.867 1 96.5 194 LEU B C 1
ATOM 4358 O O . LEU B 1 194 ? 3.893 8.141 6.758 1 96.5 194 LEU B O 1
ATOM 4362 N N . LEU B 1 195 ? 5.406 8.984 5.34 1 97.81 195 LEU B N 1
ATOM 4363 C CA . LEU B 1 195 ? 5.18 10.344 5.812 1 97.81 195 LEU B CA 1
ATOM 4364 C C . LEU B 1 195 ? 3.754 10.789 5.504 1 97.81 195 LEU B C 1
ATOM 4366 O O . LEU B 1 195 ? 3.146 11.523 6.289 1 97.81 195 LEU B O 1
ATOM 4370 N N . ALA B 1 196 ? 3.254 10.383 4.363 1 97.94 196 ALA B N 1
ATOM 4371 C CA . ALA B 1 196 ? 1.879 10.727 4.008 1 97.94 196 ALA B CA 1
ATOM 4372 C C . ALA B 1 196 ? 0.89 10.133 5.008 1 97.94 196 ALA B C 1
ATOM 4374 O O . ALA B 1 196 ? 0.01 10.836 5.512 1 97.94 196 ALA B O 1
ATOM 4375 N N . TRP B 1 197 ? 1.074 8.875 5.289 1 97.5 197 TRP B N 1
ATOM 4376 C CA . TRP B 1 197 ? 0.179 8.195 6.219 1 97.5 197 TRP B CA 1
ATOM 4377 C C . TRP B 1 197 ? 0.319 8.766 7.629 1 97.5 197 TRP B C 1
ATOM 4379 O O . TRP B 1 197 ? -0.681 9.031 8.297 1 97.5 197 TRP B O 1
ATOM 4389 N N . LEU B 1 198 ? 1.49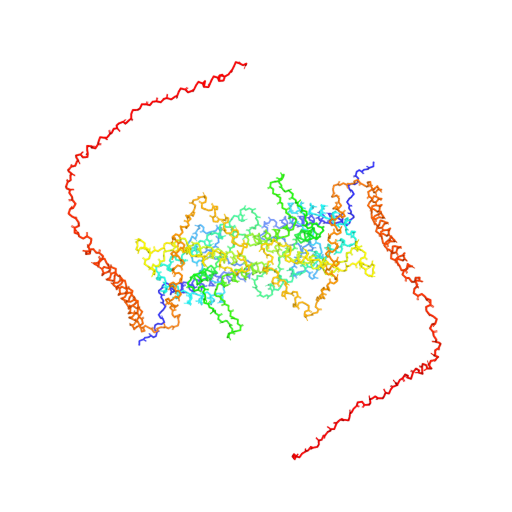5 8.977 8.07 1 97.94 198 LEU B N 1
ATOM 4390 C CA . LEU B 1 198 ? 1.735 9.453 9.422 1 97.94 198 LEU B CA 1
ATOM 4391 C C . LEU B 1 198 ? 1.326 10.922 9.562 1 97.94 198 LEU B C 1
ATOM 4393 O O . LEU B 1 198 ? 0.871 11.344 10.625 1 97.94 198 LEU B O 1
ATOM 4397 N N . GLY B 1 199 ? 1.541 11.664 8.477 1 98.25 199 GLY B N 1
ATOM 4398 C CA . GLY B 1 199 ? 1.041 13.031 8.492 1 98.25 199 GLY B CA 1
ATOM 4399 C C . GLY B 1 199 ? -0.464 13.109 8.664 1 98.25 199 GLY B C 1
ATOM 4400 O O . GLY B 1 199 ? -0.964 13.922 9.445 1 98.25 199 GLY B O 1
ATOM 4401 N N . LEU B 1 200 ? -1.111 12.266 7.922 1 98.06 200 LEU B N 1
ATOM 4402 C CA . LEU B 1 200 ? -2.566 12.227 8.023 1 98.06 200 LEU B CA 1
ATOM 4403 C C . LEU B 1 200 ? -2.996 11.812 9.43 1 98.06 200 LEU B C 1
ATOM 4405 O O . LEU B 1 200 ? -3.869 12.453 10.023 1 98.06 200 LEU B O 1
ATOM 4409 N N . LEU B 1 201 ? -2.375 10.828 10 1 97.38 201 LEU B N 1
ATOM 4410 C CA . LEU B 1 201 ? -2.744 10.305 11.312 1 97.38 201 LEU B CA 1
ATOM 4411 C C . LEU B 1 201 ? -2.443 11.328 12.406 1 97.38 201 LEU B C 1
ATOM 4413 O O . LEU B 1 201 ? -3.252 11.516 13.32 1 97.38 201 LEU B O 1
ATOM 4417 N N . ALA B 1 202 ? -1.335 11.953 12.289 1 97.94 202 ALA B N 1
ATOM 4418 C CA . ALA B 1 202 ? -0.952 12.938 13.289 1 97.94 202 ALA B CA 1
ATOM 4419 C C . ALA B 1 202 ? -1.892 14.141 13.266 1 97.94 202 ALA B C 1
ATOM 4421 O O . ALA B 1 202 ? -2.352 14.602 14.312 1 97.94 202 ALA B O 1
ATOM 4422 N N . SER B 1 203 ? -2.119 14.617 12.062 1 98.19 203 SER B N 1
ATOM 4423 C CA . SER B 1 203 ? -2.992 15.781 11.953 1 98.19 203 SER B CA 1
ATOM 4424 C C . SER B 1 203 ? -4.418 15.445 12.367 1 98.19 203 SER B C 1
ATOM 4426 O O . SER B 1 203 ? -5.051 16.203 13.109 1 98.19 203 SER B O 1
ATOM 4428 N N . TRP B 1 204 ? -4.934 14.312 11.922 1 97.19 204 TRP B N 1
ATOM 4429 C CA . TRP B 1 204 ? -6.285 13.898 12.281 1 97.19 204 TRP B CA 1
ATOM 4430 C C . TRP B 1 204 ? -6.418 13.719 13.789 1 97.19 204 TRP B C 1
ATOM 4432 O O . TRP B 1 204 ? -7.391 14.18 14.391 1 97.19 204 TRP B O 1
ATOM 4442 N N . SER B 1 205 ? -5.488 13.047 14.398 1 96.25 205 SER B N 1
ATOM 4443 C CA . SER B 1 205 ? -5.523 12.812 15.836 1 96.25 205 SER B CA 1
ATOM 4444 C C . SER B 1 205 ? -5.477 14.125 16.609 1 96.25 205 SER B C 1
ATOM 4446 O O . SER B 1 205 ? -6.203 14.297 17.594 1 96.25 205 SER B O 1
ATOM 4448 N N . TYR B 1 206 ? -4.656 14.992 16.203 1 96.88 206 TYR B N 1
ATOM 4449 C CA . TYR B 1 206 ? -4.527 16.281 16.875 1 96.88 206 TYR B CA 1
ATOM 4450 C C . TYR B 1 206 ? -5.816 17.078 16.766 1 96.88 206 TYR B C 1
ATOM 4452 O O . TYR B 1 206 ? -6.297 17.641 17.75 1 96.88 206 TYR B O 1
ATOM 4460 N N . LEU B 1 207 ? -6.367 17.125 15.555 1 95.31 207 LEU B N 1
ATOM 4461 C CA . LEU B 1 207 ? -7.562 17.922 15.312 1 95.31 207 LEU B CA 1
ATOM 4462 C C . LEU B 1 207 ? -8.781 17.281 15.961 1 95.31 207 LEU B C 1
ATOM 4464 O O . LEU B 1 207 ? -9.68 17.984 16.438 1 95.31 207 LEU B O 1
ATOM 4468 N N . ARG B 1 208 ? -8.789 16.016 15.969 1 94.12 208 ARG B N 1
ATOM 4469 C CA . ARG B 1 208 ? -9.961 15.305 16.469 1 94.12 208 ARG B CA 1
ATOM 4470 C C . ARG B 1 208 ? -10 15.312 17.984 1 94.12 208 ARG B C 1
ATOM 4472 O O . ARG B 1 208 ? -11.07 15.445 18.578 1 94.12 208 ARG B O 1
ATOM 4479 N N . PHE B 1 209 ? -8.836 15.305 18.641 1 93.25 209 PHE B N 1
ATOM 4480 C CA . PHE B 1 209 ? -8.883 15.039 20.078 1 93.25 209 PHE B CA 1
ATOM 4481 C C . PHE B 1 209 ? -8.25 16.172 20.859 1 93.25 209 PHE B C 1
ATOM 4483 O O . PHE B 1 209 ? -8.531 16.359 22.047 1 93.25 209 PHE B O 1
ATOM 4490 N N . TYR B 1 210 ? -7.418 17.016 20.281 1 92.56 210 TYR B N 1
ATOM 4491 C CA . TYR B 1 210 ? -6.598 17.875 21.125 1 92.56 210 TYR B CA 1
ATOM 4492 C C . TYR B 1 210 ? -6.852 19.344 20.828 1 92.56 210 TYR B C 1
ATOM 4494 O O . TYR B 1 210 ? -6.969 20.156 21.734 1 92.56 210 TYR B O 1
ATOM 4502 N N . LYS B 1 211 ? -6.969 19.688 19.578 1 92.12 211 LYS B N 1
ATOM 4503 C CA . LYS B 1 211 ? -7.078 21.094 19.234 1 92.12 211 LYS B CA 1
ATOM 4504 C C . LYS B 1 211 ? -8.391 21.688 19.75 1 92.12 211 LYS B C 1
ATOM 4506 O O . LYS B 1 211 ? -9.445 21.078 19.609 1 92.12 211 LYS B O 1
ATOM 4511 N N . ARG B 1 212 ? -8.273 22.828 20.266 1 87.44 212 ARG B N 1
ATOM 4512 C CA . ARG B 1 212 ? -9.453 23.531 20.75 1 87.44 212 ARG B CA 1
ATOM 4513 C C . ARG B 1 212 ? -10.086 24.375 19.656 1 87.44 212 ARG B C 1
ATOM 4515 O O . ARG B 1 212 ? -9.391 25.078 18.922 1 87.44 212 ARG B O 1
ATOM 4522 N N . GLN B 1 213 ? -11.359 24.141 19.5 1 81.44 213 GLN B N 1
ATOM 4523 C CA . GLN B 1 213 ? -12.102 24.859 18.484 1 81.44 213 GLN B CA 1
ATOM 4524 C C . GLN B 1 213 ? -12.922 25.984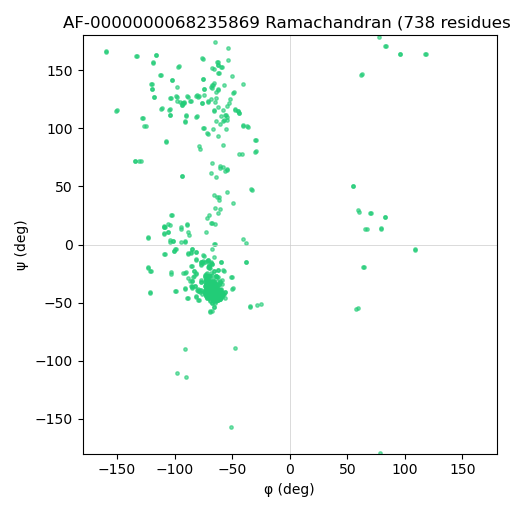 19.094 1 81.44 213 GLN B C 1
ATOM 4526 O O . GLN B 1 213 ? -13.391 25.875 20.234 1 81.44 213 GLN B O 1
ATOM 4531 N N . PRO B 1 214 ? -12.93 27.078 18.328 1 76.12 214 PRO B N 1
ATOM 4532 C CA . PRO B 1 214 ? -13.773 28.156 18.828 1 76.12 214 PRO B CA 1
ATOM 4533 C C . PRO B 1 214 ? -15.25 27.766 18.906 1 76.12 214 PRO B C 1
ATOM 4535 O O . PRO B 1 214 ? -15.727 27 18.078 1 76.12 214 PRO B O 1
ATOM 4538 N N . ASP B 1 215 ? -15.828 28.078 20 1 70.88 215 ASP B N 1
ATOM 4539 C CA . ASP B 1 215 ? -17.234 27.781 20.188 1 70.88 215 ASP B CA 1
ATOM 4540 C C . ASP B 1 215 ? -18.125 28.734 19.391 1 70.88 215 ASP B C 1
ATOM 4542 O O . ASP B 1 215 ? -18.328 29.875 19.781 1 70.88 215 ASP B O 1
ATOM 4546 N N . LEU B 1 216 ? -18.578 28.281 18.297 1 67.5 216 LEU B N 1
ATOM 4547 C CA . LEU B 1 216 ? -19.406 29.094 17.422 1 67.5 216 LEU B CA 1
ATOM 4548 C C . LEU B 1 216 ? -20.875 29.062 17.875 1 67.5 216 LEU B C 1
ATOM 4550 O O . LEU B 1 216 ? -21.656 29.953 17.516 1 67.5 216 LEU B O 1
ATOM 4554 N N . THR B 1 217 ? -21.25 28.062 18.594 1 66.88 217 THR B N 1
ATOM 4555 C CA . THR B 1 217 ? -22.656 27.859 18.953 1 66.88 217 THR B CA 1
ATOM 4556 C C . THR B 1 217 ? -22.891 28.25 20.406 1 66.88 217 THR B C 1
ATOM 4558 O O . THR B 1 217 ? -24.031 28.312 20.859 1 66.88 217 THR B O 1
ATOM 4561 N N . GLY B 1 218 ? -21.875 28.719 21.062 1 63.62 218 GLY B N 1
ATOM 4562 C CA . GLY B 1 218 ? -22.047 29.141 22.453 1 63.62 218 GLY B CA 1
ATOM 4563 C C . GLY B 1 218 ? -22.344 27.984 23.391 1 63.62 218 GLY B C 1
ATOM 4564 O O . GLY B 1 218 ? -22.844 28.188 24.5 1 63.62 218 GLY B O 1
ATOM 4565 N N . THR B 1 219 ? -22.172 26.797 23.016 1 57.19 219 THR B N 1
ATOM 4566 C CA . THR B 1 219 ? -22.531 25.641 23.828 1 57.19 219 THR B CA 1
ATOM 4567 C C . THR B 1 219 ? -21.406 25.281 24.781 1 57.19 219 THR B C 1
ATOM 4569 O O . THR B 1 219 ? -21.594 24.422 25.656 1 57.19 219 THR B O 1
ATOM 4572 N N . SER B 1 220 ? -20.281 25.969 24.609 1 59.59 220 SER B N 1
ATOM 4573 C CA . SER B 1 220 ? -19.188 25.594 25.484 1 59.59 220 SER B CA 1
ATOM 4574 C C . SER B 1 220 ? -19.391 26.141 26.891 1 59.59 220 SER B C 1
ATOM 4576 O O . SER B 1 220 ? -19.844 27.281 27.062 1 59.59 220 SER B O 1
ATOM 4578 N N . THR B 1 221 ? -19.422 25.266 27.859 1 54.34 221 THR B N 1
ATOM 4579 C CA . THR B 1 221 ? -19.625 25.641 29.266 1 54.34 221 THR B CA 1
ATOM 4580 C C . THR B 1 221 ? -18.438 26.422 29.797 1 54.34 221 THR B C 1
ATOM 4582 O O . THR B 1 221 ? -18.578 27.25 30.688 1 54.34 221 THR B O 1
ATOM 4585 N N . ASP B 1 222 ? -17.25 26.125 29.328 1 55.06 222 ASP B N 1
ATOM 4586 C CA . ASP B 1 222 ? -16.109 26.719 30.016 1 55.06 222 ASP B CA 1
ATOM 4587 C C . ASP B 1 222 ? -15.523 27.875 29.219 1 55.06 222 ASP B C 1
ATOM 4589 O O . ASP B 1 222 ? -14.508 28.453 29.609 1 55.06 222 ASP B O 1
ATOM 4593 N N . GLY B 1 223 ? -16.234 28.406 28.266 1 57.44 223 GLY B N 1
ATOM 4594 C CA . GLY B 1 223 ? -15.797 29.578 27.516 1 57.44 223 GLY B CA 1
ATOM 4595 C C . GLY B 1 223 ? -14.555 29.328 26.688 1 57.44 223 GLY B C 1
ATOM 4596 O O . GLY B 1 223 ? -14.148 30.188 25.906 1 57.44 223 GLY B O 1
ATOM 4597 N N . GLN B 1 224 ? -13.781 28.266 27.016 1 63.28 224 GLN B N 1
ATOM 4598 C CA . GLN B 1 224 ? -12.484 28.078 26.375 1 63.28 224 GLN B CA 1
ATOM 4599 C C . GLN B 1 224 ? -12.625 27.25 25.094 1 63.28 224 GLN B C 1
ATOM 4601 O O . GLN B 1 224 ? -11.633 26.891 24.469 1 63.28 224 GLN B O 1
ATOM 4606 N N . GLY B 1 225 ? -13.781 27.109 24.562 1 68.25 225 GLY B N 1
ATOM 4607 C CA . GLY B 1 225 ? -13.984 26.375 23.328 1 68.25 225 GLY B CA 1
ATOM 4608 C C . GLY B 1 225 ? -14.109 24.875 23.531 1 68.25 225 GLY B C 1
ATOM 4609 O O . GLY B 1 225 ? -14.117 24.391 24.672 1 68.25 225 GLY B O 1
ATOM 4610 N N . ILE B 1 226 ? -14.453 24.203 22.562 1 78.25 226 ILE B N 1
ATOM 4611 C CA . ILE B 1 226 ? -14.656 22.75 22.594 1 78.25 226 ILE B CA 1
ATOM 4612 C C . ILE B 1 226 ? -13.375 22.031 22.172 1 78.25 226 ILE B C 1
ATOM 4614 O O . ILE B 1 226 ? -12.781 22.375 21.156 1 78.25 226 ILE B O 1
ATOM 4618 N N . LYS B 1 227 ? -12.906 21.219 23.141 1 85.62 227 LYS B N 1
ATOM 4619 C CA . LYS B 1 227 ? -11.695 20.469 22.844 1 85.62 227 LYS B CA 1
ATOM 4620 C C . LYS B 1 227 ? -11.977 19.359 21.812 1 85.62 227 LYS B C 1
ATOM 4622 O O . LYS B 1 227 ? -12.867 18.531 22.031 1 85.62 227 LYS B O 1
ATOM 4627 N N . GLY B 1 228 ? -11.227 19.422 20.703 1 89.12 228 GLY B N 1
ATOM 4628 C CA . GLY B 1 228 ? -11.344 18.391 19.688 1 89.12 228 GLY B CA 1
ATOM 4629 C C . GLY B 1 228 ? -12.578 18.562 18.812 1 89.12 228 GLY B C 1
ATOM 4630 O O . GLY B 1 228 ? -13.266 19.578 18.891 1 89.12 228 GLY B O 1
ATOM 4631 N N . ASP B 1 229 ? -12.727 17.688 17.922 1 90.5 229 ASP B N 1
ATOM 4632 C CA . ASP B 1 229 ? -13.859 17.641 17 1 90.5 229 ASP B CA 1
ATOM 4633 C C . ASP B 1 229 ? -14.531 16.266 17.031 1 90.5 229 ASP B C 1
ATOM 4635 O O . ASP B 1 229 ? -14.102 15.336 16.359 1 90.5 229 ASP B O 1
ATOM 4639 N N . ALA B 1 230 ? -15.648 16.203 17.719 1 89.81 230 ALA B N 1
ATOM 4640 C CA . ALA B 1 230 ? -16.344 14.938 17.922 1 89.81 230 ALA B CA 1
ATOM 4641 C C . ALA B 1 230 ? -17.422 14.734 16.859 1 89.81 230 ALA B C 1
ATOM 4643 O O . ALA B 1 230 ? -18.266 13.852 16.984 1 89.81 230 ALA B O 1
ATOM 4644 N N . SER B 1 231 ? -17.375 15.508 15.859 1 89.94 231 SER B N 1
ATOM 4645 C CA . SER B 1 231 ? -18.391 15.414 14.82 1 89.94 231 SER B CA 1
ATOM 4646 C C . SER B 1 231 ? -18.297 14.078 14.078 1 89.94 231 SER B C 1
ATOM 4648 O O . SER B 1 231 ? -17.219 13.539 13.891 1 89.94 231 SER B O 1
ATOM 4650 N N . GLU B 1 232 ? -19.375 13.602 13.578 1 88.81 232 GLU B N 1
ATOM 4651 C CA . GLU B 1 232 ? -19.453 12.336 12.852 1 88.81 232 GLU B CA 1
ATOM 4652 C C . GLU B 1 232 ? -18.828 12.461 11.469 1 88.81 232 GLU B C 1
ATOM 4654 O O . GLU B 1 232 ? -18.281 11.492 10.93 1 88.81 232 GLU B O 1
ATOM 4659 N N . THR B 1 233 ? -18.859 13.609 10.961 1 87.12 233 THR B N 1
ATOM 4660 C CA . THR B 1 233 ? -18.328 13.82 9.617 1 87.12 233 THR B CA 1
ATOM 4661 C C . THR B 1 233 ? -16.812 13.82 9.625 1 87.12 233 THR B C 1
ATOM 4663 O O . THR B 1 233 ? -16.172 13.711 8.57 1 87.12 233 THR B O 1
ATOM 4666 N N . PHE B 1 234 ? -16.219 13.961 10.844 1 92.06 234 PHE B N 1
ATOM 4667 C CA . PHE B 1 234 ? -14.766 14.016 10.938 1 92.06 234 PHE B CA 1
ATOM 4668 C C . PHE B 1 234 ? -14.219 12.734 11.57 1 92.06 234 PHE B C 1
ATOM 4670 O O . PHE B 1 234 ? -13.078 12.711 12.031 1 92.06 234 PHE B O 1
ATOM 4677 N N . ALA B 1 235 ? -15.109 11.75 11.594 1 92.12 235 ALA B N 1
ATOM 4678 C CA . ALA B 1 235 ? -14.609 10.43 11.977 1 92.12 235 ALA B CA 1
ATOM 4679 C C . ALA B 1 235 ? -13.57 9.922 10.992 1 92.12 235 ALA B C 1
ATOM 4681 O O . ALA B 1 235 ? -13.57 10.32 9.82 1 92.12 235 ALA B O 1
ATOM 4682 N N . PHE B 1 236 ? -12.695 9.055 11.438 1 94.25 236 PHE B N 1
ATOM 4683 C CA . PHE B 1 236 ? -11.578 8.617 10.609 1 94.25 236 PHE B CA 1
ATOM 4684 C C . PHE B 1 236 ? -12.078 8 9.305 1 94.25 236 PHE B C 1
ATOM 4686 O O . PHE B 1 236 ? -11.516 8.266 8.242 1 94.25 236 PHE B O 1
ATOM 4693 N N . ALA B 1 237 ? -13.086 7.211 9.375 1 92.12 237 ALA B N 1
ATOM 4694 C CA . ALA B 1 237 ? -13.617 6.523 8.203 1 92.12 237 ALA B CA 1
ATOM 4695 C C . ALA B 1 237 ? -14.133 7.52 7.168 1 92.12 237 ALA B C 1
ATOM 4697 O O . ALA B 1 237 ? -14.133 7.23 5.969 1 92.12 237 ALA B O 1
ATOM 4698 N N . CYS B 1 238 ? -14.445 8.703 7.629 1 90.62 238 CYS B N 1
ATOM 4699 C CA . CYS B 1 238 ? -15.047 9.695 6.742 1 90.62 238 CYS B CA 1
ATOM 4700 C C . CYS B 1 238 ? -13.984 10.398 5.91 1 90.62 238 CYS B C 1
ATOM 4702 O O . CYS B 1 238 ? -14.305 11.164 4.996 1 90.62 238 CYS B O 1
ATOM 4704 N N . LEU B 1 239 ? -12.734 10.117 6.195 1 91.62 239 LEU B N 1
ATOM 4705 C CA . LEU B 1 239 ? -11.648 10.641 5.371 1 91.62 239 LEU B CA 1
ATOM 4706 C C . LEU B 1 239 ? -11.562 9.883 4.047 1 91.62 239 LEU B C 1
ATOM 4708 O O . LEU B 1 239 ? -10.828 10.289 3.145 1 91.62 239 LEU B O 1
ATOM 4712 N N . PHE B 1 240 ? -12.289 8.828 3.918 1 90.12 240 PHE B N 1
ATOM 4713 C CA . PHE B 1 240 ? -12.258 7.957 2.75 1 90.12 240 PHE B CA 1
ATOM 4714 C C . PHE B 1 240 ? -13.609 7.961 2.035 1 90.12 240 PHE B C 1
ATOM 4716 O O . PHE B 1 240 ? -14.625 8.352 2.615 1 90.12 240 PHE B O 1
ATOM 4723 N N . PRO B 1 241 ? -13.578 7.512 0.821 1 85.5 241 PRO B N 1
ATOM 4724 C CA . PRO B 1 241 ? -14.844 7.473 0.083 1 85.5 241 PRO B CA 1
ATOM 4725 C C . PRO B 1 241 ? -15.867 6.543 0.722 1 85.5 241 PRO B C 1
ATOM 4727 O O . PRO B 1 241 ? -15.5 5.609 1.44 1 85.5 241 PRO B O 1
ATOM 4730 N N . ASP B 1 242 ? -17.078 6.789 0.444 1 84.81 242 ASP B N 1
ATOM 4731 C CA . ASP B 1 242 ? -18.203 6.113 1.078 1 84.81 242 ASP B CA 1
ATOM 4732 C C . ASP B 1 242 ? -18.109 4.598 0.919 1 84.81 242 ASP B C 1
ATOM 4734 O O . ASP B 1 242 ? -18.359 3.85 1.866 1 84.81 242 ASP B O 1
ATOM 4738 N N . VAL B 1 243 ? -17.734 4.227 -0.2 1 82 243 VAL B N 1
ATOM 4739 C CA . VAL B 1 243 ? -17.688 2.803 -0.518 1 82 243 VAL B CA 1
ATOM 4740 C C . VAL B 1 243 ? -16.641 2.105 0.346 1 82 243 VAL B C 1
ATOM 4742 O O . VAL B 1 243 ? -16.766 0.915 0.645 1 82 243 VAL B O 1
ATOM 4745 N N . MET B 1 244 ? -15.648 2.84 0.872 1 87 244 MET B N 1
ATOM 4746 C CA . MET B 1 244 ? -14.539 2.248 1.612 1 87 244 MET B CA 1
ATOM 4747 C C . MET B 1 244 ? -14.742 2.396 3.115 1 87 244 MET B C 1
ATOM 4749 O O . MET B 1 244 ? -13.992 1.827 3.91 1 87 244 MET B O 1
ATOM 4753 N N . GLN B 1 245 ? -15.734 3.072 3.547 1 89.31 245 GLN B N 1
ATOM 4754 C CA . GLN B 1 245 ? -15.859 3.482 4.941 1 89.31 245 GLN B CA 1
ATOM 4755 C C . GLN B 1 245 ? -16.203 2.295 5.836 1 89.31 245 GLN B C 1
ATOM 4757 O O . GLN B 1 245 ? -15.672 2.166 6.938 1 89.31 245 GLN B O 1
ATOM 4762 N N . PRO B 1 246 ? -16.969 1.397 5.309 1 87.38 246 PRO B N 1
ATOM 4763 C CA . PRO B 1 246 ? -17.406 0.352 6.238 1 87.38 246 PRO B CA 1
ATOM 4764 C C . PRO B 1 246 ? -16.234 -0.495 6.75 1 87.38 246 PRO B C 1
ATOM 4766 O O . PRO B 1 246 ? -16.062 -0.646 7.961 1 87.38 246 PRO B O 1
ATOM 4769 N N . PRO B 1 247 ? -15.414 -0.986 5.91 1 84.12 247 PRO B N 1
ATOM 4770 C CA . PRO B 1 247 ? -14.289 -1.755 6.449 1 84.12 247 PRO B CA 1
ATOM 4771 C C . PRO B 1 247 ? -13.336 -0.904 7.289 1 84.12 247 PRO B C 1
ATOM 4773 O O . PRO B 1 247 ? -12.773 -1.39 8.273 1 84.12 247 PRO B O 1
ATOM 4776 N N . ILE B 1 248 ? -13.195 0.237 6.922 1 90 248 ILE B N 1
ATOM 4777 C CA . ILE B 1 248 ? -12.305 1.135 7.652 1 90 248 ILE B CA 1
ATOM 4778 C C . ILE B 1 248 ? -12.906 1.457 9.016 1 90 248 ILE B C 1
ATOM 4780 O O . ILE B 1 248 ? -12.195 1.514 10.023 1 90 248 ILE B O 1
ATOM 4784 N N . ALA B 1 249 ? -14.172 1.689 9.016 1 91.62 249 ALA B N 1
ATOM 4785 C CA . ALA B 1 249 ? -14.867 1.969 10.273 1 91.62 249 ALA B CA 1
ATOM 4786 C C . ALA B 1 249 ? -14.742 0.794 11.242 1 91.62 249 ALA B C 1
ATOM 4788 O O . ALA B 1 249 ? -14.562 0.988 12.445 1 91.62 249 ALA B O 1
ATOM 4789 N N . PHE B 1 250 ? -14.828 -0.375 10.625 1 87.5 250 PHE B N 1
ATOM 4790 C CA . PHE B 1 250 ? -14.711 -1.573 11.453 1 87.5 250 PHE B CA 1
ATOM 4791 C C . PHE B 1 250 ? -13.359 -1.62 12.148 1 87.5 250 PHE B C 1
ATOM 4793 O O . PHE B 1 250 ? -13.289 -1.832 13.359 1 87.5 250 PHE B O 1
ATOM 4800 N N . VAL B 1 251 ? -12.344 -1.376 11.43 1 87.88 251 VAL B N 1
ATOM 4801 C CA . VAL B 1 251 ? -10.992 -1.45 11.977 1 87.88 251 VAL B CA 1
ATOM 4802 C C . VAL B 1 251 ? -10.75 -0.273 12.914 1 87.88 251 VAL B C 1
ATOM 4804 O O . VAL B 1 251 ? -10.219 -0.451 14.016 1 87.88 251 VAL B O 1
ATOM 4807 N N . SER B 1 252 ? -11.109 0.938 12.523 1 92.19 252 SER B N 1
ATOM 4808 C CA . SER B 1 252 ? -10.859 2.137 13.32 1 92.19 252 SER B CA 1
ATOM 4809 C C . SER B 1 252 ? -11.625 2.094 14.641 1 92.19 252 SER B C 1
ATOM 4811 O O . SER B 1 252 ? -11.125 2.562 15.664 1 92.19 252 SER B O 1
ATOM 4813 N N . ASP B 1 253 ? -12.773 1.528 14.57 1 90.94 253 ASP B N 1
ATOM 4814 C CA . ASP B 1 253 ? -13.562 1.413 15.789 1 90.94 253 ASP B CA 1
ATOM 4815 C C . ASP B 1 253 ? -12.906 0.461 16.781 1 90.94 253 ASP B C 1
ATOM 4817 O O . ASP B 1 253 ? -12.938 0.697 18 1 90.94 253 ASP B O 1
ATOM 4821 N N . GLN B 1 254 ? -12.312 -0.615 16.312 1 90.12 254 GLN B N 1
ATOM 4822 C CA . GLN B 1 254 ? -11.602 -1.544 17.172 1 90.12 254 GLN B CA 1
ATOM 4823 C C . GLN B 1 254 ? -10.383 -0.876 17.812 1 90.12 254 GLN B C 1
ATOM 4825 O O . GLN B 1 254 ? -10.109 -1.08 19 1 90.12 254 GLN B O 1
ATOM 4830 N N . ILE B 1 255 ? -9.719 -0.114 17.031 1 91.62 255 ILE B N 1
ATOM 4831 C CA . ILE B 1 255 ? -8.547 0.601 17.531 1 91.62 255 ILE B CA 1
ATOM 4832 C C . ILE B 1 255 ? -8.984 1.629 18.578 1 91.62 255 ILE B C 1
ATOM 4834 O O . ILE B 1 255 ? -8.352 1.762 19.625 1 91.62 255 ILE B O 1
ATOM 4838 N N . TYR B 1 256 ? -10.023 2.332 18.266 1 91.81 256 TYR B N 1
ATOM 4839 C CA . TYR B 1 256 ? -10.547 3.328 19.203 1 91.81 256 TYR B CA 1
ATOM 4840 C C . TYR B 1 256 ? -10.953 2.686 20.516 1 91.81 256 TYR B C 1
ATOM 4842 O O . TYR B 1 256 ? -10.617 3.188 21.594 1 91.81 256 TYR B O 1
ATOM 4850 N N . THR B 1 257 ? -11.648 1.549 20.453 1 92.31 257 THR B N 1
ATOM 4851 C CA . THR B 1 257 ? -12.086 0.826 21.641 1 92.31 257 THR B CA 1
ATOM 4852 C C . THR B 1 257 ? -10.883 0.359 22.453 1 92.31 257 THR B C 1
ATOM 4854 O O . THR B 1 257 ? -10.906 0.428 23.688 1 92.31 257 THR B O 1
ATOM 4857 N N . LEU B 1 258 ? -9.891 -0.078 21.781 1 92.25 258 LEU B N 1
ATOM 4858 C CA . LEU B 1 258 ? -8.672 -0.518 22.453 1 92.25 258 LEU B CA 1
ATOM 4859 C C . LEU B 1 258 ? -7.984 0.651 23.141 1 92.25 258 LEU B C 1
ATOM 4861 O O . LEU B 1 258 ? -7.516 0.517 24.281 1 92.25 258 LEU B O 1
ATOM 4865 N N . LEU B 1 259 ? -7.922 1.765 22.484 1 92.75 259 LEU B N 1
ATOM 4866 C CA . LEU B 1 259 ? -7.273 2.943 23.047 1 92.75 259 LEU B CA 1
ATOM 4867 C C . LEU B 1 259 ? -8.047 3.471 24.25 1 92.75 259 LEU B C 1
ATOM 4869 O O . LEU B 1 259 ? -7.449 3.947 25.219 1 92.75 259 LEU B O 1
ATOM 4873 N N . VAL B 1 260 ? -9.359 3.385 24.219 1 91.94 260 VAL B N 1
ATOM 4874 C CA . VAL B 1 260 ? -10.203 3.803 25.344 1 91.94 260 VAL B CA 1
ATOM 4875 C C . VAL B 1 260 ? -10.016 2.844 26.516 1 91.94 260 VAL B C 1
ATOM 4877 O O . VAL B 1 260 ? -9.922 3.275 27.656 1 91.94 260 VAL B O 1
ATOM 4880 N N . ALA B 1 261 ? -9.922 1.591 26.172 1 93.25 261 ALA B N 1
ATOM 4881 C CA . ALA B 1 261 ? -9.727 0.575 27.203 1 93.25 261 ALA B CA 1
ATOM 4882 C C . ALA B 1 261 ? -8.391 0.761 27.922 1 93.25 261 ALA B C 1
ATOM 4884 O O . ALA B 1 261 ? -8.281 0.525 29.125 1 93.25 261 ALA B O 1
ATOM 4885 N N . LEU B 1 262 ? -7.418 1.211 27.156 1 93.88 262 LEU B N 1
ATOM 4886 C CA . LEU B 1 262 ? -6.086 1.44 27.719 1 93.88 262 LEU B CA 1
ATOM 4887 C C . LEU B 1 262 ? -5.992 2.82 28.359 1 93.88 262 LEU B C 1
ATOM 4889 O O . LEU B 1 262 ? -4.918 3.229 28.812 1 93.88 262 LEU B O 1
ATOM 4893 N N . LYS B 1 263 ? -7.004 3.633 28.281 1 92.44 263 LYS B N 1
ATOM 4894 C CA . LYS B 1 263 ? -7.133 4.953 28.906 1 92.44 263 LYS B CA 1
ATOM 4895 C C . LYS B 1 263 ? -6.199 5.961 28.234 1 92.44 263 LYS B C 1
ATOM 4897 O O . LYS B 1 263 ? -5.66 6.848 28.906 1 92.44 263 LYS B O 1
ATOM 4902 N N . ILE B 1 264 ? -5.945 5.66 27 1 89.38 264 ILE B N 1
ATOM 4903 C CA . ILE B 1 264 ? -5.148 6.602 26.219 1 89.38 264 ILE B CA 1
ATOM 4904 C C . ILE B 1 264 ? -6.059 7.676 25.625 1 89.38 264 ILE B C 1
ATOM 4906 O O . ILE B 1 264 ? -5.676 8.844 25.562 1 89.38 264 ILE B O 1
ATOM 4910 N N . CYS B 1 265 ? -7.254 7.23 25.266 1 88.31 265 CYS B N 1
ATOM 4911 C CA . CYS B 1 265 ? -8.234 8.148 24.703 1 88.31 265 CYS B CA 1
ATOM 4912 C C . CYS B 1 265 ? -9.492 8.203 25.562 1 88.31 265 CYS B C 1
ATOM 4914 O O . CYS B 1 265 ? -9.961 7.168 26.062 1 88.31 265 CYS B O 1
ATOM 4916 N N . THR B 1 266 ? -9.992 9.383 25.844 1 88.44 266 THR B N 1
ATOM 4917 C CA . THR B 1 266 ? -11.266 9.57 26.531 1 88.44 266 THR B CA 1
ATOM 4918 C C . THR B 1 266 ? -12.422 9.562 25.531 1 88.44 266 THR B C 1
ATOM 4920 O O . THR B 1 266 ? -12.391 10.281 24.531 1 88.44 266 THR B O 1
ATOM 4923 N N . PRO B 1 267 ? -13.352 8.648 25.797 1 89.69 267 PRO B N 1
ATOM 4924 C CA . PRO B 1 267 ? -14.477 8.586 24.859 1 89.69 267 PRO B CA 1
ATOM 4925 C C . PRO B 1 267 ? -15.281 9.891 24.812 1 89.69 267 PRO B C 1
ATOM 4927 O O . PRO B 1 267 ? -15.383 10.594 25.812 1 89.69 267 PRO B O 1
ATOM 4930 N N . PHE B 1 268 ? -15.789 10.148 23.641 1 89.75 268 PHE B N 1
ATOM 4931 C CA . PHE B 1 268 ? -16.625 11.32 23.453 1 89.75 268 PHE B CA 1
ATOM 4932 C C . PHE B 1 268 ? -18 11.102 24.078 1 89.75 268 PHE B C 1
ATOM 4934 O O . PHE B 1 268 ? -18.594 10.023 23.938 1 89.75 268 PHE B O 1
ATOM 4941 N N . SER B 1 269 ? -18.438 12.094 24.797 1 87.69 269 SER B N 1
ATOM 4942 C CA . SER B 1 269 ? -19.797 12.047 25.328 1 87.69 269 SER B CA 1
ATOM 4943 C C . SER B 1 269 ? -20.828 12.344 24.25 1 87.69 269 SER B C 1
ATOM 4945 O O . SER B 1 269 ? -20.484 12.828 23.172 1 87.69 269 SER B O 1
ATOM 4947 N N . GLU B 1 270 ? -22.031 11.953 24.5 1 89 270 GLU B N 1
ATOM 4948 C CA . GLU B 1 270 ? -23.109 12.242 23.547 1 89 270 GLU B CA 1
ATOM 4949 C C . GLU B 1 270 ? -23.281 13.742 23.359 1 89 270 GLU B C 1
ATOM 4951 O O . GLU B 1 270 ? -23.625 14.188 22.266 1 89 270 GLU B O 1
ATOM 4956 N N . GLU B 1 271 ? -23.016 14.445 24.391 1 85.25 271 GLU B N 1
ATOM 4957 C CA . GLU B 1 271 ? -23.094 15.898 24.312 1 85.25 271 GLU B CA 1
ATOM 4958 C C . GLU B 1 271 ? -21.984 16.469 23.422 1 85.25 271 GLU B C 1
ATOM 4960 O O . GLU B 1 271 ? -22.219 17.406 22.672 1 85.25 271 GLU B O 1
ATOM 4965 N N . ASP B 1 272 ? -20.859 15.828 23.531 1 85.81 272 ASP B N 1
ATOM 4966 C CA . ASP B 1 272 ? -19.75 16.25 22.703 1 85.81 272 ASP B CA 1
ATOM 4967 C C . ASP B 1 272 ? -20.047 16.031 21.219 1 85.81 272 ASP B C 1
ATOM 4969 O O . ASP B 1 272 ? -19.766 16.906 20.391 1 85.81 272 ASP B O 1
ATOM 4973 N N . ILE B 1 273 ? -20.672 14.961 20.938 1 89.38 273 ILE B N 1
ATOM 4974 C CA . ILE B 1 273 ? -20.984 14.609 19.562 1 89.38 273 ILE B CA 1
ATOM 4975 C C . ILE B 1 273 ? -22.047 15.555 19.016 1 89.38 273 ILE B C 1
ATOM 4977 O O . ILE B 1 273 ? -21.938 16.047 17.891 1 89.38 273 ILE B O 1
ATOM 4981 N N . ALA B 1 274 ? -23 15.867 19.828 1 87.06 274 ALA B N 1
ATOM 4982 C CA . ALA B 1 274 ? -24.062 16.781 19.422 1 87.06 274 ALA B CA 1
ATOM 4983 C C . ALA B 1 274 ? -23.516 18.188 19.172 1 87.06 274 ALA B C 1
ATOM 4985 O O . ALA B 1 274 ? -23.859 18.828 18.172 1 87.06 274 ALA B O 1
ATOM 4986 N N . SER B 1 275 ? -22.719 18.531 20.125 1 84.12 275 SER B N 1
ATOM 4987 C CA . SER B 1 275 ? -22.109 19.844 19.984 1 84.12 275 SER B CA 1
ATOM 4988 C C . SER B 1 275 ? -21.203 19.906 18.766 1 84.12 275 SER B C 1
ATOM 4990 O O . SER B 1 275 ? -21.156 20.938 18.062 1 84.12 275 SER B O 1
ATOM 4992 N N . GLY B 1 276 ? -20.5 18.844 18.531 1 84.88 276 GLY B N 1
ATOM 4993 C CA . GLY B 1 276 ? -19.641 18.781 17.359 1 84.88 276 GLY B CA 1
ATOM 4994 C C . GLY B 1 276 ? -20.406 18.875 16.047 1 84.88 276 GLY B C 1
ATOM 4995 O O . GLY B 1 276 ? -19.969 19.562 15.117 1 84.88 276 GLY B O 1
ATOM 4996 N N . ASN B 1 277 ? -21.453 18.219 15.984 1 86.56 277 ASN B N 1
ATOM 4997 C CA . ASN B 1 277 ? -22.281 18.234 14.781 1 86.56 277 ASN B CA 1
ATOM 4998 C C . ASN B 1 277 ? -22.891 19.609 14.547 1 86.56 277 ASN B C 1
ATOM 5000 O O . ASN B 1 277 ? -23.016 20.047 13.398 1 86.56 277 ASN B O 1
ATOM 5004 N N . GLN B 1 278 ? -23.203 20.25 15.633 1 83.62 278 GLN B N 1
ATOM 5005 C CA . GLN B 1 278 ? -23.75 21.609 15.531 1 83.62 278 GLN B CA 1
ATOM 5006 C C . GLN B 1 278 ? -22.688 22.594 15.039 1 83.62 278 GLN B C 1
ATOM 5008 O O . GLN B 1 278 ? -23 23.516 14.289 1 83.62 278 GLN B O 1
ATOM 5013 N N . GLN B 1 279 ? -21.531 22.359 15.484 1 82.44 279 GLN B N 1
ATOM 5014 C CA . GLN B 1 279 ? -20.422 23.219 15.07 1 82.44 279 GLN B CA 1
ATOM 5015 C C . GLN B 1 279 ? -20.172 23.109 13.57 1 82.44 279 GLN B C 1
ATOM 5017 O O . GLN B 1 279 ? -19.844 24.094 12.906 1 82.44 279 GLN B O 1
ATOM 5022 N N . VAL B 1 280 ? -20.328 21.938 13.031 1 82.25 280 VAL B N 1
ATOM 5023 C CA . VAL B 1 280 ? -20.125 21.703 11.609 1 82.25 280 VAL B CA 1
ATOM 5024 C C . VAL B 1 280 ? -21.172 22.484 10.812 1 82.25 280 VAL B C 1
ATOM 5026 O O . VAL B 1 280 ? -20.859 23.078 9.781 1 82.25 280 VAL B O 1
ATOM 5029 N N . LEU B 1 281 ? -22.344 22.406 11.305 1 81.12 281 LEU B N 1
ATOM 5030 C CA . LEU B 1 281 ? -23.438 23.125 10.641 1 81.12 281 LEU B CA 1
ATOM 5031 C C . LEU B 1 281 ? -23.219 24.625 10.695 1 81.12 281 LEU B C 1
ATOM 5033 O O . LEU B 1 281 ? -23.453 25.328 9.711 1 81.12 281 LEU B O 1
ATOM 5037 N N . ALA B 1 282 ? -22.719 25.062 11.812 1 79.06 282 ALA B N 1
ATOM 5038 C CA . ALA B 1 282 ? -22.453 26.484 11.992 1 79.06 282 ALA B CA 1
ATOM 5039 C C . ALA B 1 282 ? -21.344 26.969 11.062 1 79.06 282 ALA B C 1
ATOM 5041 O O . ALA B 1 282 ? -21.406 28.078 10.523 1 79.06 282 ALA B O 1
ATOM 5042 N N . ARG B 1 283 ? -20.344 26.203 10.867 1 77.44 283 ARG B N 1
ATOM 5043 C CA . ARG B 1 283 ? -19.234 26.516 9.984 1 77.44 283 ARG B CA 1
ATOM 5044 C C . ARG B 1 283 ? -19.688 26.594 8.531 1 77.44 283 ARG B C 1
ATOM 5046 O O . ARG B 1 283 ? -19.203 27.422 7.762 1 77.44 283 ARG B O 1
ATOM 5053 N N . GLY B 1 284 ? -20.484 25.656 8.18 1 73.31 284 GLY B N 1
ATOM 5054 C CA . GLY B 1 284 ? -21.031 25.656 6.832 1 73.31 284 GLY B CA 1
ATOM 5055 C C . GLY B 1 284 ? -21.828 26.906 6.52 1 73.31 284 GLY B C 1
ATOM 5056 O O . GLY B 1 284 ? -21.781 27.422 5.398 1 73.31 284 GLY B O 1
ATOM 5057 N N . GLU B 1 285 ? -22.453 27.391 7.492 1 67.88 285 GLU B N 1
ATOM 5058 C CA . GLU B 1 285 ? -23.281 28.594 7.328 1 67.88 285 GLU B CA 1
ATOM 5059 C C . GLU B 1 285 ? -22.422 29.859 7.336 1 67.88 285 GLU B C 1
ATOM 5061 O O . GLU B 1 285 ? -22.766 30.859 6.699 1 67.88 285 GLU B O 1
ATOM 5066 N N . ALA B 1 286 ? -21.422 29.906 8.156 1 63.41 286 ALA B N 1
ATOM 5067 C CA . ALA B 1 286 ? -20.547 31.062 8.281 1 63.41 286 ALA B CA 1
ATOM 5068 C C . ALA B 1 286 ? -19.75 31.297 7 1 63.41 286 ALA B C 1
ATOM 5070 O O . ALA B 1 286 ? -19.344 32.438 6.711 1 63.41 286 ALA B O 1
ATOM 5071 N N . GLY B 1 287 ? -19.844 30.609 6.008 1 56.44 287 GLY B N 1
ATOM 5072 C CA . GLY B 1 287 ? -19.172 30.75 4.73 1 56.44 287 GLY B CA 1
ATOM 5073 C C . GLY B 1 287 ? -17.656 30.609 4.84 1 56.44 287 GLY B C 1
ATOM 5074 O O . GLY B 1 287 ? -17.109 30.672 5.938 1 56.44 287 GLY B O 1
ATOM 5075 N N . LEU B 1 288 ? -16.922 30.047 3.82 1 54.78 288 LEU B N 1
ATOM 5076 C CA . LEU B 1 288 ? -15.469 29.891 3.742 1 54.78 288 LEU B CA 1
ATOM 5077 C C . LEU B 1 288 ? -14.773 31.234 3.654 1 54.78 288 LEU B C 1
ATOM 5079 O O . LEU B 1 288 ? -15.234 32.125 2.953 1 54.78 288 LEU B O 1
ATOM 5083 N N . PRO B 1 289 ? -13.938 31.703 4.641 1 48.22 289 PRO B N 1
ATOM 5084 C CA . PRO B 1 289 ? -13.164 32.906 4.348 1 48.22 289 PRO B CA 1
ATOM 5085 C C . PRO B 1 289 ? -12.609 32.938 2.926 1 48.22 289 PRO B C 1
ATOM 5087 O O . PRO B 1 289 ? -12.273 31.875 2.379 1 48.22 289 PRO B O 1
ATOM 5090 N N . SER B 1 290 ? -13.227 33.719 2.027 1 45.56 290 SER B N 1
ATOM 5091 C CA . SER B 1 290 ? -12.805 33.812 0.634 1 45.56 290 SER B CA 1
ATOM 5092 C C . SER B 1 290 ? -11.281 33.75 0.512 1 45.56 290 SER B C 1
ATOM 5094 O O . SER B 1 290 ? -10.562 34.469 1.205 1 45.56 290 SER B O 1
ATOM 5096 N N . LEU B 1 291 ? -10.703 32.594 0.115 1 44.84 291 LEU B N 1
ATOM 5097 C CA . LEU B 1 291 ? -9.281 32.469 -0.181 1 44.84 291 LEU B CA 1
ATOM 5098 C C . LEU B 1 291 ? -8.742 33.75 -0.811 1 44.84 291 LEU B C 1
ATOM 5100 O O . LEU B 1 291 ? -7.609 34.125 -0.534 1 44.84 291 LEU B O 1
ATOM 5104 N N . LEU B 1 292 ? -9.461 34.281 -2.012 1 37.56 292 LEU B N 1
ATOM 5105 C CA . LEU B 1 292 ? -8.984 35.344 -2.885 1 37.56 292 LEU B CA 1
ATOM 5106 C C . LEU B 1 292 ? -9.43 36.719 -2.367 1 37.56 292 LEU B C 1
ATOM 5108 O O . LEU B 1 292 ? -9.062 37.75 -2.936 1 37.56 292 LEU B O 1
ATOM 5112 N N . SER B 1 293 ? -10.562 36.875 -1.647 1 35.12 293 SER B N 1
ATOM 5113 C CA . SER B 1 293 ? -11.062 38.219 -1.468 1 35.12 293 SER B CA 1
ATOM 5114 C C . SER B 1 293 ? -10.273 38.969 -0.394 1 35.12 293 SER B C 1
ATOM 5116 O O . SER B 1 293 ? -10.242 38.562 0.765 1 35.12 293 SER B O 1
ATOM 5118 N N . ASN B 1 294 ? -9.164 39.531 -0.63 1 33.16 294 ASN B N 1
ATOM 5119 C CA . ASN B 1 294 ? -8.547 40.625 0.105 1 33.16 294 ASN B CA 1
ATOM 5120 C C . ASN B 1 294 ? -9.578 41.656 0.564 1 33.16 294 ASN B C 1
ATOM 5122 O O . ASN B 1 294 ? -9.234 42.781 0.885 1 33.16 294 ASN B O 1
ATOM 5126 N N . GLN B 1 295 ? -10.875 41.688 0.023 1 32.31 295 GLN B N 1
ATOM 5127 C CA . GLN B 1 295 ? -11.641 42.906 0.359 1 32.31 295 GLN B CA 1
ATOM 5128 C C . GLN B 1 295 ? -12.055 42.875 1.829 1 32.31 295 GLN B C 1
ATOM 5130 O O . GLN B 1 295 ? -12.844 42.031 2.258 1 32.31 295 GLN B O 1
ATOM 5135 N N . ARG B 1 296 ? -11.375 43.469 2.77 1 33.78 296 ARG B N 1
ATOM 5136 C CA . ARG B 1 296 ? -11.633 44 4.102 1 33.78 296 ARG B CA 1
ATOM 5137 C C . ARG B 1 296 ? -12.969 44.719 4.152 1 33.78 296 ARG B C 1
ATOM 5139 O O . ARG B 1 296 ? -13.141 45.688 4.926 1 33.78 296 ARG B O 1
ATOM 5146 N N . GLY B 1 297 ? -13.875 44.781 3.113 1 31.42 297 GLY B N 1
ATOM 5147 C CA . GLY B 1 297 ? -15.039 45.5 3.607 1 31.42 297 GLY B CA 1
ATOM 5148 C C . GLY B 1 297 ? -15.695 44.812 4.797 1 31.42 297 GLY B C 1
ATOM 5149 O O . GLY B 1 297 ? -16.375 43.812 4.641 1 31.42 297 GLY B O 1
ATOM 5150 N N . GLY B 1 298 ? -15.109 44.719 5.941 1 33.53 298 GLY B N 1
ATOM 5151 C CA . GLY B 1 298 ? -15.43 44.344 7.309 1 33.53 298 GLY B CA 1
ATOM 5152 C C . GLY B 1 298 ? -16.875 44.594 7.676 1 33.53 298 GLY B C 1
ATOM 5153 O O . GLY B 1 298 ? -17.344 44.156 8.727 1 33.53 298 GLY B O 1
ATOM 5154 N N . GLY B 1 299 ? -17.422 45.844 7.441 1 32.56 299 GLY B N 1
ATOM 5155 C CA . GLY B 1 299 ? -18.469 46.5 8.211 1 32.56 299 GLY B CA 1
ATOM 5156 C C . GLY B 1 299 ? -19.828 45.844 8.055 1 32.56 299 GLY B C 1
ATOM 5157 O O . GLY B 1 299 ? -20.609 45.781 9 1 32.56 299 GLY B O 1
ATOM 5158 N N . ILE B 1 300 ? -20.344 45.719 6.805 1 34.44 300 ILE B N 1
ATOM 5159 C CA . ILE B 1 300 ? -21.781 45.656 6.617 1 34.44 300 ILE B CA 1
ATOM 5160 C C . ILE B 1 300 ? -22.281 44.219 6.805 1 34.44 300 ILE B C 1
ATOM 5162 O O . ILE B 1 300 ? -23.438 44 7.195 1 34.44 300 ILE B O 1
ATOM 5166 N N . ARG B 1 301 ? -21.5 43.25 6.488 1 40.53 301 ARG B N 1
ATOM 5167 C CA . ARG B 1 301 ? -22.156 41.938 6.496 1 40.53 301 ARG B CA 1
ATOM 5168 C C . ARG B 1 301 ? -22.141 41.312 7.891 1 40.53 301 ARG B C 1
ATOM 5170 O O . ARG B 1 301 ? -22.844 40.344 8.148 1 40.53 301 ARG B O 1
ATOM 5177 N N . GLY B 1 302 ? -21.266 41.781 8.812 1 38.41 302 GLY B N 1
ATOM 5178 C CA . GLY B 1 302 ? -21.359 41.438 10.227 1 38.41 302 GLY B CA 1
ATOM 5179 C C . GLY B 1 302 ? -22.609 42 10.891 1 38.41 302 GLY B C 1
ATOM 5180 O O . GLY B 1 302 ? -23.141 41.406 11.828 1 38.41 302 GLY B O 1
ATOM 5181 N N . ILE B 1 303 ? -22.922 43.281 10.516 1 39.56 303 ILE B N 1
ATOM 5182 C CA . ILE B 1 303 ? -24.031 44.031 11.07 1 39.56 303 ILE B CA 1
ATOM 5183 C C . ILE B 1 303 ? -25.359 43.375 10.641 1 39.56 303 ILE B C 1
ATOM 5185 O O . ILE B 1 303 ? -26.281 43.281 11.445 1 39.56 303 ILE B O 1
ATOM 5189 N N . GLY B 1 304 ? -25.344 42.781 9.43 1 41.62 304 GLY B N 1
ATOM 5190 C CA . GLY B 1 304 ? -26.609 42.25 8.969 1 41.62 304 GLY B CA 1
ATOM 5191 C C . GLY B 1 304 ? -26.953 40.906 9.609 1 41.62 304 GLY B C 1
ATOM 5192 O O . GLY B 1 304 ? -28.109 40.656 9.93 1 41.62 304 GLY B O 1
ATOM 5193 N N . LYS B 1 305 ? -25.938 40.062 9.758 1 43.66 305 LYS B N 1
ATOM 5194 C CA . LYS B 1 305 ? -26.25 38.781 10.383 1 43.66 305 LYS B CA 1
ATOM 5195 C C . LYS B 1 305 ? -26.453 38.969 11.883 1 43.66 305 LYS B C 1
ATOM 5197 O O . LYS B 1 305 ? -27.328 38.281 12.469 1 43.66 305 LYS B O 1
ATOM 5202 N N . ARG B 1 306 ? -25.625 39.812 12.5 1 45.25 306 ARG B N 1
ATOM 5203 C CA . ARG B 1 306 ? -25.922 40.156 13.883 1 45.25 306 ARG B CA 1
ATOM 5204 C C . ARG B 1 306 ? -27.297 40.781 14.008 1 45.25 306 ARG B C 1
ATOM 5206 O O . ARG B 1 306 ? -28.062 40.5 14.938 1 45.25 306 ARG B O 1
ATOM 5213 N N . GLU B 1 307 ? -27.562 41.688 12.953 1 48.31 307 GLU B N 1
ATOM 5214 C CA . GLU B 1 307 ? -28.875 42.312 12.93 1 48.31 307 GLU B CA 1
ATOM 5215 C C . GLU B 1 307 ? -29.984 41.312 12.672 1 48.31 307 GLU B C 1
ATOM 5217 O O . GLU B 1 307 ? -31.031 41.344 13.297 1 48.31 307 GLU B O 1
ATOM 5222 N N . GLU B 1 308 ? -29.641 40.312 11.82 1 52.19 308 GLU B N 1
ATOM 5223 C CA . GLU B 1 308 ? -30.656 39.312 11.531 1 52.19 308 GLU B CA 1
ATOM 5224 C C . GLU B 1 308 ? -30.781 38.312 12.672 1 52.19 308 GLU B C 1
ATOM 5226 O O . GLU B 1 308 ? -31.891 37.906 13.023 1 52.19 308 GLU B O 1
ATOM 5231 N N . ALA B 1 309 ? -29.734 37.875 13.32 1 53.16 309 ALA B N 1
ATOM 5232 C CA . ALA B 1 309 ? -29.797 37.031 14.523 1 53.16 309 ALA B CA 1
ATOM 5233 C C . ALA B 1 309 ? -30.438 37.781 15.68 1 53.16 309 ALA B C 1
ATOM 5235 O O . ALA B 1 309 ? -31.25 37.219 16.422 1 53.16 309 ALA B O 1
ATOM 5236 N N . GLU B 1 310 ? -30.031 39.094 15.75 1 58.03 310 GLU B N 1
ATOM 5237 C CA . GLU B 1 310 ? -30.688 39.938 16.75 1 58.03 310 GLU B CA 1
ATOM 5238 C C . GLU B 1 310 ? -32.156 40.125 16.438 1 58.03 310 GLU B C 1
ATOM 5240 O O . GLU B 1 310 ? -33 40.125 17.344 1 58.03 310 GLU B O 1
ATOM 5245 N N . ARG B 1 311 ? -32.5 40.125 15.148 1 61.31 311 ARG B N 1
ATOM 5246 C CA . ARG B 1 311 ? -33.875 40.219 14.703 1 61.31 311 ARG B CA 1
ATOM 5247 C C . ARG B 1 311 ? -34.625 38.906 14.977 1 61.31 311 ARG B C 1
ATOM 5249 O O . ARG B 1 311 ? -35.75 38.938 15.461 1 61.31 311 ARG B O 1
ATOM 5256 N N . ARG B 1 312 ? -34 37.812 14.75 1 57.84 312 ARG B N 1
ATOM 5257 C CA . ARG B 1 312 ? -34.656 36.531 14.992 1 57.84 312 ARG B CA 1
ATOM 5258 C C . ARG B 1 312 ? -34.781 36.25 16.484 1 57.84 312 ARG B C 1
ATOM 5260 O O . ARG B 1 312 ? -35.781 35.75 16.953 1 57.84 312 ARG B O 1
ATOM 5267 N N . ARG B 1 313 ? -33.719 36.531 17.234 1 59.22 313 ARG B N 1
ATOM 5268 C CA . ARG B 1 313 ? -33.812 36.438 18.688 1 59.22 313 ARG B CA 1
ATOM 5269 C C . ARG B 1 313 ? -34.906 37.375 19.219 1 59.22 313 ARG B C 1
ATOM 5271 O O . ARG B 1 313 ? -35.656 37 20.109 1 59.22 313 ARG B O 1
ATOM 5278 N N . ALA B 1 314 ? -34.938 38.625 18.641 1 63.97 314 ALA B N 1
ATOM 5279 C CA . ALA B 1 314 ? -35.938 39.594 19.016 1 63.97 314 ALA B CA 1
ATOM 5280 C C . ALA B 1 314 ? -37.344 39.094 18.656 1 63.97 314 ALA B C 1
ATOM 5282 O O . ALA B 1 314 ? -38.281 39.25 19.438 1 63.97 314 ALA B O 1
ATOM 5283 N N . LEU B 1 315 ? -37.438 38.406 17.547 1 68.75 315 LEU B N 1
ATOM 5284 C CA . LEU B 1 315 ? -38.719 37.844 17.109 1 68.75 315 LEU B CA 1
ATOM 5285 C C . LEU B 1 315 ? -39.094 36.656 17.969 1 68.75 315 LEU B C 1
ATOM 5287 O O . LEU B 1 315 ? -40.281 36.5 18.328 1 68.75 315 LEU B O 1
ATOM 5291 N N . ALA B 1 316 ? -38.125 35.781 18.281 1 66.81 316 ALA B N 1
ATOM 5292 C CA . ALA B 1 316 ? -38.375 34.625 19.125 1 66.81 316 ALA B CA 1
ATOM 5293 C C . ALA B 1 316 ? -38.688 35.062 20.562 1 66.81 316 ALA B C 1
ATOM 5295 O O . ALA B 1 316 ? -39.594 34.5 21.188 1 66.81 316 ALA B O 1
ATOM 5296 N N . LEU B 1 317 ? -37.938 36.062 21.016 1 65.81 317 LEU B N 1
ATOM 5297 C CA . LEU B 1 317 ? -38.219 36.625 22.328 1 65.81 317 LEU B CA 1
ATOM 5298 C C . LEU B 1 317 ? -39.594 37.312 22.359 1 65.81 317 LEU B C 1
ATOM 5300 O O . LEU B 1 317 ? -40.312 37.188 23.344 1 65.81 317 LEU B O 1
ATOM 5304 N N . LYS B 1 318 ? -39.938 37.938 21.219 1 68.06 318 LYS B N 1
ATOM 5305 C CA . LYS B 1 318 ? -41.281 38.531 21.062 1 68.06 318 LYS B CA 1
ATOM 5306 C C . LYS B 1 318 ? -42.375 37.469 21 1 68.06 318 LYS B C 1
ATOM 5308 O O . LYS B 1 318 ? -43.406 37.625 21.609 1 68.06 318 LYS B O 1
ATOM 5313 N N . ALA B 1 319 ? -42 36.406 20.344 1 68.5 319 ALA B N 1
ATOM 5314 C CA . ALA B 1 319 ? -42.969 35.312 20.25 1 68.5 319 ALA B CA 1
ATOM 5315 C C . ALA B 1 319 ? -43.125 34.625 21.594 1 68.5 319 ALA B C 1
ATOM 5317 O O . ALA B 1 319 ? -44.25 34.25 21.969 1 68.5 319 ALA B O 1
ATOM 5318 N N . LEU B 1 320 ? -42.062 34.375 22.312 1 66.94 320 LEU B N 1
ATOM 5319 C CA . LEU B 1 320 ? -42.094 33.781 23.656 1 66.94 320 LEU B CA 1
ATOM 5320 C C . LEU B 1 320 ? -42.812 34.719 24.625 1 66.94 320 LEU B C 1
ATOM 5322 O O . LEU B 1 320 ? -43.594 34.25 25.453 1 66.94 320 LEU B O 1
ATOM 5326 N N . ASP B 1 321 ? -42.5 36 24.5 1 66.12 321 ASP B N 1
ATOM 5327 C CA . ASP B 1 321 ? -43.188 37 25.328 1 66.12 321 ASP B CA 1
ATOM 5328 C C . ASP B 1 321 ? -44.688 37.062 25.031 1 66.12 321 ASP B C 1
ATOM 5330 O O . ASP B 1 321 ? -45.5 37.156 25.938 1 66.12 321 ASP B O 1
ATOM 5334 N N . GLN B 1 322 ? -45 36.781 23.781 1 67.94 322 GLN B N 1
ATOM 5335 C CA . GLN B 1 322 ? -46.406 36.75 23.359 1 67.94 322 GLN B CA 1
ATOM 5336 C C . GLN B 1 322 ? -47.094 35.5 23.922 1 67.94 322 GLN B C 1
ATOM 5338 O O . GLN B 1 322 ? -48.25 35.594 24.359 1 67.94 322 GLN B O 1
ATOM 5343 N N . ARG B 1 323 ? -46.406 34.438 23.938 1 65.94 323 ARG B N 1
ATOM 5344 C CA . ARG B 1 323 ? -46.938 33.188 24.469 1 65.94 323 ARG B CA 1
ATOM 5345 C C . ARG B 1 323 ? -47.062 33.25 25.984 1 65.94 323 ARG B C 1
ATOM 5347 O O . ARG B 1 323 ? -48.062 32.75 26.562 1 65.94 323 ARG B O 1
ATOM 5354 N N . LEU B 1 324 ? -46.094 33.812 26.609 1 64.19 324 LEU B N 1
ATOM 5355 C CA . LEU B 1 324 ? -46.125 33.969 28.062 1 64.19 324 LEU B CA 1
ATOM 5356 C C . LEU B 1 324 ? -47.219 34.938 28.453 1 64.19 324 LEU B C 1
ATOM 53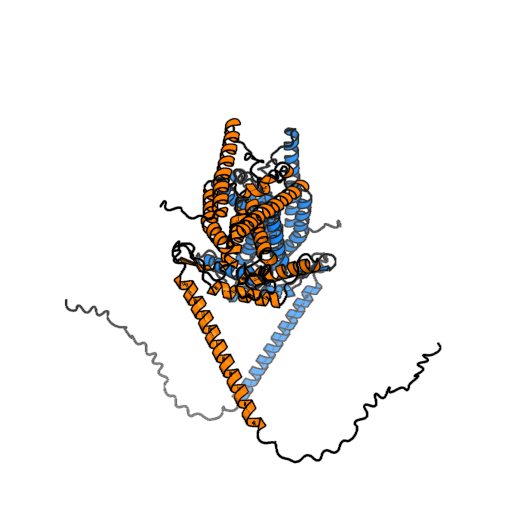58 O O . LEU B 1 324 ? -47.906 34.719 29.453 1 64.19 324 LEU B O 1
ATOM 5362 N N . GLN B 1 325 ? -47.469 35.969 27.672 1 64.75 325 GLN B N 1
ATOM 5363 C CA . GLN B 1 325 ? -48.531 36.906 27.906 1 64.75 325 GLN B CA 1
ATOM 5364 C C . GLN B 1 325 ? -49.906 36.281 27.625 1 64.75 325 GLN B C 1
ATOM 5366 O O . GLN B 1 325 ? -50.875 36.531 28.344 1 64.75 325 GLN B O 1
ATOM 5371 N N . ALA B 1 326 ? -49.875 35.406 26.672 1 62.38 326 ALA B N 1
ATOM 5372 C CA . ALA B 1 326 ? -51.094 34.688 26.375 1 62.38 326 ALA B CA 1
ATOM 5373 C C . ALA B 1 326 ? -51.438 33.688 27.484 1 62.38 326 ALA B C 1
ATOM 5375 O O . ALA B 1 326 ? -52.594 33.531 27.844 1 62.38 326 ALA B O 1
ATOM 5376 N N . ALA B 1 327 ? -50.5 33 28.031 1 59.81 327 ALA B N 1
ATOM 5377 C CA . ALA B 1 327 ? -50.656 32.062 29.141 1 59.81 327 ALA B CA 1
ATOM 5378 C C . ALA B 1 327 ? -51.031 32.812 30.438 1 59.81 327 ALA B C 1
ATOM 5380 O O . ALA B 1 327 ? -51.844 32.312 31.219 1 59.81 327 ALA B O 1
ATOM 5381 N N . ALA B 1 328 ? -50.406 33.875 30.672 1 58.12 328 ALA B N 1
ATOM 5382 C CA . ALA B 1 328 ? -50.719 34.688 31.844 1 58.12 328 ALA B CA 1
ATOM 5383 C C . ALA B 1 328 ? -52.125 35.312 31.734 1 58.12 328 ALA B C 1
ATOM 5385 O O . ALA B 1 328 ? -52.844 35.438 32.719 1 58.12 328 ALA B O 1
ATOM 5386 N N . ALA B 1 329 ? -52.562 35.562 30.531 1 56.91 329 ALA B N 1
ATOM 5387 C CA . ALA B 1 329 ? -53.906 36.062 30.297 1 56.91 329 ALA B CA 1
ATOM 5388 C C . ALA B 1 329 ? -54.938 34.969 30.5 1 56.91 329 ALA B C 1
ATOM 5390 O O . ALA B 1 329 ? -56.062 35.219 30.969 1 56.91 329 ALA B O 1
ATOM 5391 N N . GLY B 1 330 ? -54.5 33.75 30.094 1 53.31 330 GLY B N 1
ATOM 5392 C CA . GLY B 1 330 ? -55.438 32.625 30.297 1 53.31 330 GLY B CA 1
ATOM 5393 C C . GLY B 1 330 ? -55.625 32.281 31.766 1 53.31 330 GLY B C 1
ATOM 5394 O O . GLY B 1 330 ? -56.656 31.734 32.156 1 53.31 330 GLY B O 1
ATOM 5395 N N . ARG B 1 331 ? -54.594 32.438 32.625 1 49.62 331 ARG B N 1
ATOM 5396 C CA . ARG B 1 331 ? -54.719 32.125 34.062 1 49.62 331 ARG B CA 1
ATOM 5397 C C . ARG B 1 331 ? -55.594 33.125 34.781 1 49.62 331 ARG B C 1
ATOM 5399 O O . ARG B 1 331 ? -56.188 32.812 35.812 1 49.62 331 ARG B O 1
ATOM 5406 N N . VAL B 1 332 ? -55.688 34.312 34.312 1 48.28 332 VAL B N 1
ATOM 5407 C CA . VAL B 1 332 ? -56.469 35.312 35.031 1 48.28 332 VAL B CA 1
ATOM 5408 C C . VAL B 1 332 ? -57.969 34.969 34.906 1 48.28 332 VAL B C 1
ATOM 5410 O O . VAL B 1 332 ? -58.75 35.25 35.812 1 48.28 332 VAL B O 1
ATOM 5413 N N . GLN B 1 333 ? -58.344 34.344 33.719 1 43.78 333 GLN B N 1
ATOM 5414 C CA . GLN B 1 333 ? -59.781 34.156 33.594 1 43.78 333 GLN B CA 1
ATOM 5415 C C . GLN B 1 333 ? -60.312 33.094 34.531 1 43.78 333 GLN B C 1
ATOM 5417 O O . GLN B 1 333 ? -61.5 33.094 34.875 1 43.78 333 GLN B O 1
ATOM 5422 N N . SER B 1 334 ? -59.562 31.984 34.688 1 42.16 334 SER B N 1
ATOM 5423 C CA . SER B 1 334 ? -60.188 30.859 35.375 1 42.16 334 SER B CA 1
ATOM 5424 C C . SER B 1 334 ? -60.344 31.156 36.875 1 42.16 334 SER B C 1
ATOM 5426 O O . SER B 1 334 ? -60.875 30.328 37.625 1 42.16 334 SER B O 1
ATOM 5428 N N . GLN B 1 335 ? -59.531 32.031 37.438 1 39.09 335 GLN B N 1
ATOM 5429 C CA . GLN B 1 335 ? -59.5 32.094 38.875 1 39.09 335 GLN B CA 1
ATOM 5430 C C . GLN B 1 335 ? -60.812 32.688 39.438 1 39.09 335 GLN B C 1
ATOM 5432 O O . GLN B 1 335 ? -60.969 32.812 40.656 1 39.09 335 GLN B O 1
ATOM 5437 N N . SER B 1 336 ? -61.531 33.344 38.5 1 37.22 336 SER B N 1
ATOM 5438 C CA . SER B 1 336 ? -62.5 34.219 39.156 1 37.22 336 SER B CA 1
ATOM 5439 C C . SER B 1 336 ? -63.562 33.406 39.875 1 37.22 336 SER B C 1
ATOM 5441 O O . SER B 1 336 ? -64.312 33.969 40.688 1 37.22 336 SER B O 1
ATOM 5443 N N . SER B 1 337 ? -64.062 32.375 39.125 1 35 337 SER B N 1
ATOM 5444 C CA . SER B 1 337 ? -65.438 32.062 39.438 1 35 337 SER B CA 1
ATOM 5445 C C . SER B 1 337 ? -65.562 31.469 40.844 1 35 337 SER B C 1
ATOM 5447 O O . SER B 1 337 ? -66.688 31.328 41.375 1 35 337 SER B O 1
ATOM 5449 N N . THR B 1 338 ? -64.625 30.484 41.125 1 34.59 338 THR B N 1
ATOM 5450 C CA . THR B 1 338 ? -65.062 29.484 42.094 1 34.59 338 THR B CA 1
ATOM 5451 C C . THR B 1 338 ? -65.125 30.078 43.5 1 34.59 338 THR B C 1
ATOM 5453 O O . THR B 1 338 ? -65.062 29.344 44.469 1 34.59 338 THR B O 1
ATOM 5456 N N . LEU B 1 339 ? -65.25 31.391 43.625 1 28.7 339 LEU B N 1
ATOM 5457 C CA . LEU B 1 339 ? -65 32.031 44.906 1 28.7 339 LEU B CA 1
ATOM 5458 C C . LEU B 1 339 ? -65.875 31.438 46 1 28.7 339 LEU B C 1
ATOM 5460 O O . LEU B 1 339 ? -65.5 31.547 47.188 1 28.7 339 LEU B O 1
ATOM 5464 N N . SER B 1 340 ? -67.188 31.281 45.656 1 28.98 340 SER B N 1
ATOM 5465 C CA . SER B 1 340 ? -68.062 31.812 46.719 1 28.98 340 SER B CA 1
ATOM 5466 C C . SER B 1 340 ? -68.125 30.828 47.875 1 28.98 340 SER B C 1
ATOM 5468 O O . SER B 1 340 ? -68.75 31.156 48.906 1 28.98 340 SER B O 1
ATOM 5470 N N . GLN B 1 341 ? -68 29.453 47.625 1 28.61 341 GLN B N 1
ATOM 5471 C CA . GLN B 1 341 ? -68.938 28.734 48.531 1 28.61 341 GLN B CA 1
ATOM 5472 C C . GLN B 1 341 ? -68.375 28.75 49.969 1 28.61 341 GLN B C 1
ATOM 5474 O O . GLN B 1 341 ? -67.188 28.625 50.156 1 28.61 341 GLN B O 1
ATOM 5479 N N . PRO B 1 342 ? -69.125 29.156 51.062 1 30.69 342 PRO B N 1
ATOM 5480 C CA . PRO B 1 342 ? -68.812 29.547 52.438 1 30.69 342 PRO B CA 1
ATOM 5481 C C . PRO B 1 342 ? -68.312 28.406 53.281 1 30.69 342 PRO B C 1
ATOM 5483 O O . PRO B 1 342 ? -69 27.406 53.5 1 30.69 342 PRO B O 1
ATOM 5486 N N . GLY B 1 343 ? -67.125 27.734 52.938 1 25.16 343 GLY B N 1
ATOM 5487 C CA . GLY B 1 343 ? -66.625 26.484 53.5 1 25.16 343 GLY B CA 1
ATOM 5488 C C . GLY B 1 343 ? -66.438 26.547 55 1 25.16 343 GLY B C 1
ATOM 5489 O O . GLY B 1 343 ? -66 27.578 55.531 1 25.16 343 GLY B O 1
ATOM 5490 N N . SER B 1 344 ? -67.312 25.891 55.844 1 27.42 344 SER B N 1
ATOM 5491 C CA . SER B 1 344 ? -67.375 25.797 57.281 1 27.42 344 SER B CA 1
ATOM 5492 C C . SER B 1 344 ? -66.062 25.297 57.875 1 27.42 344 SER B C 1
ATOM 5494 O O . SER B 1 344 ? -65.312 24.516 57.25 1 27.42 344 SER B O 1
ATOM 5496 N N . SER B 1 345 ? -65.312 26.016 58.75 1 24.52 345 SER B N 1
ATOM 5497 C CA . SER B 1 345 ? -63.969 26.141 59.281 1 24.52 345 SER B CA 1
ATOM 5498 C C . SER B 1 345 ? -63.594 24.922 60.125 1 24.52 345 SER B C 1
ATOM 5500 O O . SER B 1 345 ? -62.562 24.906 60.781 1 24.52 345 SER B O 1
ATOM 5502 N N . HIS B 1 346 ? -64.25 23.719 60.062 1 23.45 346 HIS B N 1
ATOM 5503 C CA . HIS B 1 346 ? -63.969 22.938 61.25 1 23.45 346 HIS B CA 1
ATOM 5504 C C . HIS B 1 346 ? -62.5 22.594 61.375 1 23.45 346 HIS B C 1
ATOM 5506 O O . HIS B 1 346 ? -61.844 22.281 60.375 1 23.45 346 HIS B O 1
ATOM 5512 N N . ALA B 1 347 ? -61.75 23.031 62.438 1 23.27 347 ALA B N 1
ATOM 5513 C CA . ALA B 1 347 ? -60.375 23.188 62.906 1 23.27 347 ALA B CA 1
ATOM 5514 C C . ALA B 1 347 ? -59.719 21.828 63.156 1 23.27 347 ALA B C 1
ATOM 5516 O O . ALA B 1 347 ? -58.562 21.766 63.625 1 23.27 347 ALA B O 1
ATOM 5517 N N . HIS B 1 348 ? -60.156 20.672 62.656 1 22.11 348 HIS B N 1
ATOM 5518 C CA . HIS B 1 348 ? -59.719 19.516 63.406 1 22.11 348 HIS B CA 1
ATOM 5519 C C . HIS B 1 348 ? -58.219 19.344 63.344 1 22.11 348 HIS B C 1
ATOM 5521 O O . HIS B 1 348 ? -57.594 19.609 62.312 1 22.11 348 HIS B O 1
ATOM 5527 N N . HIS B 1 349 ? -57.469 19.312 64.5 1 22.72 349 HIS B N 1
ATOM 5528 C CA . HIS B 1 349 ? -56.094 19.297 65 1 22.72 349 HIS B CA 1
ATOM 5529 C C . HIS B 1 349 ? -55.312 18.094 64.438 1 22.72 349 HIS B C 1
ATOM 5531 O O . HIS B 1 349 ? -55.75 16.953 64.625 1 22.72 349 HIS B O 1
ATOM 5537 N N . ALA B 1 350 ? -54.719 18.172 63.281 1 22.59 350 ALA B N 1
ATOM 5538 C CA . ALA B 1 350 ? -54.094 17.078 62.562 1 22.59 350 ALA B CA 1
ATOM 5539 C C . ALA B 1 350 ? -52.844 16.578 63.312 1 22.59 350 ALA B C 1
ATOM 5541 O O . ALA B 1 350 ? -51.844 17.281 63.438 1 22.59 350 ALA B O 1
ATOM 5542 N N . THR B 1 351 ? -53 15.906 64.5 1 22.23 351 THR B N 1
ATOM 5543 C CA . THR B 1 351 ? -51.875 15.438 65.312 1 22.23 351 THR B CA 1
ATOM 5544 C C . THR B 1 351 ? -50.938 14.562 64.438 1 22.23 351 THR B C 1
ATOM 5546 O O . THR B 1 351 ? -51.375 13.641 63.781 1 22.23 351 THR B O 1
ATOM 5549 N N . PRO B 1 352 ? -49.719 14.977 64.062 1 23.22 352 PRO B N 1
ATOM 5550 C CA . PRO B 1 352 ? -48.75 14.32 63.188 1 23.22 352 PRO B CA 1
ATOM 5551 C C . PRO B 1 352 ? -48.281 12.977 63.719 1 23.22 352 PRO B C 1
ATOM 5553 O O . PR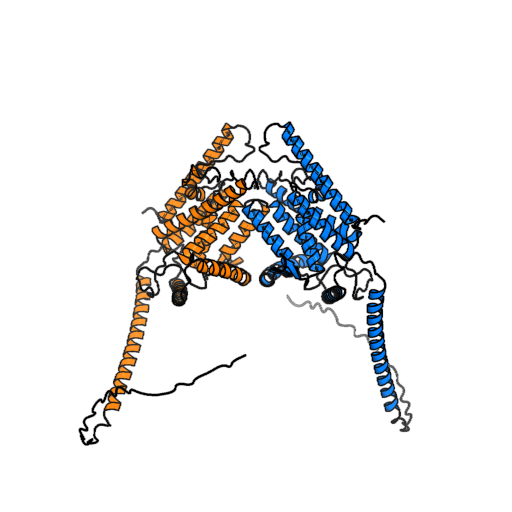O B 1 352 ? -47.375 12.375 63.125 1 23.22 352 PRO B O 1
ATOM 5556 N N . THR B 1 353 ? -49.062 12.156 64.312 1 20.08 353 THR B N 1
ATOM 5557 C CA . THR B 1 353 ? -48.438 11.102 65.062 1 20.08 353 THR B CA 1
ATOM 5558 C C . THR B 1 353 ? -47.469 10.297 64.188 1 20.08 353 THR B C 1
ATOM 5560 O O . THR B 1 353 ? -47.812 9.859 63.125 1 20.08 353 THR B O 1
ATOM 5563 N N . VAL B 1 354 ? -46.125 10.555 64.25 1 22.12 354 VAL B N 1
ATOM 5564 C CA . VAL B 1 354 ? -44.969 9.93 63.688 1 22.12 354 VAL B CA 1
ATOM 5565 C C . VAL B 1 354 ? -44.938 8.445 64.062 1 22.12 354 VAL B C 1
ATOM 5567 O O . VAL B 1 354 ? -44.406 8.07 65.062 1 22.12 354 VAL B O 1
ATOM 5570 N N . SER B 1 355 ? -46 7.711 63.969 1 18.11 355 SER B N 1
ATOM 5571 C CA . SER B 1 355 ? -45.906 6.414 64.625 1 18.11 355 SER B CA 1
ATOM 5572 C C . SER B 1 355 ? -44.719 5.613 64.125 1 18.11 355 SER B C 1
ATOM 5574 O O . SER B 1 355 ? -44.5 5.559 62.875 1 18.11 355 SER B O 1
ATOM 5576 N N . THR B 1 356 ? -43.688 5.383 64.938 1 21.95 356 THR B N 1
ATOM 5577 C CA . THR B 1 356 ? -42.438 4.602 65 1 21.95 356 THR B CA 1
ATOM 5578 C C . THR B 1 356 ? -42.719 3.141 64.625 1 21.95 356 THR B C 1
ATOM 5580 O O . THR B 1 356 ? -41.812 2.314 64.688 1 21.95 356 THR B O 1
ATOM 5583 N N . GLY B 1 357 ? -43.594 2.797 63.719 1 18.39 357 GLY B N 1
ATOM 5584 C CA . GLY B 1 357 ? -44.031 1.417 63.875 1 18.39 357 GLY B CA 1
ATOM 5585 C C . GLY B 1 357 ? -42.906 0.427 63.938 1 18.39 357 GLY B C 1
ATOM 5586 O O . GLY B 1 357 ? -41.875 0.604 63.25 1 18.39 357 GLY B O 1
ATOM 5587 N N . GLN B 1 358 ? -42.75 -0.413 65.062 1 18.52 358 GLN B N 1
ATOM 5588 C CA . GLN B 1 358 ? -42.031 -1.453 65.75 1 18.52 358 GLN B CA 1
ATOM 5589 C C . GLN B 1 358 ? -41.719 -2.643 64.875 1 18.52 358 GLN B C 1
ATOM 5591 O O . GLN B 1 358 ? -40.594 -3.096 64.75 1 18.52 358 GLN B O 1
ATOM 5596 N N . ASN B 1 359 ? -42.656 -3.645 64.812 1 16.59 359 ASN B N 1
ATOM 5597 C CA . ASN B 1 359 ? -42.5 -4.93 65.5 1 16.59 359 ASN B CA 1
ATOM 5598 C C . ASN B 1 359 ? -41.812 -5.961 64.625 1 16.59 359 ASN B C 1
ATOM 5600 O O . ASN B 1 359 ? -40.875 -6.617 65.062 1 16.59 359 ASN B O 1
ATOM 5604 N N . MET B 1 360 ? -42.625 -6.793 63.781 1 17.7 360 MET B N 1
ATOM 5605 C CA . MET B 1 360 ? -42.812 -8.195 64.125 1 17.7 360 MET B CA 1
ATOM 5606 C C . MET B 1 360 ? -41.75 -9.078 63.5 1 17.7 360 MET B C 1
ATOM 5608 O O . MET B 1 360 ? -41.125 -9.875 64.188 1 17.7 360 MET B O 1
ATOM 5612 N N . LEU B 1 361 ? -42.094 -10.07 62.469 1 16.88 361 LEU B N 1
ATOM 5613 C CA . LEU B 1 361 ? -42.281 -11.5 62.719 1 16.88 361 LEU B CA 1
ATOM 5614 C C . LEU B 1 361 ? -41 -12.273 62.375 1 16.88 361 LEU B C 1
ATOM 5616 O O . LEU B 1 361 ? -40.5 -13.031 63.188 1 16.88 361 LEU B O 1
ATOM 5620 N N . GLY B 1 362 ? -41 -13.148 61.219 1 19.31 362 GLY B N 1
ATOM 5621 C CA . GLY B 1 362 ? -41.031 -14.602 61.188 1 19.31 362 GLY B CA 1
ATOM 5622 C C . GLY B 1 362 ? -39.688 -15.25 61 1 19.31 362 GLY B C 1
ATOM 5623 O O . GLY B 1 362 ? -38.781 -14.641 60.438 1 19.31 362 GLY B O 1
ATOM 5624 N N . GLU B 1 363 ? -39.219 -16.375 61.75 1 20.61 363 GLU B N 1
ATOM 5625 C CA . GLU B 1 363 ? -38.219 -17.359 62.156 1 20.61 363 GLU B CA 1
ATOM 5626 C C . GLU B 1 363 ? -37.906 -18.312 61 1 20.61 363 GLU B C 1
ATOM 5628 O O . GLU B 1 363 ? -36.969 -19.109 61.062 1 20.61 363 GLU B O 1
ATOM 5633 N N . THR B 1 364 ? -38.312 -18.516 59.812 1 21.42 364 THR B N 1
ATOM 5634 C CA . THR B 1 364 ? -38.375 -19.906 59.406 1 21.42 364 THR B CA 1
ATOM 5635 C C . THR B 1 364 ? -36.969 -20.5 59.406 1 21.42 364 THR B C 1
ATOM 5637 O O . THR B 1 364 ? -36 -19.828 59 1 21.42 364 THR B O 1
ATOM 5640 N N . SER B 1 365 ? -36.688 -21.844 60.094 1 22.62 365 SER B N 1
ATOM 5641 C CA . SER B 1 365 ? -35.812 -22.938 60.469 1 22.62 365 SER B CA 1
ATOM 5642 C C . SER B 1 365 ? -35.281 -23.688 59.25 1 22.62 365 SER B C 1
ATOM 5644 O O . SER B 1 365 ? -34.594 -24.703 59.406 1 22.62 365 SER B O 1
ATOM 5646 N N . TYR B 1 366 ? -34.875 -23.328 58.156 1 21.55 366 TYR B N 1
ATOM 5647 C CA . TYR B 1 366 ? -34.594 -24.422 57.219 1 21.55 366 TYR B CA 1
ATOM 5648 C C . TYR B 1 366 ? -33.406 -25.25 57.719 1 21.55 366 TYR B C 1
ATOM 5650 O O . TYR B 1 366 ? -32.281 -24.719 57.844 1 21.55 366 TYR B O 1
ATOM 5658 N N . THR B 1 367 ? -33.625 -26.547 58.438 1 24.7 367 THR B N 1
ATOM 5659 C CA . THR B 1 367 ? -32.875 -27.688 58.938 1 24.7 367 THR B CA 1
ATOM 5660 C C . THR B 1 367 ? -32.188 -28.438 57.812 1 24.7 367 THR B C 1
ATOM 5662 O O . THR B 1 367 ? -31.484 -29.406 58.031 1 24.7 367 THR B O 1
ATOM 5665 N N . PRO B 1 368 ? -31.781 -28.109 56.719 1 26.91 368 PRO B N 1
ATOM 5666 C CA . PRO B 1 368 ? -31.578 -29.359 55.969 1 26.91 368 PRO B CA 1
ATOM 5667 C C . PRO B 1 368 ? -30.75 -30.391 56.75 1 26.91 368 PRO B C 1
ATOM 5669 O O . PRO B 1 368 ? -30 -30.031 57.656 1 26.91 368 PRO B O 1
ATOM 5672 N N . ASP B 1 369 ? -31.062 -31.766 56.594 1 25.11 369 ASP B N 1
ATOM 5673 C CA . ASP B 1 369 ? -30.938 -33.156 57 1 25.11 369 ASP B CA 1
ATOM 5674 C C . ASP B 1 369 ? -29.484 -33.594 57.094 1 25.11 369 ASP B C 1
ATOM 5676 O O . ASP B 1 369 ? -28.609 -32.938 56.5 1 25.11 369 ASP B O 1
ATOM 5680 N N . HIS B 1 370 ? -29.297 -34.781 57.688 1 24.52 370 HIS B N 1
ATOM 5681 C CA . HIS B 1 370 ? -28.484 -35.844 58.312 1 24.52 370 HIS B CA 1
ATOM 5682 C C . HIS B 1 370 ? -27.562 -36.5 57.281 1 24.52 370 HIS B C 1
ATOM 5684 O O . HIS B 1 370 ? -26.391 -36.75 57.562 1 24.52 370 HIS B O 1
ATOM 5690 N N . ALA B 1 371 ? -27.734 -37.125 56.125 1 22.59 371 ALA B N 1
ATOM 5691 C CA . ALA B 1 371 ? -26.797 -38.219 55.875 1 22.59 371 ALA B CA 1
ATOM 5692 C C . ALA B 1 371 ? -25.406 -37.656 55.562 1 22.59 371 ALA B C 1
ATOM 5694 O O . ALA B 1 371 ? -25.266 -36.625 54.938 1 22.59 371 ALA B O 1
#